Protein AF-0000000084429295 (afdb_homodimer)

pLDDT: mean 95.28, std 6.61, range [45.59, 98.94]

Radius of gyration: 27.19 Å; Cα contacts (8 Å, |Δi|>4): 1810; chains: 2; bounding box: 62×79×60 Å

Secondary structure (DSSP, 8-state):
-EE-TT--SEEEEEEE-GGG-EEEEEEEEPPPPPTT-EEEEEEEEE--HHHHHHHHHS--TT-B---EEEEEEEEE-HHHHHHTSS-TT-EEEEE--SS-TTSTT--SSBSEEEE-GGGEEEPPTT--GGGGGGG-HHHHHHHHHIIIIIS--SS-SSS--SS--EEEETTTTSHHHHHHHHHHHHTT-EEEEEE-GGGHHHHHHTT-SEEEETTSTTHHHHHHHHTTT---EEEESS--HHHHHHHHHHS-TT-EEEEESS---GGG---TTEEEEE--GGGGGSS-B--STTS-B---HHHHHHHHHHHHHHHHHHHTT-SPPPPEEE--SHHHHHHHHHHHHHTT---S-EEEEE-S--/-EE-TT--SEEEEEEE-GGG-EEEEEEEEPPPP-TT-EEEEEEEEE--HHHHHHHHHS--TT-B---EEEEEEEEE-HHHHHH-SS-TT-EEEEE--SS-TTSTT--SSBSEEEE-GGGEEEPPTT--GGGGGGG-HHHHHHHHHIIIIIS--SS-SSS--SS--EEEETTTTSHHHHHHHHHHHHTT-EEEEEE-GGGHHHHHHTT-SEEEETTSTTHHHHHHHHTTT---EEEESS--HHHHHHHHHHS-TT-EEEEESS---GGG---TTEEEEE--GGGGGSS-B--STTS-B---HHHHHHHHHHHHHHHHHHHTT-SPPPPEEE--SHHHHHHHHHHHHHTT---S-EEEEE-S--

Foldseek 3Di:
DPAPPDDDQWWWFWWADPQLDTDIDTGHGDDDDDQQKWKWFFFKAFDDLCQRVVCNVPPDGQAGGGWKTKGFTRGHHNNNVVVPLDDGGFIKIATWDTPAPVDRDAHHGIRMHMDGSLLMAGQAPPDDRLCSCLLPNQLVLQCLCQCCVFQNPAAFLQGAHPDAAEAEEEALFASSNLQNQLGSVSNPYAYEYEHDPVCVVVSVVSPHPHYFHLPDPCRLVVLCVVRVQAHAHYEAAPQELSSVLSRQSNHHPQEHEYEYQDDHDVVSVPDPSYHYDHTGSNQQLQCWGDDDPPRTGHGGNVSNVVSSVSVVVVNVCVNVCSRPGWAEDEFEDRSVSNVVVNVCVVVVVDTRYIYMYGNDDD/DPADPDDDQWWWFWWADPQLDTDIDTGHGDDDADQQKWKWFFFKAFDDLCQRVVCNVPPDGQAGGGWKTKGFTGGHHNNNVVVPLDDGGFIKIATWDTPAPVDRDAHHGIRMHMDGSLLMAGDAPPDDRLCSCLLPNQLVLQCLCQCCVFQNPAAFLQGAHPDAAEAEEEALFASSNLQNQLGSVSNPYAYEYEHDPVCVVVSVVSPHPHYFHLVDPCRLVVLCVVRVQAHAHYEAAPQELSSVLSRQSNHHPQEHEYEYQDDHDVVSVPDPSYHYDHTGSNQQLQCWGDDDPPRTGHGGNVSNVVSSVSVVVVNVCVNVCSRPGWAEDEFEDRSVSNVVVNVCVVVVVDTRYIYMYGNDDD

InterPro domains:
  IPR011032 GroES-like superfamily [SSF50129] (8-177)
  IPR013149 Alcohol dehydrogenase-like, C-terminal [PF00107] (176-257)
  IPR013154 Alcohol dehydrogenase-like, N-terminal [PF08240] (34-125)
  IPR020843 Enoylreductase domain [SM00829] (20-356)
  IPR036291 NAD(P)-binding domain superfamily [SSF51735] (141-325)
  IPR047122 Trans-enoyl reductase-like [PTHR45348] (8-358)
  IPR047122 Trans-enoyl reductase-like [cd08249] (14-357)

Organism: Penicillium patulum (NCBI:txid5078)

Sequence (724 aa):
MASHDNLPSTQTGIIQHDGGVLQITAGLPIPKLGPHQMLVKTAAVALNPCDFKMPLRFPTPGLWDGCDFSGTVVAMGSDAAAQGRFRLGDQAFGAVQGSNMSEPTSGAYCEYIRTEPDFAFHVPKGMDLVNAPSISGTAIATLGVALFWSLQLPGTLLTPASKAEDVLVYGGGSTIGLLAIQMVKLCGHRVITTCSPHNRDLVISYGADLVFDYNSPTCAEDIRAATKNTLRYVLDPFAEAKTLRMCYAAIGRTGGRYCALEQYQESLCSRKTIKHELVMGGAISGKGVELPEPYGIPPRPEIGVWARSWYLELQGLIDSGKLKPCPIQTIPGKFDGILEGLDMLRNGKVSGKKLVVPMITKMASHDNLPSTQTGIIQHDGGVLQITAGLPIPKLGPHQMLVKTAAVALNPCDFKMPLRFPTPGLWDGCDFSGTVVAMGSDAAAQGRFRLGDQAFGAVQGSNMSEPTSGAYCEYIRTEPDFAFHVPKGMDLVNAPSISGTAIATLGVALFWSLQLPGTLLTPASKAEDVLVYGGGSTIGLLAIQMVKLCGHRVITTCSPHNRDLVISYGADLVFDYNSPTCAEDIRAATKNTLRYVLDPFAEAKTLRMCYAAIGRTGGRYCALEQYQESLCSRKTIKHELVMGGAISGKGVELPEPYGIPPRPEIGVWARSWYLELQGLIDSGKLKPCPIQTIPGKFDGILEGLDMLRNGKVSGKKLVVPMITK

Nearest PDB structures (foldseek):
  3b70-assembly1_A  TM=9.369E-01  e=9.881E-39  Aspergillus terreus
  3gqv-assembly1_A  TM=9.354E-01  e=9.881E-39  Aspergillus terreus
  3b6z-assembly1_A  TM=9.428E-01  e=2.282E-37  Aspergillus terreus
  2vn8-assembly2_B  TM=7.037E-01  e=4.167E-22  Homo sapiens
  5a4d-assembly5_E  TM=7.371E-01  e=2.784E-17  Arabidops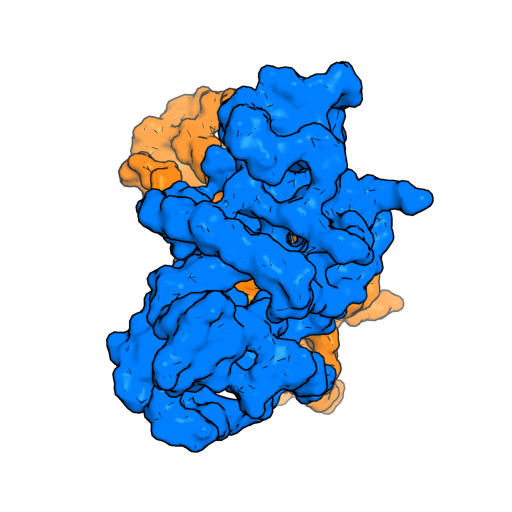is thaliana

Structure (mmCIF, N/CA/C/O backbone):
data_AF-0000000084429295-model_v1
#
loop_
_entity.id
_entity.type
_entity.pdbx_description
1 polymer 'Polyketide synthase, enoylreductase'
#
loop_
_atom_site.group_PDB
_atom_site.id
_atom_site.type_symbol
_atom_site.label_atom_id
_atom_site.label_alt_id
_atom_site.label_comp_id
_atom_site.label_asym_id
_atom_site.label_entity_id
_atom_site.label_seq_id
_atom_site.pdbx_PDB_ins_code
_atom_site.Cartn_x
_atom_site.Cartn_y
_atom_site.Cartn_z
_atom_site.occupancy
_atom_site.B_iso_or_equiv
_atom_site.auth_seq_id
_atom_site.auth_comp_id
_atom_site.auth_asym_id
_atom_site.auth_atom_id
_atom_site.pdbx_PDB_model_num
ATOM 1 N N . MET A 1 1 ? 29.328 -22.422 -18.312 1 45.59 1 MET A N 1
ATOM 2 C CA . MET A 1 1 ? 28.094 -21.719 -18.609 1 45.59 1 MET A CA 1
ATOM 3 C C . MET A 1 1 ? 27.797 -21.719 -20.109 1 45.59 1 MET A C 1
ATOM 5 O O . MET A 1 1 ? 28.594 -21.219 -20.906 1 45.59 1 MET A O 1
ATOM 9 N N . ALA A 1 2 ? 27.094 -22.766 -20.578 1 49.09 2 ALA A N 1
ATOM 10 C CA . ALA A 1 2 ? 26.844 -22.766 -22.016 1 49.09 2 ALA A CA 1
ATOM 11 C C . ALA A 1 2 ? 26.016 -21.547 -22.438 1 49.09 2 ALA A C 1
ATOM 13 O O . ALA A 1 2 ? 24.859 -21.422 -22.047 1 49.09 2 ALA A O 1
ATOM 14 N N . SER A 1 3 ? 26.609 -20.234 -22.391 1 57.44 3 SER A N 1
ATOM 15 C CA . SER A 1 3 ? 26.016 -18.969 -22.828 1 57.44 3 SER A CA 1
ATOM 16 C C . SER A 1 3 ? 25.891 -18.906 -24.344 1 57.44 3 SER A C 1
ATOM 18 O O . SER A 1 3 ? 26.703 -19.5 -25.062 1 57.44 3 SER A O 1
ATOM 20 N N . HIS A 1 4 ? 24.703 -18.703 -24.859 1 57.72 4 HIS A N 1
ATOM 21 C CA . HIS A 1 4 ? 24.781 -18.25 -26.25 1 57.72 4 HIS A CA 1
ATOM 22 C C . HIS A 1 4 ? 25.594 -16.969 -26.375 1 57.72 4 HIS A C 1
ATOM 24 O O . HIS A 1 4 ? 25.484 -16.078 -25.531 1 57.72 4 HIS A O 1
ATOM 30 N N . ASP A 1 5 ? 26.797 -17.016 -27.047 1 57.97 5 ASP A N 1
ATOM 31 C CA . ASP A 1 5 ? 27.891 -16.125 -27.391 1 57.97 5 ASP A CA 1
ATOM 32 C C . ASP A 1 5 ? 27.406 -14.68 -27.516 1 57.97 5 ASP A C 1
ATOM 34 O O . ASP A 1 5 ? 28.188 -13.742 -27.359 1 57.97 5 ASP A O 1
ATOM 38 N N . ASN A 1 6 ? 26.016 -14.359 -27.531 1 79.69 6 ASN A N 1
ATOM 39 C CA . ASN A 1 6 ? 25.688 -13.016 -27.984 1 79.69 6 ASN A CA 1
ATOM 40 C C . ASN A 1 6 ? 24.781 -12.305 -26.984 1 79.69 6 ASN A C 1
ATOM 42 O O . ASN A 1 6 ? 23.859 -11.57 -27.375 1 79.69 6 ASN A O 1
ATOM 46 N N . LEU A 1 7 ? 25.172 -12.469 -25.609 1 89 7 LEU A N 1
ATOM 47 C CA . LEU A 1 7 ? 24.359 -11.727 -24.641 1 89 7 LEU A CA 1
ATOM 48 C C . LEU A 1 7 ? 24.859 -10.289 -24.516 1 89 7 LEU A C 1
ATOM 50 O O . LEU A 1 7 ? 26.078 -10.039 -24.547 1 89 7 LEU A O 1
ATOM 54 N N . PRO A 1 8 ? 23.938 -9.383 -24.469 1 93.31 8 PRO A N 1
ATOM 55 C CA . PRO A 1 8 ? 24.375 -8.008 -24.203 1 93.31 8 PRO A CA 1
ATOM 56 C C . PRO A 1 8 ? 25 -7.836 -22.828 1 93.31 8 PRO A C 1
ATOM 58 O O . PRO A 1 8 ? 24.875 -8.719 -21.969 1 93.31 8 PRO A O 1
ATOM 61 N N . SER A 1 9 ? 25.719 -6.762 -22.656 1 92.94 9 SER A N 1
ATOM 62 C CA . SER A 1 9 ? 26.391 -6.496 -21.391 1 92.94 9 SER A CA 1
ATOM 63 C C . SER A 1 9 ? 25.406 -5.957 -20.344 1 92.94 9 SER A C 1
ATOM 65 O O . SER A 1 9 ? 25.625 -6.117 -19.141 1 92.94 9 SER A O 1
ATOM 67 N N . THR A 1 10 ? 24.359 -5.227 -20.812 1 97.12 10 THR A N 1
ATOM 68 C CA . THR A 1 10 ? 23.375 -4.641 -19.922 1 97.12 10 THR A CA 1
ATOM 69 C C . THR A 1 10 ? 21.953 -4.875 -20.469 1 97.12 10 THR A C 1
ATOM 71 O O . THR A 1 10 ? 21.781 -5.383 -21.578 1 97.12 10 THR A O 1
ATOM 74 N N . GLN A 1 11 ? 21.016 -4.555 -19.641 1 97.81 11 GLN A N 1
ATOM 75 C CA . GLN A 1 11 ? 19.609 -4.672 -20.031 1 97.81 11 GLN A CA 1
ATOM 76 C C . GLN A 1 11 ? 18.781 -3.559 -19.406 1 97.81 11 GLN A C 1
ATOM 78 O O . GLN A 1 11 ? 19.266 -2.799 -18.562 1 97.81 11 GLN A O 1
ATOM 83 N N . THR A 1 12 ? 17.531 -3.486 -19.922 1 98.38 12 THR A N 1
ATOM 84 C CA . THR A 1 12 ? 16.516 -2.615 -19.344 1 98.38 12 THR A CA 1
ATOM 85 C C . THR A 1 12 ? 15.555 -3.414 -18.469 1 98.38 12 THR A C 1
ATOM 87 O O . THR A 1 12 ? 15.234 -4.562 -18.781 1 98.38 12 THR A O 1
ATOM 90 N N . GLY A 1 13 ? 15.18 -2.857 -17.344 1 98.62 13 GLY A N 1
ATOM 91 C CA . GLY A 1 13 ? 14.172 -3.453 -16.469 1 98.62 13 GLY A CA 1
ATOM 92 C C . GLY A 1 13 ? 13.43 -2.43 -15.633 1 98.62 13 GLY A C 1
ATOM 93 O O . GLY A 1 13 ? 13.641 -1.226 -15.781 1 98.62 13 GLY A O 1
ATOM 94 N N . ILE A 1 14 ? 12.445 -2.928 -14.875 1 98.75 14 ILE A N 1
ATOM 95 C CA . ILE A 1 14 ? 11.734 -2.088 -13.914 1 98.75 14 ILE A CA 1
ATOM 96 C C . ILE A 1 14 ? 12.211 -2.412 -12.5 1 98.75 14 ILE A C 1
ATOM 98 O O . ILE A 1 14 ? 12.133 -3.561 -12.062 1 98.75 14 ILE A O 1
ATOM 102 N N . ILE A 1 15 ? 12.664 -1.426 -11.789 1 98.19 15 ILE A N 1
ATOM 103 C CA . ILE A 1 15 ? 13.156 -1.624 -10.43 1 98.19 15 ILE A CA 1
ATOM 104 C C . ILE A 1 15 ? 12.531 -0.588 -9.5 1 98.19 15 ILE A C 1
ATOM 106 O O . ILE A 1 15 ? 11.938 0.391 -9.953 1 98.19 15 ILE A O 1
ATOM 110 N N . GLN A 1 16 ? 12.68 -0.825 -8.188 1 96.44 16 GLN A N 1
ATOM 111 C CA . GLN A 1 16 ? 12.188 0.095 -7.164 1 96.44 16 GLN A CA 1
ATOM 112 C C . GLN A 1 16 ? 13.133 1.277 -6.984 1 96.44 16 GLN A C 1
ATOM 114 O O . GLN A 1 16 ? 14.352 1.097 -6.902 1 96.44 16 GLN A O 1
ATOM 119 N N . HIS A 1 17 ? 12.547 2.42 -6.941 1 92.56 17 HIS A N 1
ATOM 120 C CA . HIS A 1 17 ? 13.242 3.631 -6.523 1 92.56 17 HIS A CA 1
ATOM 121 C C . HIS A 1 17 ? 12.68 4.168 -5.211 1 92.56 17 HIS A C 1
ATOM 123 O O . HIS A 1 17 ? 11.922 3.475 -4.527 1 92.56 17 HIS A O 1
ATOM 129 N N . ASP A 1 18 ? 13.148 5.297 -4.828 1 84.19 18 ASP A N 1
ATOM 130 C CA . ASP A 1 18 ? 12.75 5.852 -3.535 1 84.19 18 ASP A CA 1
ATOM 131 C C . ASP A 1 18 ? 11.227 5.852 -3.385 1 84.19 18 ASP A C 1
ATOM 133 O O . ASP A 1 18 ? 10.508 6.168 -4.332 1 84.19 18 ASP A O 1
ATOM 137 N N . GLY A 1 19 ? 10.773 5.414 -2.195 1 84.56 19 GLY A N 1
ATOM 138 C CA . GLY A 1 19 ? 9.352 5.398 -1.904 1 84.56 19 GLY A CA 1
ATOM 139 C C . GLY A 1 19 ? 8.633 4.195 -2.484 1 84.56 19 GLY A C 1
ATOM 140 O O . GLY A 1 19 ? 7.41 4.098 -2.402 1 84.56 19 GLY A O 1
ATOM 141 N N . GLY A 1 20 ? 9.422 3.324 -3.115 1 91.69 20 GLY A N 1
ATOM 142 C CA . GLY A 1 20 ? 8.805 2.148 -3.707 1 91.69 20 GLY A CA 1
ATOM 143 C C . GLY A 1 20 ? 8.289 2.391 -5.113 1 91.69 20 GLY A C 1
ATOM 144 O O . GLY A 1 20 ? 7.531 1.578 -5.648 1 91.69 20 GLY A O 1
ATOM 145 N N . VAL A 1 21 ? 8.727 3.496 -5.691 1 92.25 21 VAL A N 1
ATOM 146 C CA . VAL A 1 21 ? 8.266 3.857 -7.023 1 92.25 21 VAL A CA 1
ATOM 147 C C . VAL A 1 21 ? 8.938 2.971 -8.062 1 92.25 21 VAL A C 1
ATOM 149 O O . VAL A 1 21 ? 10.164 2.811 -8.055 1 92.25 21 VAL A O 1
ATOM 152 N N . LEU A 1 22 ? 8.133 2.438 -8.922 1 97 22 LEU A N 1
ATOM 153 C CA . LEU A 1 22 ? 8.648 1.605 -10 1 97 22 LEU A CA 1
ATOM 154 C C . LEU A 1 22 ? 8.984 2.451 -11.227 1 97 22 LEU A C 1
ATOM 156 O O . LEU A 1 22 ? 8.172 3.262 -11.672 1 97 22 LEU A O 1
ATOM 160 N N . GLN A 1 23 ? 10.195 2.254 -11.719 1 97.06 23 GLN A N 1
ATOM 161 C CA . GLN A 1 23 ? 10.633 3.021 -12.875 1 97.06 23 GLN A CA 1
ATOM 162 C C . GLN A 1 23 ? 11.375 2.139 -13.875 1 97.06 23 GLN A C 1
ATOM 164 O O . GLN A 1 23 ? 12.078 1.205 -13.477 1 97.06 23 GLN A O 1
ATOM 169 N N . ILE A 1 24 ? 11.148 2.457 -15.125 1 98.19 24 ILE A N 1
ATOM 170 C CA . ILE A 1 24 ? 11.969 1.854 -16.172 1 98.19 24 ILE A CA 1
ATOM 171 C C . ILE A 1 24 ? 13.422 2.318 -16.016 1 98.19 24 ILE A C 1
ATOM 173 O O . ILE A 1 24 ? 13.688 3.52 -15.961 1 98.19 24 ILE A O 1
ATOM 177 N N . THR A 1 25 ? 14.305 1.387 -15.906 1 98.19 25 THR A N 1
ATOM 178 C CA . THR A 1 25 ? 15.719 1.684 -15.68 1 98.19 25 THR A CA 1
ATOM 179 C C . THR A 1 25 ? 16.594 0.968 -16.703 1 98.19 25 THR A C 1
ATOM 181 O O . THR A 1 25 ? 16.5 -0.249 -16.875 1 98.19 25 THR A O 1
ATOM 184 N N . ALA A 1 26 ? 17.453 1.674 -17.406 1 97.69 26 ALA A N 1
ATOM 185 C CA . ALA A 1 26 ? 18.375 1.114 -18.391 1 97.69 26 ALA A CA 1
ATOM 186 C C . ALA A 1 26 ? 19.734 0.849 -17.781 1 97.69 26 ALA A C 1
ATOM 188 O O . ALA A 1 26 ? 20 1.251 -16.641 1 97.69 26 ALA A O 1
ATOM 189 N N . GLY A 1 27 ? 20.484 0.085 -18.469 1 97.75 27 GLY A N 1
ATOM 190 C CA . GLY A 1 27 ? 21.875 -0.118 -18.078 1 97.75 27 GLY A CA 1
ATOM 191 C C . GLY A 1 27 ? 22.031 -1.087 -16.922 1 97.75 27 GLY A C 1
ATOM 192 O O . GLY A 1 27 ? 23.047 -1.068 -16.219 1 97.75 27 GLY A O 1
ATOM 193 N N . LEU A 1 28 ? 21.078 -1.924 -16.656 1 97.81 28 LEU A N 1
ATOM 194 C CA . LEU A 1 28 ? 21.156 -2.918 -15.594 1 97.81 28 LEU A CA 1
ATOM 195 C C . LEU A 1 28 ? 22.016 -4.102 -16.016 1 97.81 28 LEU A C 1
ATOM 197 O O . LEU A 1 28 ? 22.047 -4.469 -17.203 1 97.81 28 LEU A O 1
ATOM 201 N N . PRO A 1 29 ? 22.656 -4.719 -15.109 1 96.38 29 PRO A N 1
ATOM 202 C CA . PRO A 1 29 ? 23.484 -5.871 -15.469 1 96.38 29 PRO A CA 1
ATOM 203 C C . PRO A 1 29 ? 22.656 -7.098 -15.844 1 96.38 29 PRO A C 1
ATOM 205 O O . PRO A 1 29 ? 21.547 -7.27 -15.352 1 96.38 29 PRO A O 1
ATOM 208 N N . ILE A 1 30 ? 23.234 -7.895 -16.719 1 95.75 30 ILE A N 1
ATOM 209 C CA . ILE A 1 30 ? 22.703 -9.242 -16.891 1 95.75 30 ILE A CA 1
ATOM 210 C C . ILE A 1 30 ? 23.094 -10.102 -15.68 1 95.75 30 ILE A C 1
ATOM 212 O O . ILE A 1 30 ? 24.266 -10.172 -15.312 1 95.75 30 ILE A O 1
ATOM 216 N N . PRO A 1 31 ? 22.141 -10.711 -15.047 1 92.12 31 PRO A N 1
ATOM 217 C CA . PRO A 1 31 ? 22.484 -11.469 -13.844 1 92.12 31 PRO A CA 1
ATOM 218 C C . PRO A 1 31 ? 23.469 -12.609 -14.133 1 92.12 31 PRO A C 1
ATOM 220 O O . PRO A 1 31 ? 23.359 -13.273 -15.164 1 92.12 31 PRO A O 1
ATOM 223 N N . LYS A 1 32 ? 24.375 -12.75 -13.219 1 90.38 32 LYS A N 1
ATOM 224 C CA . LYS A 1 32 ? 25.266 -13.914 -13.281 1 90.38 32 LYS A CA 1
ATOM 225 C C . LYS A 1 32 ? 24.516 -15.188 -12.883 1 90.38 32 LYS A C 1
ATOM 227 O O . LYS A 1 32 ? 23.719 -15.188 -11.945 1 90.38 32 LYS A O 1
ATOM 232 N N . LEU A 1 33 ? 24.859 -16.234 -13.594 1 94.5 33 LEU A N 1
ATOM 233 C CA . LEU A 1 33 ? 24.141 -17.484 -13.352 1 94.5 33 LEU A CA 1
ATOM 234 C C . LEU A 1 33 ? 24.906 -18.375 -12.375 1 94.5 33 LEU A C 1
ATOM 236 O O . LEU A 1 33 ? 26.109 -18.562 -12.531 1 94.5 33 LEU A O 1
ATOM 240 N N . GLY A 1 34 ? 24.219 -18.844 -11.367 1 95.06 34 GLY A N 1
ATOM 241 C CA . GLY A 1 34 ? 24.719 -19.953 -10.594 1 95.06 34 GLY A CA 1
ATOM 242 C C . GLY A 1 34 ? 24.578 -21.297 -11.312 1 95.06 34 GLY A C 1
ATOM 243 O O . GLY A 1 34 ? 23.953 -21.375 -12.367 1 95.06 34 GLY A O 1
ATOM 244 N N . PRO A 1 35 ? 25.125 -22.375 -10.734 1 96.19 35 PRO A N 1
ATOM 245 C CA . PRO A 1 35 ? 25.141 -23.672 -11.414 1 96.19 35 PRO A CA 1
ATOM 246 C C . PRO A 1 35 ? 23.734 -24.234 -11.633 1 96.19 35 PRO A C 1
ATOM 248 O O . PRO A 1 35 ? 23.5 -24.984 -12.586 1 96.19 35 PRO A O 1
ATOM 251 N N . HIS A 1 36 ? 22.828 -23.828 -10.773 1 96 36 HIS A N 1
ATOM 252 C CA . HIS A 1 36 ? 21.5 -24.438 -10.836 1 96 36 HIS A CA 1
ATOM 253 C C . HIS A 1 36 ? 20.5 -23.5 -11.5 1 96 36 HIS A C 1
ATOM 255 O O . HIS A 1 36 ? 19.281 -23.703 -11.398 1 96 36 HIS A O 1
ATOM 261 N N . GLN A 1 37 ? 20.984 -22.469 -12.211 1 97.62 37 GLN A N 1
ATOM 262 C CA . GLN A 1 37 ? 20.109 -21.422 -12.734 1 97.62 37 GLN A CA 1
ATOM 263 C C . GLN A 1 37 ? 20.141 -21.406 -14.258 1 97.62 37 GLN A C 1
ATOM 265 O O . GLN A 1 37 ? 21 -22.047 -14.883 1 97.62 37 GLN A O 1
ATOM 270 N N . MET A 1 38 ? 19.219 -20.766 -14.875 1 97.81 38 MET A N 1
ATOM 271 C CA . MET A 1 38 ? 19.172 -20.516 -16.312 1 97.81 38 MET A CA 1
ATOM 272 C C . MET A 1 38 ? 18.734 -19.078 -16.609 1 97.81 38 MET A C 1
ATOM 274 O O . MET A 1 38 ? 18.188 -18.406 -15.727 1 97.81 38 MET A O 1
ATOM 278 N N . LEU A 1 39 ? 19.016 -18.641 -17.766 1 98.19 39 LEU A N 1
ATOM 279 C CA . LEU A 1 39 ? 18.656 -17.312 -18.234 1 98.19 39 LEU A CA 1
ATOM 280 C C . LEU A 1 39 ? 17.594 -17.391 -19.328 1 98.19 39 LEU A C 1
ATOM 282 O O . LEU A 1 39 ? 17.734 -18.172 -20.281 1 98.19 39 LEU A O 1
ATOM 286 N N . VAL A 1 40 ? 16.578 -16.656 -19.188 1 98.5 40 VAL A N 1
ATOM 287 C CA . VAL A 1 40 ? 15.477 -16.656 -20.141 1 98.5 40 VAL A CA 1
ATOM 288 C C . VAL A 1 40 ? 15.352 -15.281 -20.781 1 98.5 40 VAL A C 1
ATOM 290 O O . VAL A 1 40 ? 15.289 -14.266 -20.094 1 98.5 40 VAL A O 1
ATOM 293 N N . LYS A 1 41 ? 15.383 -15.234 -22.078 1 98.31 41 LYS A N 1
ATOM 294 C CA . LYS A 1 41 ? 15.047 -14 -22.781 1 98.31 41 LYS A CA 1
ATOM 295 C C . LYS A 1 41 ? 13.539 -13.773 -22.797 1 98.31 41 LYS A C 1
ATOM 297 O O . LYS A 1 41 ? 12.797 -14.562 -23.375 1 98.31 41 LYS A O 1
ATOM 302 N N . THR A 1 42 ? 13.117 -12.703 -22.281 1 98.75 42 THR A N 1
ATOM 303 C CA . THR A 1 42 ? 11.711 -12.469 -21.969 1 98.75 42 THR A CA 1
ATOM 304 C C . THR A 1 42 ? 10.898 -12.266 -23.25 1 98.75 42 THR A C 1
ATOM 306 O O . THR A 1 42 ? 11.289 -11.484 -24.109 1 98.75 42 THR A O 1
ATOM 309 N N . ALA A 1 43 ? 9.781 -12.953 -23.359 1 98.88 43 ALA A N 1
ATOM 310 C CA . ALA A 1 43 ? 8.844 -12.773 -24.469 1 98.88 43 ALA A CA 1
ATOM 311 C C . ALA A 1 43 ? 7.594 -12.023 -24 1 98.88 43 ALA A C 1
ATOM 313 O O . ALA A 1 43 ? 7.023 -11.227 -24.75 1 98.88 43 ALA A O 1
ATOM 314 N N . ALA A 1 44 ? 7.152 -12.312 -22.812 1 98.88 44 ALA A N 1
ATOM 315 C CA . ALA A 1 44 ? 6 -11.648 -22.203 1 98.88 44 ALA A CA 1
ATOM 316 C C . ALA A 1 44 ? 6.035 -11.758 -20.688 1 98.88 44 ALA A C 1
ATOM 318 O O . ALA A 1 44 ? 6.73 -12.617 -20.125 1 98.88 44 ALA A O 1
ATOM 319 N N . VAL A 1 45 ? 5.371 -10.859 -20.047 1 98.88 45 VAL A N 1
ATOM 320 C CA . VAL A 1 45 ? 5.172 -10.906 -18.609 1 98.88 45 VAL A CA 1
ATOM 321 C C . VAL A 1 45 ? 3.686 -10.773 -18.281 1 98.88 45 VAL A C 1
ATOM 323 O O . VAL A 1 45 ? 2.893 -10.367 -19.141 1 98.88 45 VAL A O 1
ATOM 326 N N . ALA A 1 46 ? 3.27 -11.211 -17.141 1 98.88 46 ALA A N 1
ATOM 327 C CA . ALA A 1 46 ? 1.926 -10.969 -16.625 1 98.88 46 ALA A CA 1
ATOM 328 C C . ALA A 1 46 ? 1.974 -10.188 -15.312 1 98.88 46 ALA A C 1
ATOM 330 O O . ALA A 1 46 ? 2.984 -10.211 -14.609 1 98.88 46 ALA A O 1
ATOM 331 N N . LEU A 1 47 ? 0.954 -9.508 -15.086 1 98.62 47 LEU A N 1
ATOM 332 C CA . LEU A 1 47 ? 0.931 -8.562 -13.969 1 98.62 47 LEU A CA 1
ATOM 333 C C . LEU A 1 47 ? 0.116 -9.125 -12.812 1 98.62 47 LEU A C 1
ATOM 335 O O . LEU A 1 47 ? -0.908 -9.781 -13.023 1 98.62 47 LEU A O 1
ATOM 339 N N . ASN A 1 48 ? 0.585 -8.898 -11.602 1 97.56 48 ASN A N 1
ATOM 340 C CA . ASN A 1 48 ? -0.054 -9.359 -10.375 1 97.56 48 ASN A CA 1
ATOM 341 C C . ASN A 1 48 ? -0.199 -8.227 -9.359 1 97.56 48 ASN A C 1
ATOM 343 O O . ASN A 1 48 ? 0.594 -7.285 -9.359 1 97.56 48 ASN A O 1
ATOM 347 N N . PRO A 1 49 ? -1.171 -8.352 -8.445 1 94.94 49 PRO A N 1
ATOM 348 C CA . PRO A 1 49 ? -1.313 -7.352 -7.383 1 94.94 49 PRO A CA 1
ATOM 349 C C . PRO A 1 49 ? -0.051 -7.207 -6.535 1 94.94 49 PRO A C 1
ATOM 351 O O . PRO A 1 49 ? 0.315 -6.094 -6.156 1 94.94 49 PRO A O 1
ATOM 354 N N . CYS A 1 50 ? 0.629 -8.273 -6.254 1 95.44 50 CYS A N 1
ATOM 355 C CA . CYS A 1 50 ? 1.821 -8.203 -5.418 1 95.44 50 CYS A CA 1
ATOM 356 C C . CYS A 1 50 ? 2.891 -7.328 -6.066 1 95.44 50 CYS A C 1
ATOM 358 O O . CYS A 1 50 ? 3.744 -6.77 -5.375 1 95.44 50 CYS A O 1
ATOM 360 N N . ASP A 1 51 ? 2.852 -7.191 -7.391 1 97.19 51 ASP A N 1
ATOM 361 C CA . ASP A 1 51 ? 3.873 -6.434 -8.109 1 97.19 51 ASP A CA 1
ATOM 362 C C . ASP A 1 51 ? 3.824 -4.957 -7.734 1 97.19 51 ASP A C 1
ATOM 364 O O . ASP A 1 51 ? 4.84 -4.262 -7.789 1 97.19 51 ASP A O 1
ATOM 368 N N . PHE A 1 52 ? 2.611 -4.441 -7.355 1 94.25 52 PHE A N 1
ATOM 369 C CA . PHE A 1 52 ? 2.568 -3.043 -6.938 1 94.25 52 PHE A CA 1
ATOM 370 C C . PHE A 1 52 ? 2.391 -2.936 -5.426 1 94.25 52 PHE A C 1
ATOM 372 O O . PHE A 1 52 ? 2.781 -1.936 -4.82 1 94.25 52 PHE A O 1
ATOM 379 N N . LYS 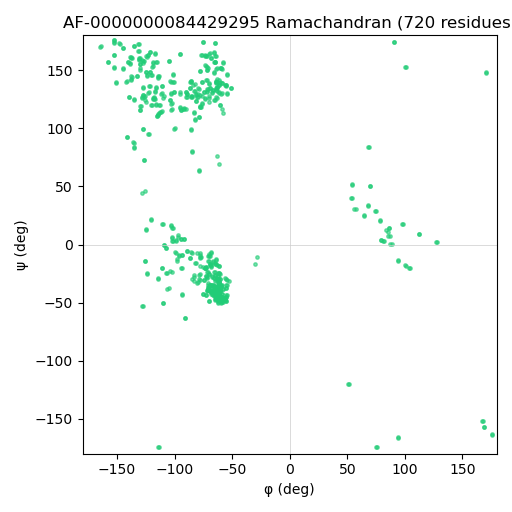A 1 53 ? 1.859 -3.879 -4.809 1 92.69 53 LYS A N 1
ATOM 380 C CA . LYS A 1 53 ? 1.587 -3.805 -3.375 1 92.69 53 LYS A CA 1
ATOM 381 C C . LYS A 1 53 ? 2.875 -3.918 -2.564 1 92.69 53 LYS A C 1
ATOM 383 O O . LYS A 1 53 ? 3.066 -3.191 -1.587 1 92.69 53 LYS A O 1
ATOM 388 N N . MET A 1 54 ? 3.766 -4.836 -2.924 1 93.12 54 MET A N 1
ATOM 389 C CA . MET A 1 54 ? 4.965 -5.094 -2.131 1 93.12 54 MET A CA 1
ATOM 390 C C . MET A 1 54 ? 5.875 -3.869 -2.107 1 93.12 54 MET A C 1
ATOM 392 O O . MET A 1 54 ? 6.297 -3.428 -1.038 1 93.12 54 MET A O 1
ATOM 396 N N . PRO A 1 55 ? 6.133 -3.236 -3.293 1 92.81 55 PRO A N 1
ATOM 397 C CA . PRO A 1 55 ? 6.941 -2.016 -3.244 1 92.81 55 PRO A CA 1
ATOM 398 C C . PRO A 1 55 ? 6.309 -0.92 -2.393 1 92.81 55 PRO A C 1
ATOM 400 O O . PRO A 1 55 ? 7.02 -0.144 -1.748 1 92.81 55 PRO A O 1
ATOM 403 N N . LEU A 1 56 ? 5.031 -0.89 -2.451 1 87.19 56 LEU A N 1
ATOM 404 C CA . LEU A 1 56 ? 4.336 0.139 -1.686 1 87.19 56 LEU A CA 1
ATOM 405 C C . LEU A 1 56 ? 4.402 -0.158 -0.191 1 87.19 56 LEU A C 1
ATOM 407 O O . LEU A 1 56 ? 4.59 0.752 0.619 1 87.19 56 LEU A O 1
ATOM 411 N N . ARG A 1 57 ? 4.266 -1.351 0.136 1 86.94 57 ARG A N 1
ATOM 412 C CA . ARG A 1 57 ? 4.266 -1.763 1.536 1 86.94 57 ARG A CA 1
ATOM 413 C C . ARG A 1 57 ? 5.676 -1.735 2.115 1 86.94 57 ARG A C 1
ATOM 415 O O . ARG A 1 57 ? 5.871 -1.365 3.275 1 86.94 57 ARG A O 1
ATOM 422 N N . PHE A 1 58 ? 6.59 -2.223 1.303 1 88.88 58 PHE A N 1
ATOM 423 C CA . PHE A 1 58 ? 7.98 -2.318 1.735 1 88.88 58 PHE A CA 1
ATOM 424 C C . PHE A 1 58 ? 8.906 -1.631 0.741 1 88.88 58 PHE A C 1
ATOM 426 O O . PHE A 1 58 ? 9.688 -2.291 0.055 1 88.88 58 PHE A O 1
ATOM 433 N N . PRO A 1 59 ? 8.883 -0.313 0.709 1 89.88 59 PRO A N 1
ATOM 434 C CA . PRO A 1 59 ? 9.758 0.38 -0.233 1 89.88 59 PRO A CA 1
ATOM 435 C C . PRO A 1 59 ? 11.234 0.084 0.015 1 89.88 59 PRO A C 1
ATOM 437 O O . PRO A 1 59 ? 11.75 0.34 1.108 1 89.88 59 PRO A O 1
ATOM 440 N N . THR A 1 60 ? 11.922 -0.49 -0.987 1 90.81 60 THR A N 1
ATOM 441 C CA . THR A 1 60 ? 13.328 -0.869 -0.948 1 90.81 60 THR A CA 1
ATOM 442 C C . THR A 1 60 ? 14.008 -0.583 -2.287 1 90.81 60 THR A C 1
ATOM 444 O O . THR A 1 60 ? 14.055 -1.451 -3.16 1 90.81 60 THR A O 1
ATOM 447 N N . PRO A 1 61 ? 14.594 0.606 -2.406 1 91.88 61 PRO A N 1
ATOM 448 C CA . PRO A 1 61 ? 15.211 0.992 -3.678 1 91.88 61 PRO A CA 1
ATOM 449 C C . PRO A 1 61 ? 16.25 -0.019 -4.16 1 91.88 61 PRO A C 1
ATOM 451 O O . PRO A 1 61 ? 17.016 -0.553 -3.355 1 91.88 61 PRO A O 1
ATOM 454 N N . GLY A 1 62 ? 16.188 -0.288 -5.449 1 94.88 62 GLY A N 1
ATOM 455 C CA . GLY A 1 62 ? 17.172 -1.161 -6.066 1 94.88 62 GLY A CA 1
ATOM 456 C C . GLY A 1 62 ? 16.641 -2.547 -6.367 1 94.88 62 GLY A C 1
ATOM 457 O O . GLY A 1 62 ? 17.219 -3.277 -7.176 1 94.88 62 GLY A O 1
ATOM 458 N N . LEU A 1 63 ? 15.57 -2.924 -5.703 1 96.94 63 LEU A N 1
ATOM 459 C CA . LEU A 1 63 ? 15.008 -4.246 -5.953 1 96.94 63 LEU A CA 1
ATOM 460 C C . LEU A 1 63 ? 14.336 -4.301 -7.324 1 96.94 63 LEU A C 1
ATOM 462 O O . LEU A 1 63 ? 13.656 -3.355 -7.727 1 96.94 63 LEU A O 1
ATOM 466 N N . TRP A 1 64 ? 14.617 -5.391 -8.094 1 98.44 64 TRP A N 1
ATOM 467 C CA . TRP A 1 64 ? 13.906 -5.625 -9.344 1 98.44 64 TRP A CA 1
ATOM 468 C C . TRP A 1 64 ? 12.477 -6.086 -9.086 1 98.44 64 TRP A C 1
ATOM 470 O O . TRP A 1 64 ? 12.164 -6.586 -8 1 98.44 64 TRP A O 1
ATOM 480 N N . ASP A 1 65 ? 11.539 -5.82 -10.078 1 98.5 65 ASP A N 1
ATOM 481 C CA . ASP A 1 65 ? 10.133 -6.09 -9.82 1 98.5 65 ASP A CA 1
ATOM 482 C C . ASP A 1 65 ? 9.555 -7.051 -10.859 1 98.5 65 ASP A C 1
ATOM 484 O O . ASP A 1 65 ? 10.211 -7.367 -11.852 1 98.5 65 ASP A O 1
ATOM 488 N N . GLY A 1 66 ? 8.375 -7.625 -10.484 1 98.69 66 GLY A N 1
ATOM 489 C CA . GLY A 1 66 ? 7.66 -8.523 -11.383 1 98.69 66 GLY A CA 1
ATOM 490 C C . GLY A 1 66 ? 7.875 -9.984 -11.055 1 98.69 66 GLY A C 1
ATOM 491 O O . GLY A 1 66 ? 8.953 -10.375 -10.609 1 98.69 66 GLY A O 1
ATOM 492 N N . CYS A 1 67 ? 6.793 -10.805 -11.445 1 98.75 67 CYS A N 1
ATOM 493 C CA . CYS A 1 67 ? 6.891 -12.211 -11.062 1 98.75 67 CYS A CA 1
ATOM 494 C C . CYS A 1 67 ? 6.688 -13.125 -12.266 1 98.75 67 CYS A C 1
ATOM 496 O O . CYS A 1 67 ? 7.582 -13.891 -12.625 1 98.75 67 CYS A O 1
ATOM 498 N N . ASP A 1 68 ? 5.676 -13.008 -13 1 98.88 68 ASP A N 1
ATOM 499 C CA . ASP A 1 68 ? 5.293 -13.945 -14.047 1 98.88 68 ASP A CA 1
ATOM 500 C C . ASP A 1 68 ? 5.996 -13.625 -15.359 1 98.88 68 ASP A C 1
ATOM 502 O O . ASP A 1 68 ? 6.105 -12.453 -15.742 1 98.88 68 ASP A O 1
ATOM 506 N N . PHE A 1 69 ? 6.426 -14.68 -16.047 1 98.88 69 PHE A N 1
ATOM 507 C CA . PHE A 1 69 ? 7.141 -14.438 -17.297 1 98.88 69 PHE A CA 1
ATOM 508 C C . PHE A 1 69 ? 6.973 -15.617 -18.25 1 98.88 69 PHE A C 1
ATOM 510 O O . PHE A 1 69 ? 6.543 -16.703 -17.844 1 98.88 69 PHE A O 1
ATOM 517 N N . SER A 1 70 ? 7.27 -15.391 -19.5 1 98.88 70 SER A N 1
ATOM 518 C CA . SER A 1 70 ? 7.594 -16.406 -20.5 1 98.88 70 SER A CA 1
ATOM 519 C C . SER A 1 70 ? 8.75 -15.945 -21.391 1 98.88 70 SER A C 1
ATOM 521 O O . SER A 1 70 ? 9.039 -14.75 -21.469 1 98.88 70 SER A O 1
ATOM 523 N N . GLY A 1 71 ? 9.414 -16.891 -21.953 1 98.75 71 GLY A N 1
ATOM 524 C CA . GLY A 1 71 ? 10.516 -16.562 -22.844 1 98.75 71 GLY A CA 1
ATOM 525 C C . GLY A 1 71 ? 11.273 -17.781 -23.344 1 98.75 71 GLY A C 1
ATOM 526 O O . GLY A 1 71 ? 10.742 -18.891 -23.328 1 98.75 71 GLY A O 1
ATOM 527 N N . THR A 1 72 ? 12.445 -17.484 -23.844 1 98.5 72 THR A N 1
ATOM 528 C CA . THR A 1 72 ? 13.297 -18.516 -24.422 1 98.5 72 THR A CA 1
ATOM 529 C C . THR A 1 72 ? 14.586 -18.656 -23.625 1 98.5 72 THR A C 1
ATOM 531 O O . THR A 1 72 ? 15.227 -17.656 -23.281 1 98.5 72 THR A O 1
ATOM 534 N N . VAL A 1 73 ? 14.984 -19.938 -23.328 1 98.38 73 VAL A N 1
ATOM 535 C CA . VAL A 1 73 ? 16.203 -20.188 -22.578 1 98.38 73 VAL A CA 1
ATOM 536 C C . VAL A 1 73 ? 17.422 -19.844 -23.453 1 98.38 73 VAL A C 1
ATOM 538 O O . VAL A 1 73 ? 17.562 -20.359 -24.562 1 98.38 73 VAL A O 1
ATOM 541 N N . VAL A 1 74 ? 18.328 -19 -22.906 1 97.75 74 VAL A N 1
ATOM 542 C CA . VAL A 1 74 ? 19.422 -18.531 -23.75 1 97.75 74 VAL A CA 1
ATOM 543 C C . VAL A 1 74 ? 20.766 -18.828 -23.062 1 97.75 74 VAL A C 1
ATOM 545 O O . VAL A 1 74 ? 21.812 -18.75 -23.688 1 97.75 74 VAL A O 1
ATOM 548 N N . ALA A 1 75 ? 20.781 -19.156 -21.797 1 97.19 75 ALA A N 1
ATOM 549 C CA . ALA A 1 75 ? 21.969 -19.578 -21.047 1 97.19 75 ALA A CA 1
ATOM 550 C C . ALA A 1 75 ? 21.594 -20.484 -19.891 1 97.19 75 ALA A C 1
ATOM 552 O O . ALA A 1 75 ? 20.484 -20.438 -19.375 1 97.19 75 ALA A O 1
ATOM 553 N N . MET A 1 76 ? 22.516 -21.359 -19.5 1 96.62 76 MET A N 1
ATOM 554 C CA . MET A 1 76 ? 22.281 -22.297 -18.422 1 96.62 76 MET A CA 1
ATOM 555 C C . MET A 1 76 ? 23.531 -22.484 -17.578 1 96.62 76 MET A C 1
ATOM 557 O O . MET A 1 76 ? 24.641 -22.516 -18.109 1 96.62 76 MET A O 1
ATOM 561 N N . GLY A 1 77 ? 23.297 -22.562 -16.266 1 96.56 77 GLY A N 1
ATOM 562 C CA . GLY A 1 77 ? 24.375 -23.016 -15.406 1 96.56 77 GLY A CA 1
ATOM 563 C C . GLY A 1 77 ? 24.766 -24.453 -15.648 1 96.56 77 GLY A C 1
ATOM 564 O O . GLY A 1 77 ? 24.016 -25.219 -16.266 1 96.56 77 GLY A O 1
ATOM 565 N N . SER A 1 78 ? 25.922 -24.844 -15.117 1 95.94 78 SER A N 1
ATOM 566 C CA . SER A 1 78 ? 26.5 -26.156 -15.414 1 95.94 78 SER A CA 1
ATOM 567 C C . SER A 1 78 ? 25.609 -27.281 -14.922 1 95.94 78 SER A C 1
ATOM 569 O O . SER A 1 78 ? 25.328 -28.234 -15.664 1 95.94 78 SER A O 1
ATOM 571 N N . ASP A 1 79 ? 25.156 -27.172 -13.711 1 96.75 79 ASP A N 1
ATOM 572 C CA . ASP A 1 79 ? 24.344 -28.234 -13.125 1 96.75 79 ASP A CA 1
ATOM 573 C C . ASP A 1 79 ? 22.969 -28.281 -13.766 1 96.75 79 ASP A C 1
ATOM 575 O O . ASP A 1 79 ? 22.391 -29.359 -13.945 1 96.75 79 ASP A O 1
ATOM 579 N N . ALA A 1 80 ? 22.438 -27.125 -14.094 1 96.56 80 ALA A N 1
ATOM 580 C CA . ALA A 1 80 ? 21.156 -27.047 -14.781 1 96.56 80 ALA A CA 1
ATOM 581 C C . ALA A 1 80 ? 21.234 -27.734 -16.156 1 96.56 80 ALA A C 1
ATOM 583 O O . ALA A 1 80 ? 20.312 -28.469 -16.531 1 96.56 80 ALA A O 1
ATOM 584 N N . ALA A 1 81 ? 22.297 -27.5 -16.859 1 95.75 81 ALA A N 1
ATOM 585 C CA . ALA A 1 81 ? 22.5 -28.125 -18.172 1 95.75 81 ALA A CA 1
ATOM 586 C C . ALA A 1 81 ? 22.625 -29.641 -18.047 1 95.75 81 ALA A C 1
ATOM 588 O O . ALA A 1 81 ? 22.062 -30.375 -18.859 1 95.75 81 ALA A O 1
ATOM 589 N N . ALA A 1 82 ? 23.297 -29.969 -17.047 1 96.19 82 ALA A N 1
ATOM 590 C CA . ALA A 1 82 ? 23.547 -31.391 -16.844 1 96.19 82 ALA A CA 1
ATOM 591 C C . ALA A 1 82 ? 22.25 -32.125 -16.484 1 96.19 82 ALA A C 1
ATOM 593 O O . ALA A 1 82 ? 22.062 -33.281 -16.875 1 96.19 82 ALA A O 1
ATOM 594 N N . GLN A 1 83 ? 21.438 -31.516 -15.695 1 94.12 83 GLN A N 1
ATOM 595 C CA . GLN A 1 83 ? 20.156 -32.094 -15.297 1 94.12 83 GLN A CA 1
ATOM 596 C C . GLN A 1 83 ? 19.266 -32.344 -16.516 1 94.12 83 GLN A C 1
ATOM 598 O O . GLN A 1 83 ? 18.484 -33.312 -16.531 1 94.12 83 GLN A O 1
ATOM 603 N N . GLY A 1 84 ? 19.266 -31.422 -17.484 1 94.88 84 GLY A N 1
ATOM 604 C CA . GLY A 1 84 ? 18.641 -31.672 -18.781 1 94.88 84 GLY A CA 1
ATOM 605 C C . GLY A 1 84 ? 17.156 -31.375 -18.797 1 94.88 84 GLY A C 1
ATOM 606 O O . GLY A 1 84 ? 16.453 -31.703 -19.75 1 94.88 84 GLY A O 1
ATOM 607 N N . ARG A 1 85 ? 16.656 -30.812 -17.75 1 95.88 85 ARG A N 1
ATOM 608 C CA . ARG A 1 85 ? 15.234 -30.453 -17.734 1 95.88 85 ARG A CA 1
ATOM 609 C C . ARG A 1 85 ? 14.906 -29.453 -18.828 1 95.88 85 ARG A C 1
ATOM 611 O O . ARG A 1 85 ? 13.82 -29.484 -19.422 1 95.88 85 ARG A O 1
ATOM 618 N N . PHE A 1 86 ? 15.812 -28.516 -19.047 1 97.94 86 PHE A N 1
ATOM 619 C CA . PHE A 1 86 ? 15.727 -27.547 -20.109 1 97.94 86 PHE A CA 1
ATOM 620 C C . PHE A 1 86 ? 17 -27.547 -20.953 1 97.94 86 PHE A C 1
ATOM 622 O O . PHE A 1 86 ? 18.062 -27.984 -20.484 1 97.94 86 PHE A O 1
ATOM 629 N N . ARG A 1 87 ? 16.844 -27.047 -22.203 1 97 87 ARG A N 1
ATOM 630 C CA . ARG A 1 87 ? 17.953 -26.828 -23.109 1 97 87 ARG A CA 1
ATOM 631 C C . ARG A 1 87 ? 17.891 -25.422 -23.719 1 97 87 ARG A C 1
ATOM 633 O O . ARG A 1 87 ? 16.844 -24.781 -23.688 1 97 87 ARG A O 1
ATOM 640 N N . LEU A 1 88 ? 19.047 -25 -24.219 1 96.81 88 LEU A N 1
ATOM 641 C CA . LEU A 1 88 ? 19.047 -23.734 -24.953 1 96.81 88 LEU A CA 1
ATOM 642 C C . LEU A 1 88 ? 18.016 -23.766 -26.078 1 96.81 88 LEU A C 1
ATOM 644 O O . LEU A 1 88 ? 17.891 -24.766 -26.781 1 96.81 88 LEU A O 1
ATOM 648 N N . GLY A 1 89 ? 17.172 -22.703 -26.125 1 97.38 89 GLY A N 1
ATOM 649 C CA . GLY A 1 89 ? 16.172 -22.609 -27.172 1 97.38 89 GLY A CA 1
ATOM 650 C C . GLY A 1 89 ? 14.789 -23.031 -26.719 1 97.38 89 GLY A C 1
ATOM 651 O O . GLY A 1 89 ? 13.797 -22.719 -27.375 1 97.38 89 GLY A O 1
ATOM 652 N N . ASP A 1 90 ? 14.727 -23.75 -25.609 1 98.06 90 ASP A N 1
ATOM 653 C CA . ASP A 1 90 ? 13.422 -24.156 -25.094 1 98.06 90 ASP A CA 1
ATOM 654 C C . ASP A 1 90 ? 12.586 -22.938 -24.703 1 98.06 90 ASP A C 1
ATOM 656 O O . ASP A 1 90 ? 13.125 -21.938 -24.203 1 98.06 90 ASP A O 1
ATOM 660 N N . GLN A 1 91 ? 11.289 -23.016 -24.969 1 98.69 91 GLN A N 1
ATOM 661 C CA . GLN A 1 91 ? 10.344 -22.016 -24.469 1 98.69 91 GLN A CA 1
ATOM 662 C C . GLN A 1 91 ? 9.883 -22.344 -23.047 1 98.69 91 GLN A C 1
ATOM 664 O O . GLN A 1 91 ? 9.477 -23.469 -22.766 1 98.69 91 GLN A O 1
ATOM 669 N N . ALA A 1 92 ? 10.008 -21.375 -22.172 1 98.81 92 ALA A N 1
ATOM 670 C CA . ALA A 1 92 ? 9.727 -21.562 -20.75 1 98.81 92 ALA A CA 1
ATOM 671 C C . ALA A 1 92 ? 8.797 -20.484 -20.219 1 98.81 92 ALA A C 1
ATOM 673 O O . ALA A 1 92 ? 8.742 -19.375 -20.766 1 98.81 92 ALA A O 1
ATOM 674 N N . PHE A 1 93 ? 8.023 -20.766 -19.25 1 98.81 93 PHE A N 1
ATOM 675 C CA . PHE A 1 93 ? 7.285 -19.781 -18.453 1 98.81 93 PHE A CA 1
ATOM 676 C C . PHE A 1 93 ? 7.328 -20.141 -16.969 1 98.81 93 PHE A C 1
ATOM 678 O O . PHE A 1 93 ? 7.672 -21.266 -16.609 1 98.81 93 PHE A O 1
ATOM 685 N N . GLY A 1 94 ? 7.059 -19.219 -16.094 1 98.56 94 GLY A N 1
ATOM 686 C CA . GLY A 1 94 ? 7.066 -19.406 -14.664 1 98.56 94 GLY A CA 1
ATOM 687 C C . GLY A 1 94 ? 6.973 -18.109 -13.883 1 98.56 94 GLY A C 1
ATOM 688 O O . GLY A 1 94 ? 6.332 -17.156 -14.328 1 98.56 94 GLY A O 1
ATOM 689 N N . ALA A 1 95 ? 7.465 -18.234 -12.641 1 98.62 95 ALA A N 1
ATOM 690 C CA . ALA A 1 95 ? 7.457 -17.047 -11.773 1 98.62 95 ALA A CA 1
ATOM 691 C C . ALA A 1 95 ? 8.766 -16.938 -10.992 1 98.62 95 ALA A C 1
ATOM 693 O O . ALA A 1 95 ? 9.383 -17.953 -10.648 1 98.62 95 ALA A O 1
ATOM 694 N N . VAL A 1 96 ? 9.18 -15.758 -10.859 1 97.94 96 VAL A N 1
ATOM 695 C CA . VAL A 1 96 ? 10.242 -15.414 -9.914 1 97.94 96 VAL A CA 1
ATOM 696 C C . VAL A 1 96 ? 9.703 -14.422 -8.883 1 97.94 96 VAL A C 1
ATOM 698 O O . VAL A 1 96 ? 8.664 -13.805 -9.086 1 97.94 96 VAL A O 1
ATOM 701 N N . GLN A 1 97 ? 10.344 -14.398 -7.766 1 96.56 97 GLN A N 1
ATOM 702 C CA . GLN A 1 97 ? 9.891 -13.461 -6.738 1 96.56 97 GLN A CA 1
ATOM 703 C C . GLN A 1 97 ? 10.453 -12.062 -6.98 1 96.56 97 GLN A C 1
ATOM 705 O O . GLN A 1 97 ? 11.648 -11.828 -6.824 1 96.56 97 GLN A O 1
ATOM 710 N N . GLY A 1 98 ? 9.586 -11.156 -7.41 1 96.81 98 GLY A N 1
ATOM 711 C CA . GLY A 1 98 ? 9.961 -9.75 -7.48 1 96.81 98 GLY A CA 1
ATOM 712 C C . GLY A 1 98 ? 9.969 -9.07 -6.125 1 96.81 98 GLY A C 1
ATOM 713 O O . GLY A 1 98 ? 9.453 -9.617 -5.145 1 96.81 98 GLY A O 1
ATOM 714 N N . SER A 1 99 ? 10.648 -7.879 -6.074 1 95.12 99 SER A N 1
ATOM 715 C CA . SER A 1 99 ? 10.703 -7.117 -4.832 1 95.12 99 SER A CA 1
ATOM 716 C C . SER A 1 99 ? 11.219 -7.98 -3.682 1 95.12 99 SER A C 1
ATOM 718 O O . SER A 1 99 ? 10.664 -7.945 -2.578 1 95.12 99 SER A O 1
ATOM 720 N N . ASN A 1 100 ? 12.219 -8.797 -4.016 1 93.56 100 ASN A N 1
ATOM 721 C CA . ASN A 1 100 ? 12.797 -9.773 -3.096 1 93.56 100 ASN A CA 1
ATOM 722 C C . ASN A 1 100 ? 14.023 -9.219 -2.387 1 93.56 100 ASN A C 1
ATOM 724 O O . ASN A 1 100 ? 15.086 -9.062 -3 1 93.56 100 ASN A O 1
ATOM 728 N N . MET A 1 101 ? 13.961 -9.062 -1.092 1 89.31 101 MET A N 1
ATOM 729 C CA . MET A 1 101 ? 15.055 -8.453 -0.337 1 89.31 101 MET A CA 1
ATOM 730 C C . MET A 1 101 ? 16.25 -9.391 -0.255 1 89.31 101 MET A C 1
ATOM 732 O O . MET A 1 101 ? 17.391 -8.945 -0.184 1 89.31 101 MET A O 1
ATOM 736 N N . SER A 1 102 ? 16.031 -10.664 -0.292 1 91.44 102 SER A N 1
ATOM 737 C CA . SER A 1 102 ? 17.109 -11.656 -0.202 1 91.44 102 SER A CA 1
ATOM 738 C C . SER A 1 102 ? 17.844 -11.805 -1.532 1 91.44 102 SER A C 1
ATOM 740 O O . SER A 1 102 ? 19 -12.234 -1.566 1 91.44 102 SER A O 1
ATOM 742 N N . GLU A 1 103 ? 17.172 -11.492 -2.604 1 93.88 103 GLU A N 1
ATOM 743 C CA . GLU A 1 103 ? 17.719 -11.539 -3.953 1 93.88 103 GLU A CA 1
ATOM 744 C C . GLU A 1 103 ? 17.344 -10.305 -4.754 1 93.88 103 GLU A C 1
ATOM 746 O O . GLU A 1 103 ? 16.453 -10.359 -5.605 1 93.88 103 GLU A O 1
ATOM 751 N N . PRO A 1 104 ? 18.047 -9.25 -4.609 1 94.56 104 PRO A N 1
ATOM 752 C CA . PRO A 1 104 ? 17.641 -7.934 -5.102 1 94.56 104 PRO A CA 1
ATOM 753 C C . PRO A 1 104 ? 17.453 -7.902 -6.617 1 94.56 104 PRO A C 1
ATOM 755 O O . PRO A 1 104 ? 16.703 -7.066 -7.137 1 94.56 104 PRO A O 1
ATOM 758 N N . THR A 1 105 ? 18.156 -8.844 -7.395 1 96.5 105 THR A N 1
ATOM 759 C CA . THR A 1 105 ? 18.094 -8.797 -8.852 1 96.5 105 THR A CA 1
ATOM 760 C C . THR A 1 105 ? 17.047 -9.773 -9.383 1 96.5 105 THR A C 1
ATOM 762 O O . THR A 1 105 ? 16.969 -10.023 -10.586 1 96.5 105 THR A O 1
ATOM 765 N N . SER A 1 106 ? 16.297 -10.336 -8.438 1 96.81 106 SER A N 1
ATOM 766 C CA . SER A 1 106 ? 15.18 -11.164 -8.875 1 96.81 106 SER A CA 1
ATOM 767 C C . SER A 1 106 ? 14 -10.312 -9.32 1 96.81 106 SER A C 1
ATOM 769 O O . SER A 1 106 ? 13.594 -9.383 -8.617 1 96.81 106 SER A O 1
ATOM 771 N N . GLY A 1 107 ? 13.477 -10.594 -10.531 1 98.31 107 GLY A N 1
ATOM 772 C CA . GLY A 1 107 ? 12.328 -9.891 -11.094 1 98.31 107 GLY A CA 1
ATOM 773 C C . GLY A 1 107 ? 12.086 -10.234 -12.547 1 98.31 107 GLY A C 1
ATOM 774 O O . GLY A 1 107 ? 13.023 -10.406 -13.32 1 98.31 107 GLY A O 1
ATOM 775 N N . ALA A 1 108 ? 10.844 -10.203 -12.883 1 98.81 108 ALA A N 1
ATOM 776 C CA . ALA A 1 108 ? 10.484 -10.648 -14.227 1 98.81 108 ALA A CA 1
ATOM 777 C C . ALA A 1 108 ? 10.414 -9.477 -15.195 1 98.81 108 ALA A C 1
ATOM 779 O O . ALA A 1 108 ? 10.422 -9.664 -16.422 1 98.81 108 ALA A O 1
ATOM 780 N N . TYR A 1 109 ? 10.258 -8.266 -14.703 1 98.88 109 TYR A N 1
ATOM 781 C CA . TYR A 1 109 ? 10.109 -7.109 -15.57 1 98.88 109 TYR A CA 1
ATOM 782 C C . TYR A 1 109 ? 11.461 -6.652 -16.109 1 98.88 109 TYR A C 1
ATOM 784 O O . TYR A 1 109 ? 11.906 -5.543 -15.812 1 98.88 109 TYR A O 1
ATOM 792 N N . CYS A 1 110 ? 12.07 -7.473 -16.859 1 98.75 110 CYS A N 1
ATOM 793 C CA . CYS A 1 110 ? 13.359 -7.227 -17.5 1 98.75 110 CYS A CA 1
ATOM 794 C C . CYS A 1 110 ? 13.492 -8.039 -18.781 1 98.75 110 CYS A C 1
ATOM 796 O O . CYS A 1 110 ? 12.617 -8.844 -19.109 1 98.75 110 CYS A O 1
ATOM 798 N N . GLU A 1 111 ? 14.531 -7.828 -19.516 1 98.44 111 GLU A N 1
ATOM 799 C CA . GLU A 1 111 ? 14.703 -8.461 -20.812 1 98.44 111 GLU A CA 1
ATOM 800 C C . GLU A 1 111 ? 15.273 -9.867 -20.672 1 98.44 111 GLU A C 1
ATOM 802 O O . GLU A 1 111 ? 15.062 -10.719 -21.547 1 98.44 111 GLU A O 1
ATOM 807 N N . TYR A 1 112 ? 16.078 -10.094 -19.656 1 98.31 112 TYR A N 1
ATOM 808 C CA . TYR A 1 112 ? 16.688 -11.383 -19.359 1 98.31 112 TYR A CA 1
ATOM 809 C C . TYR A 1 112 ? 16.469 -11.781 -17.906 1 98.31 112 TYR A C 1
ATOM 811 O O . TYR A 1 112 ? 16.969 -11.125 -16.984 1 98.31 112 TYR A O 1
ATOM 819 N N . ILE A 1 113 ? 15.812 -12.883 -17.734 1 98.44 113 ILE A N 1
ATOM 820 C CA . ILE A 1 113 ? 15.367 -13.281 -16.391 1 98.44 113 ILE A CA 1
ATOM 821 C C . ILE A 1 113 ? 16.188 -14.484 -15.922 1 98.44 113 ILE A C 1
ATOM 823 O O . ILE A 1 113 ? 16.297 -15.477 -16.641 1 98.44 113 ILE A O 1
ATOM 827 N N . ARG A 1 114 ? 16.734 -14.352 -14.781 1 98.06 114 ARG A N 1
ATOM 828 C CA . ARG A 1 114 ? 17.359 -15.5 -14.125 1 98.06 114 ARG A CA 1
ATOM 829 C C . ARG A 1 114 ? 16.344 -16.297 -13.336 1 98.06 114 ARG A C 1
ATOM 831 O O . ARG A 1 114 ? 15.562 -15.734 -12.562 1 98.06 114 ARG A O 1
ATOM 838 N N . THR A 1 115 ? 16.266 -17.562 -13.57 1 97.94 115 THR A N 1
ATOM 839 C CA . THR A 1 115 ? 15.352 -18.438 -12.836 1 97.94 115 THR A CA 1
ATOM 840 C C . THR A 1 115 ? 15.93 -19.828 -12.68 1 97.94 115 THR A C 1
ATOM 842 O O . THR A 1 115 ? 17.031 -20.109 -13.148 1 97.94 115 THR A O 1
ATOM 845 N N . GLU A 1 116 ? 15.258 -20.672 -11.906 1 97.06 116 GLU A N 1
ATOM 846 C CA . GLU A 1 116 ? 15.633 -22.078 -11.719 1 97.06 116 GLU A CA 1
ATOM 847 C C . GLU A 1 116 ? 14.734 -23 -12.531 1 97.06 116 GLU A C 1
ATOM 849 O O . GLU A 1 116 ? 13.508 -22.906 -12.461 1 97.06 116 GLU A O 1
ATOM 854 N N . PRO A 1 117 ? 15.352 -23.906 -13.305 1 97.44 117 PRO A N 1
ATOM 855 C CA . PRO A 1 117 ? 14.539 -24.828 -14.109 1 97.44 117 PRO A CA 1
ATOM 856 C C . PRO A 1 117 ? 13.5 -25.578 -13.281 1 97.44 117 PRO A C 1
ATOM 858 O O . PRO A 1 117 ? 12.406 -25.859 -13.773 1 97.44 117 PRO A O 1
ATOM 861 N N . ASP A 1 118 ? 13.789 -25.859 -12.016 1 96 118 ASP A N 1
ATOM 862 C CA . ASP A 1 118 ? 12.914 -26.672 -11.18 1 96 118 ASP A CA 1
ATOM 863 C C . ASP A 1 118 ? 11.609 -25.938 -10.875 1 96 118 ASP A C 1
ATOM 865 O O . ASP A 1 118 ? 10.617 -26.562 -10.492 1 96 118 ASP A O 1
ATOM 869 N N . PHE A 1 119 ? 11.594 -24.672 -11.062 1 97 119 PHE A N 1
ATOM 870 C CA . PHE A 1 119 ? 10.406 -23.891 -10.734 1 97 119 PHE A CA 1
ATOM 871 C C . PHE A 1 119 ? 9.867 -23.172 -11.969 1 97 119 PHE A C 1
ATOM 873 O O . PHE A 1 119 ? 9.188 -22.156 -11.859 1 97 119 PHE A O 1
ATOM 880 N N . ALA A 1 120 ? 10.227 -23.688 -13.086 1 98.31 120 ALA A N 1
ATOM 881 C CA . ALA A 1 120 ? 9.711 -23.219 -14.367 1 98.31 120 ALA A CA 1
ATOM 882 C C . ALA A 1 120 ? 9.023 -24.344 -15.141 1 98.31 120 ALA A C 1
ATOM 884 O O . ALA A 1 120 ? 9.133 -25.516 -14.766 1 98.31 120 ALA A O 1
ATOM 885 N N . PHE A 1 121 ? 8.297 -23.969 -16.125 1 98.75 121 PHE A N 1
ATOM 886 C CA . PHE A 1 121 ? 7.562 -24.922 -16.969 1 98.75 121 PHE A CA 1
ATOM 887 C C . PHE A 1 121 ? 7.934 -24.734 -18.438 1 98.75 121 PHE A C 1
ATOM 889 O O . PHE A 1 121 ? 8.219 -23.625 -18.875 1 98.75 121 PHE A O 1
ATOM 896 N N . HIS A 1 122 ? 7.883 -25.844 -19.141 1 98.56 122 HIS A N 1
ATOM 897 C CA . HIS A 1 122 ? 7.852 -25.734 -20.594 1 98.56 122 HIS A CA 1
ATOM 898 C C . HIS A 1 122 ? 6.52 -25.172 -21.062 1 98.56 122 HIS A C 1
ATOM 900 O O . HIS A 1 122 ? 5.461 -25.516 -20.531 1 98.56 122 HIS A O 1
ATOM 906 N N . VAL A 1 123 ? 6.574 -24.312 -22.016 1 98.38 123 VAL A N 1
ATOM 907 C CA . VAL A 1 123 ? 5.344 -23.875 -22.672 1 98.38 123 VAL A CA 1
ATOM 908 C C . VAL A 1 123 ? 4.688 -25.047 -23.375 1 98.38 123 VAL A C 1
ATOM 910 O O . VAL A 1 123 ? 5.344 -25.766 -24.141 1 98.38 123 VAL A O 1
ATOM 913 N N . PRO A 1 124 ? 3.428 -25.297 -23.094 1 96.75 124 PRO A N 1
ATOM 914 C CA . PRO A 1 124 ? 2.775 -26.438 -23.734 1 96.75 124 PRO A CA 1
ATOM 915 C C . PRO A 1 124 ? 2.762 -26.328 -25.25 1 96.75 124 PRO A C 1
ATOM 917 O O . PRO A 1 124 ? 2.684 -25.219 -25.797 1 96.75 124 PRO A O 1
ATOM 920 N N . LYS A 1 125 ? 2.75 -27.516 -25.859 1 94.69 125 LYS A N 1
ATOM 921 C CA . LYS A 1 125 ? 2.713 -27.547 -27.328 1 94.69 125 LYS A CA 1
ATOM 922 C C . LYS A 1 125 ? 1.469 -26.828 -27.859 1 94.69 125 LYS A C 1
ATOM 924 O O . LYS A 1 125 ? 0.365 -27.047 -27.344 1 94.69 125 LYS A O 1
ATOM 929 N N . GLY A 1 126 ? 1.686 -25.969 -28.766 1 94.31 126 GLY A N 1
ATOM 930 C CA . GLY A 1 126 ? 0.566 -25.312 -29.422 1 94.31 126 GLY A CA 1
ATOM 931 C C . GLY A 1 126 ? 0.212 -23.984 -28.781 1 94.31 126 GLY A C 1
ATOM 932 O O . GLY A 1 126 ? -0.529 -23.188 -29.359 1 94.31 126 GLY A O 1
ATOM 933 N N . MET A 1 127 ? 0.734 -23.734 -27.609 1 96.5 127 MET A N 1
ATOM 934 C CA . MET A 1 127 ? 0.447 -22.453 -26.953 1 96.5 127 MET A CA 1
ATOM 935 C C . MET A 1 127 ? 1.427 -21.375 -27.406 1 96.5 127 MET A C 1
ATOM 937 O O . MET A 1 127 ? 2.627 -21.641 -27.531 1 96.5 127 MET A O 1
ATOM 941 N N . ASP A 1 128 ? 0.779 -20.203 -27.703 1 97.25 128 ASP A N 1
ATOM 942 C CA . ASP A 1 128 ? 1.623 -19.062 -28.031 1 97.25 128 ASP A CA 1
ATOM 943 C C . ASP A 1 128 ? 2.488 -18.656 -26.844 1 97.25 128 ASP A C 1
ATOM 945 O O . ASP A 1 128 ? 1.984 -18.5 -25.734 1 97.25 128 ASP A O 1
ATOM 949 N N . LEU A 1 129 ? 3.748 -18.453 -27.109 1 98.25 129 LEU A N 1
ATOM 950 C CA . LEU A 1 129 ? 4.73 -18.109 -26.094 1 98.25 129 LEU A CA 1
ATOM 951 C C . LEU A 1 129 ? 4.289 -16.859 -25.328 1 98.25 129 LEU A C 1
ATOM 953 O O . LEU A 1 129 ? 4.441 -16.797 -24.109 1 98.25 129 LEU A O 1
ATOM 957 N N . VAL A 1 130 ? 3.686 -15.891 -25.984 1 98.31 130 VAL A N 1
ATOM 958 C CA . VAL A 1 130 ? 3.316 -14.609 -25.391 1 98.31 130 VAL A CA 1
ATOM 959 C C . VAL A 1 130 ? 2.127 -14.797 -24.438 1 98.31 130 VAL A C 1
ATOM 961 O O . VAL A 1 130 ? 1.927 -14.008 -23.516 1 98.31 130 VAL A O 1
ATOM 964 N N . ASN A 1 131 ? 1.375 -15.891 -24.578 1 98 131 ASN A N 1
ATOM 965 C CA . ASN A 1 131 ? 0.18 -16.125 -23.766 1 98 131 ASN A CA 1
ATOM 966 C C . ASN A 1 131 ? 0.477 -17 -22.562 1 98 131 ASN A C 1
ATOM 968 O O . ASN A 1 131 ? -0.342 -17.109 -21.641 1 98 131 ASN A O 1
ATOM 972 N N . ALA A 1 132 ? 1.645 -17.594 -22.484 1 98.38 132 ALA A N 1
ATOM 973 C CA . ALA A 1 132 ? 1.971 -18.609 -21.5 1 98.38 132 ALA A CA 1
ATOM 974 C C . ALA A 1 132 ? 1.869 -18.047 -20.078 1 98.38 132 ALA A C 1
ATOM 976 O O . ALA A 1 132 ? 1.423 -18.734 -19.156 1 98.38 132 ALA A O 1
ATOM 977 N N . PRO A 1 133 ? 2.191 -16.766 -19.859 1 98.44 133 PRO A N 1
ATOM 978 C CA . PRO A 1 133 ? 2.096 -16.234 -18.5 1 98.44 133 PRO A CA 1
ATOM 979 C C . PRO A 1 133 ? 0.666 -16.234 -17.969 1 98.44 133 PRO A C 1
ATOM 981 O O . PRO A 1 133 ? 0.452 -16.062 -16.766 1 98.44 133 PRO A O 1
ATOM 984 N N . SER A 1 134 ? -0.334 -16.438 -18.797 1 98 134 SER A N 1
ATOM 985 C CA . SER A 1 134 ? -1.728 -16.484 -18.359 1 98 134 SER A CA 1
ATOM 986 C C . SER A 1 134 ? -2.008 -17.719 -17.516 1 98 134 SER A C 1
ATOM 988 O O . SER A 1 134 ? -3.031 -17.797 -16.828 1 98 134 SER A O 1
ATOM 990 N N . ILE A 1 135 ? -1.141 -18.734 -17.562 1 96.88 135 ILE A N 1
ATOM 991 C CA . ILE A 1 135 ? -1.257 -19.906 -16.703 1 96.88 135 ILE A CA 1
ATOM 992 C C . ILE A 1 135 ? -0.857 -19.531 -15.273 1 96.88 135 ILE A C 1
ATOM 994 O O . ILE A 1 135 ? -1.258 -20.203 -14.312 1 96.88 135 ILE A O 1
ATOM 998 N N . SER A 1 136 ? -0.097 -18.422 -15.109 1 95.25 136 SER A N 1
ATOM 999 C CA . SER A 1 136 ? 0.241 -17.719 -13.875 1 95.25 136 SER A CA 1
ATOM 1000 C C . SER A 1 136 ? 1.156 -18.562 -12.992 1 95.25 136 SER A C 1
ATOM 1002 O O . SER A 1 136 ? 0.707 -19.172 -12.016 1 95.25 136 SER A O 1
ATOM 1004 N N . GLY A 1 137 ? 2.426 -18.531 -13.234 1 97.75 137 GLY A N 1
ATOM 1005 C CA . GLY A 1 137 ? 3.402 -19.156 -12.367 1 97.75 137 GLY A CA 1
ATOM 1006 C C . GLY A 1 137 ? 3.299 -18.703 -10.922 1 97.75 137 GLY A C 1
ATOM 1007 O O . GLY A 1 137 ? 3.459 -19.5 -10 1 97.75 137 GLY A O 1
ATOM 1008 N N . THR A 1 138 ? 2.961 -17.453 -10.75 1 98.12 138 THR A N 1
ATOM 1009 C CA . THR A 1 138 ? 2.824 -16.875 -9.414 1 98.12 138 THR A CA 1
ATOM 1010 C C . THR A 1 138 ? 1.666 -17.531 -8.664 1 98.12 138 THR A C 1
ATOM 1012 O O . THR A 1 138 ? 1.81 -17.906 -7.5 1 98.12 138 THR A O 1
ATOM 1015 N N . ALA A 1 139 ? 0.53 -17.656 -9.312 1 98.25 139 ALA A N 1
ATOM 1016 C CA . ALA A 1 139 ? -0.626 -18.281 -8.672 1 98.25 139 ALA A CA 1
ATOM 1017 C C . ALA A 1 139 ? -0.342 -19.75 -8.344 1 98.25 139 ALA A C 1
ATOM 1019 O O . ALA A 1 139 ? -0.752 -20.234 -7.293 1 98.25 139 ALA A O 1
ATOM 1020 N N . ILE A 1 140 ? 0.359 -20.406 -9.258 1 98.5 140 ILE A N 1
ATOM 1021 C CA . ILE A 1 140 ? 0.71 -21.812 -9.031 1 98.5 140 ILE A CA 1
ATOM 1022 C C . ILE A 1 140 ? 1.551 -21.938 -7.766 1 98.5 140 ILE A C 1
ATOM 1024 O O . ILE A 1 140 ? 1.239 -22.734 -6.887 1 98.5 140 ILE A O 1
ATOM 1028 N N . ALA A 1 141 ? 2.58 -21.109 -7.676 1 98.5 141 ALA A N 1
ATOM 1029 C CA . ALA A 1 141 ? 3.443 -21.156 -6.496 1 98.5 141 ALA A CA 1
ATOM 1030 C C . ALA A 1 141 ? 2.65 -20.859 -5.227 1 98.5 141 ALA A C 1
ATOM 1032 O O . ALA A 1 141 ? 2.773 -21.578 -4.23 1 98.5 141 ALA A O 1
ATOM 1033 N N . THR A 1 142 ? 1.825 -19.844 -5.27 1 98.56 142 T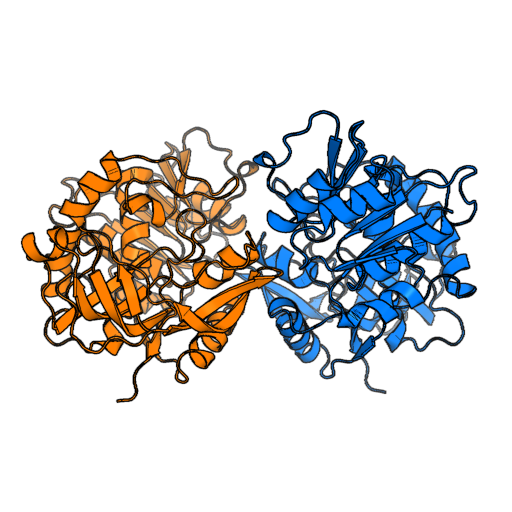HR A N 1
ATOM 1034 C CA . THR A 1 142 ? 1.037 -19.422 -4.117 1 98.56 142 THR A CA 1
ATOM 1035 C C . THR A 1 142 ? 0.059 -20.516 -3.701 1 98.56 142 THR A C 1
ATOM 1037 O O . THR A 1 142 ? -0.031 -20.859 -2.52 1 98.56 142 THR A O 1
ATOM 1040 N N . LEU A 1 143 ? -0.604 -21.141 -4.645 1 98.81 143 LEU A N 1
ATOM 1041 C CA . LEU A 1 143 ? -1.629 -22.141 -4.352 1 98.81 143 LEU A CA 1
ATOM 1042 C C . LEU A 1 143 ? -0.999 -23.453 -3.885 1 98.81 143 LEU A C 1
ATOM 1044 O O . LEU A 1 143 ? -1.593 -24.172 -3.088 1 98.81 143 LEU A O 1
ATOM 1048 N N . GLY A 1 144 ? 0.217 -23.75 -4.383 1 98.69 144 GLY A N 1
ATOM 1049 C CA . GLY A 1 144 ? 0.917 -24.906 -3.828 1 98.69 144 GLY A CA 1
ATOM 1050 C C . GLY A 1 144 ? 1.093 -24.828 -2.324 1 98.69 144 GLY A C 1
ATOM 1051 O O . GLY A 1 144 ? 0.737 -25.75 -1.603 1 98.69 144 GLY A O 1
ATOM 1052 N N . VAL A 1 145 ? 1.555 -23.688 -1.856 1 98.62 145 VAL A N 1
ATOM 1053 C CA . VAL A 1 145 ? 1.771 -23.5 -0.425 1 98.62 145 VAL A CA 1
ATOM 1054 C C . VAL A 1 145 ? 0.427 -23.406 0.293 1 98.62 145 VAL A C 1
ATOM 1056 O O . VAL A 1 145 ? 0.235 -24.016 1.347 1 98.62 145 VAL A O 1
ATOM 1059 N N . ALA A 1 146 ? -0.532 -22.75 -0.293 1 98.75 146 ALA A N 1
ATOM 1060 C CA . ALA A 1 146 ? -1.813 -22.469 0.349 1 98.75 146 ALA A CA 1
ATOM 1061 C C . ALA A 1 146 ? -2.639 -23.75 0.505 1 98.75 146 ALA A C 1
ATOM 1063 O O . ALA A 1 146 ? -3.111 -24.062 1.602 1 98.75 146 ALA A O 1
ATOM 1064 N N . LEU A 1 147 ? -2.768 -24.531 -0.55 1 98.81 147 LEU A N 1
ATOM 1065 C CA . LEU A 1 147 ? -3.682 -25.672 -0.557 1 98.81 147 LEU A CA 1
ATOM 1066 C C . LEU A 1 147 ? -3.061 -26.875 0.151 1 98.81 147 LEU A C 1
ATOM 1068 O O . LEU A 1 147 ? -3.75 -27.609 0.869 1 98.81 147 LEU A O 1
ATOM 1072 N N . PHE A 1 148 ? -1.734 -27.016 0.056 1 98.69 148 PHE A N 1
ATOM 1073 C CA . PHE A 1 148 ? -1.176 -28.297 0.458 1 98.69 148 PHE A CA 1
ATOM 1074 C C . PHE A 1 148 ? -0.359 -28.156 1.736 1 98.69 148 PHE A C 1
ATOM 1076 O O . PHE A 1 148 ? -0.142 -29.141 2.451 1 98.69 148 PHE A O 1
ATOM 1083 N N . TRP A 1 149 ? 0.083 -26.984 2.096 1 98.44 149 TRP A N 1
ATOM 1084 C CA . TRP A 1 149 ? 0.912 -26.844 3.289 1 98.44 149 TRP A CA 1
ATOM 1085 C C . TRP A 1 149 ? 0.196 -26.031 4.359 1 98.44 149 TRP A C 1
ATOM 1087 O O . TRP A 1 149 ? 0.405 -26.25 5.555 1 98.44 149 TRP A O 1
ATOM 1097 N N . SER A 1 150 ? -0.663 -25.109 3.938 1 98.44 150 SER A N 1
ATOM 1098 C CA . SER A 1 150 ? -1.454 -24.344 4.898 1 98.44 150 SER A CA 1
ATOM 1099 C C . SER A 1 150 ? -2.793 -25.031 5.172 1 98.44 150 SER A C 1
ATOM 1101 O O . SER A 1 150 ? -2.992 -25.609 6.238 1 98.44 150 SER A O 1
ATOM 1103 N N . LEU A 1 151 ? -3.619 -25.141 4.125 1 98.75 151 LEU A N 1
ATOM 1104 C CA . LEU A 1 151 ? -4.93 -25.766 4.293 1 98.75 151 LEU A CA 1
ATOM 1105 C C . LEU A 1 151 ? -4.801 -27.266 4.469 1 98.75 151 LEU A C 1
ATOM 1107 O O . LEU A 1 151 ? -5.672 -27.906 5.062 1 98.75 151 LEU A O 1
ATOM 1111 N N . GLN A 1 152 ? -3.719 -27.859 3.908 1 98.38 152 GLN A N 1
ATOM 1112 C CA . GLN A 1 152 ? -3.465 -29.297 3.963 1 98.38 152 GLN A CA 1
ATOM 1113 C C . GLN A 1 152 ? -4.66 -30.078 3.441 1 98.38 152 GLN A C 1
ATOM 1115 O O . GLN A 1 152 ? -5.148 -30.984 4.113 1 98.38 152 GLN A O 1
ATOM 1120 N N . LEU A 1 153 ? -5.094 -29.734 2.301 1 98.25 153 LEU A N 1
ATOM 1121 C CA . LEU A 1 153 ? -6.23 -30.375 1.655 1 98.25 153 LEU A CA 1
ATOM 1122 C C . LEU A 1 153 ? -5.926 -31.844 1.367 1 98.25 153 LEU A C 1
ATOM 1124 O O . LEU A 1 153 ? -4.84 -32.188 0.879 1 98.25 153 LEU A O 1
ATOM 1128 N N . PRO A 1 154 ? -6.922 -32.719 1.67 1 97.94 154 PRO A N 1
ATOM 1129 C CA . PRO A 1 154 ? -6.723 -34.125 1.297 1 97.94 154 PRO A CA 1
ATOM 1130 C C . PRO A 1 154 ? -6.664 -34.344 -0.215 1 97.94 154 PRO A C 1
ATOM 1132 O O . PRO A 1 154 ? -7.309 -33.594 -0.967 1 97.94 154 PRO A O 1
ATOM 1135 N N . GLY A 1 155 ? -5.867 -35.344 -0.625 1 97.62 155 GLY A N 1
ATOM 1136 C CA . GLY A 1 155 ? -5.727 -35.625 -2.043 1 97.62 155 GLY A CA 1
ATOM 1137 C C . GLY A 1 155 ? -4.594 -34.875 -2.699 1 97.62 155 GLY A C 1
ATOM 1138 O O . GLY A 1 155 ? -3.865 -34.125 -2.029 1 97.62 155 GLY A O 1
ATOM 1139 N N . THR A 1 156 ? -4.348 -35.156 -3.91 1 97.31 156 THR A N 1
ATOM 1140 C CA . THR A 1 156 ? -3.377 -34.469 -4.75 1 97.31 156 THR A CA 1
ATOM 1141 C C . THR A 1 156 ? -3.992 -34.094 -6.094 1 97.31 156 THR A C 1
ATOM 1143 O O . THR A 1 156 ? -5.133 -34.469 -6.383 1 97.31 156 THR A O 1
ATOM 1146 N N . LEU A 1 157 ? -3.316 -33.375 -6.871 1 97.31 157 LEU A N 1
ATOM 1147 C CA . LEU A 1 157 ? -3.836 -32.969 -8.172 1 97.31 157 LEU A CA 1
ATOM 1148 C C . LEU A 1 157 ? -4.02 -34.188 -9.086 1 97.31 157 LEU A C 1
ATOM 1150 O O . LEU A 1 157 ? -4.852 -34.156 -10 1 97.31 157 LEU A O 1
ATOM 1154 N N . LEU A 1 158 ? -3.289 -35.25 -8.828 1 96.31 158 LEU A N 1
ATOM 1155 C CA . LEU A 1 158 ? -3.328 -36.438 -9.68 1 96.31 158 LEU A CA 1
ATOM 1156 C C . LEU A 1 158 ? -4.168 -37.531 -9.047 1 96.31 158 LEU A C 1
ATOM 1158 O O . LEU A 1 158 ? -4.617 -38.469 -9.742 1 96.31 158 LEU A O 1
ATOM 1162 N N . THR A 1 159 ? -4.293 -37.469 -7.723 1 96.94 159 THR A N 1
ATOM 1163 C CA . THR A 1 159 ? -5.055 -38.5 -6.996 1 96.94 159 THR A CA 1
ATOM 1164 C C . THR A 1 159 ? -6.113 -37.844 -6.109 1 96.94 159 THR A C 1
ATOM 1166 O O . THR A 1 159 ? -5.828 -37.469 -4.969 1 96.94 159 THR A O 1
ATOM 1169 N N . PRO A 1 160 ? -7.344 -37.812 -6.586 1 97.25 160 PRO A N 1
ATOM 1170 C CA . PRO A 1 160 ? -8.414 -37.219 -5.805 1 97.25 160 PRO A CA 1
ATOM 1171 C C . PRO A 1 160 ? -8.625 -37.875 -4.453 1 97.25 160 PRO A C 1
ATOM 1173 O O . PRO A 1 160 ? -8.359 -39.094 -4.309 1 97.25 160 PRO A O 1
ATOM 1176 N N . ALA A 1 161 ? -9.078 -37.125 -3.559 1 97.81 161 ALA A N 1
ATOM 1177 C CA . ALA A 1 161 ? -9.398 -37.656 -2.236 1 97.81 161 ALA A CA 1
ATOM 1178 C C . ALA A 1 161 ? -10.523 -38.688 -2.316 1 97.81 161 ALA A C 1
ATOM 1180 O O . ALA A 1 161 ? -11.383 -38.594 -3.191 1 97.81 161 ALA A O 1
ATOM 1181 N N . SER A 1 162 ? -10.453 -39.594 -1.348 1 97.19 162 SER A N 1
ATOM 1182 C CA . SER A 1 162 ? -11.5 -40.625 -1.289 1 97.19 162 SER A CA 1
ATOM 1183 C C . SER A 1 162 ? -12.828 -40.031 -0.847 1 97.19 162 SER A C 1
ATOM 1185 O O . SER A 1 162 ? -13.891 -40.469 -1.283 1 97.19 162 SER A O 1
ATOM 1187 N N . LYS A 1 163 ? -12.742 -39.094 -0.012 1 97.19 163 LYS A N 1
ATOM 1188 C CA . LYS A 1 163 ? -13.922 -38.375 0.458 1 97.19 163 LYS A CA 1
ATOM 1189 C C . LYS A 1 163 ? -13.844 -36.875 0.092 1 97.19 163 LYS A C 1
ATOM 1191 O O . LYS A 1 163 ? -12.875 -36.219 0.426 1 97.19 163 LYS A O 1
ATOM 1196 N N . ALA A 1 164 ? -14.859 -36.469 -0.537 1 97.62 164 ALA A N 1
ATOM 1197 C CA . ALA A 1 164 ? -14.906 -35.062 -0.939 1 97.62 164 ALA A CA 1
ATOM 1198 C C . ALA A 1 164 ? -15.227 -34.156 0.251 1 97.62 164 ALA A C 1
ATOM 1200 O O . ALA A 1 164 ? -16.047 -34.5 1.1 1 97.62 164 ALA A O 1
ATOM 1201 N N . GLU A 1 165 ? -14.555 -33.031 0.285 1 97.94 165 GLU A N 1
ATOM 1202 C CA . GLU A 1 165 ? -14.836 -31.969 1.25 1 97.94 165 GLU A CA 1
ATOM 1203 C C . GLU A 1 165 ? -15.32 -30.703 0.553 1 97.94 165 GLU A C 1
ATOM 1205 O O . GLU A 1 165 ? -15.094 -30.531 -0.644 1 97.94 165 GLU A O 1
ATOM 1210 N N . ASP A 1 166 ? -16.031 -29.891 1.314 1 98.31 166 ASP A N 1
ATOM 1211 C CA . ASP A 1 166 ? -16.359 -28.562 0.83 1 98.31 166 ASP A CA 1
ATOM 1212 C C . ASP A 1 166 ? -15.195 -27.594 1.036 1 98.31 166 ASP A C 1
ATOM 1214 O O . ASP A 1 166 ? -14.617 -27.547 2.125 1 98.31 166 ASP A O 1
ATOM 1218 N N . VAL A 1 167 ? -14.828 -26.922 0.013 1 98.88 167 VAL A N 1
ATOM 1219 C CA . VAL A 1 167 ? -13.766 -25.922 0.077 1 98.88 167 VAL A CA 1
ATOM 1220 C C . VAL A 1 167 ? -14.281 -24.578 -0.448 1 98.88 167 VAL A C 1
ATOM 1222 O O . VAL A 1 167 ? -14.781 -24.5 -1.572 1 98.88 167 VAL A O 1
ATOM 1225 N N . LEU A 1 168 ? -14.203 -23.531 0.365 1 98.94 168 LEU A N 1
ATOM 1226 C CA . LEU A 1 168 ? -14.586 -22.188 -0.073 1 98.94 168 LEU A CA 1
ATOM 1227 C C . LEU A 1 168 ? -13.398 -21.438 -0.66 1 98.94 168 LEU A C 1
ATOM 1229 O O . LEU A 1 168 ? -12.383 -21.266 0.014 1 98.94 168 LEU A O 1
ATOM 1233 N N . VAL A 1 169 ? -13.492 -21.125 -1.876 1 98.88 169 VAL A N 1
ATOM 1234 C CA . VAL A 1 169 ? -12.586 -20.188 -2.535 1 98.88 169 VAL A CA 1
ATOM 1235 C C . VAL A 1 169 ? -13.258 -18.828 -2.648 1 98.88 169 VAL A C 1
ATOM 1237 O O . VAL A 1 169 ? -14.07 -18.594 -3.551 1 98.88 169 VAL A O 1
ATOM 1240 N N . TYR A 1 170 ? -12.906 -17.922 -1.736 1 98.5 170 TYR A N 1
ATOM 1241 C CA . TYR A 1 170 ? -13.5 -16.594 -1.802 1 98.5 170 TYR A CA 1
ATOM 1242 C C . TYR A 1 170 ? -13 -15.82 -3.018 1 98.5 170 TYR A C 1
ATOM 1244 O O . TYR A 1 170 ? -11.797 -15.797 -3.291 1 98.5 170 TYR A O 1
ATOM 1252 N N . GLY A 1 171 ? -13.961 -15.195 -3.697 1 96.88 171 GLY A N 1
ATOM 1253 C CA . GLY A 1 171 ? -13.562 -14.391 -4.84 1 96.88 171 GLY A CA 1
ATOM 1254 C C . GLY A 1 171 ? -13.07 -15.227 -6.012 1 96.88 171 GLY A C 1
ATOM 1255 O O . GLY A 1 171 ? -12 -14.961 -6.566 1 96.88 171 GLY A O 1
ATOM 1256 N N . GLY A 1 172 ? -13.812 -16.188 -6.398 1 97.94 172 GLY A N 1
ATOM 1257 C CA . GLY A 1 172 ? -13.398 -17.125 -7.422 1 97.94 172 GLY A CA 1
ATOM 1258 C C . GLY A 1 172 ? -13.18 -16.484 -8.773 1 97.94 172 GLY A C 1
ATOM 1259 O O . GLY A 1 172 ? -12.523 -17.062 -9.648 1 97.94 172 GLY A O 1
ATOM 1260 N N . GLY A 1 173 ? -13.703 -15.289 -8.984 1 96.56 173 GLY A N 1
ATOM 1261 C CA . GLY A 1 173 ? -13.594 -14.602 -10.266 1 96.56 173 GLY A CA 1
ATOM 1262 C C . GLY A 1 173 ? -12.242 -13.961 -10.477 1 96.56 173 GLY A C 1
ATOM 1263 O O . GLY A 1 173 ? -11.938 -13.484 -11.578 1 96.56 173 GLY A O 1
ATOM 1264 N N . SER A 1 174 ? -11.414 -13.898 -9.438 1 96.06 174 SER A N 1
ATOM 1265 C CA . SER A 1 174 ? -10.039 -13.438 -9.602 1 96.06 174 SER A CA 1
ATOM 1266 C C . SER A 1 174 ? -9.195 -14.484 -10.32 1 96.06 174 SER A C 1
ATOM 1268 O O . SER A 1 174 ? -9.578 -15.648 -10.414 1 96.06 174 SER A O 1
ATOM 1270 N N . THR A 1 175 ? -8.039 -14.078 -10.867 1 96.62 175 THR A N 1
ATOM 1271 C CA . THR A 1 175 ? -7.211 -15.023 -11.602 1 96.62 175 THR A CA 1
ATOM 1272 C C . THR A 1 175 ? -6.684 -16.125 -10.68 1 96.62 175 THR A C 1
ATOM 1274 O O . THR A 1 175 ? -6.637 -17.297 -11.055 1 96.62 175 THR A O 1
ATOM 1277 N N . ILE A 1 176 ? -6.324 -15.797 -9.484 1 97.62 176 ILE A N 1
ATOM 1278 C CA . ILE A 1 176 ? -5.887 -16.812 -8.539 1 97.62 176 ILE A CA 1
ATOM 1279 C C . ILE A 1 176 ? -7.074 -17.688 -8.125 1 97.62 176 ILE A C 1
ATOM 1281 O O . ILE A 1 176 ? -6.926 -18.891 -7.902 1 97.62 176 ILE A O 1
ATOM 1285 N N . GLY A 1 177 ? -8.25 -17.094 -8.031 1 98.25 177 GLY A N 1
ATOM 1286 C CA . GLY A 1 177 ? -9.453 -17.844 -7.73 1 98.25 177 GLY A CA 1
ATOM 1287 C C . GLY A 1 177 ? -9.797 -18.875 -8.789 1 98.25 177 GLY A C 1
ATOM 1288 O O . GLY A 1 177 ? -10.148 -20.016 -8.461 1 98.25 177 GLY A O 1
ATOM 1289 N N . LEU A 1 178 ? -9.664 -18.484 -10.031 1 98.38 178 LEU A N 1
ATOM 1290 C CA . LEU A 1 178 ? -9.953 -19.391 -11.133 1 98.38 178 LEU A CA 1
ATOM 1291 C C . LEU A 1 178 ? -9.031 -20.609 -11.094 1 98.38 178 LEU A C 1
ATOM 1293 O O . LEU A 1 178 ? -9.484 -21.734 -11.289 1 98.38 178 LEU A O 1
ATOM 1297 N N . LEU A 1 179 ? -7.793 -20.344 -10.836 1 98.38 179 LEU A N 1
ATOM 1298 C CA . LEU A 1 179 ? -6.855 -21.453 -10.75 1 98.38 179 LEU A CA 1
ATOM 1299 C C . LEU A 1 179 ? -7.137 -22.312 -9.516 1 98.38 179 LEU A C 1
ATOM 1301 O O . LEU A 1 179 ? -7.066 -23.547 -9.57 1 98.38 179 LEU A O 1
ATOM 1305 N N . ALA A 1 180 ? -7.445 -21.688 -8.414 1 98.81 180 ALA A N 1
ATOM 1306 C CA . ALA A 1 180 ? -7.762 -22.422 -7.191 1 98.81 180 ALA A CA 1
ATOM 1307 C C . ALA A 1 180 ? -8.953 -23.344 -7.398 1 98.81 180 ALA A C 1
ATOM 1309 O O . ALA A 1 180 ? -8.945 -24.484 -6.945 1 98.81 180 ALA A O 1
ATOM 1310 N N . ILE A 1 181 ? -9.969 -22.859 -8.078 1 98.81 181 ILE A N 1
ATOM 1311 C CA . ILE A 1 181 ? -11.164 -23.656 -8.359 1 98.81 181 ILE A CA 1
ATOM 1312 C C . ILE A 1 181 ? -10.766 -24.922 -9.094 1 98.81 181 ILE A C 1
ATOM 1314 O O . ILE A 1 181 ? -11.164 -26.031 -8.703 1 98.81 181 ILE A O 1
ATOM 1318 N N . GLN A 1 182 ? -9.945 -24.797 -10.078 1 98.69 182 GLN A N 1
ATOM 1319 C CA . GLN A 1 182 ? -9.516 -25.953 -10.859 1 98.69 182 GLN A CA 1
ATOM 1320 C C . GLN A 1 182 ? -8.734 -26.953 -10 1 98.69 182 GLN A C 1
ATOM 1322 O O . GLN A 1 182 ? -8.961 -28.156 -10.062 1 98.69 182 GLN A O 1
ATOM 1327 N N . MET A 1 183 ? -7.812 -26.438 -9.195 1 98.69 183 MET A N 1
ATOM 1328 C CA . MET A 1 183 ? -6.949 -27.312 -8.406 1 98.69 183 MET A CA 1
ATOM 1329 C C . MET A 1 183 ? -7.75 -28.031 -7.332 1 98.69 183 MET A C 1
ATOM 1331 O O . MET A 1 183 ? -7.535 -29.219 -7.094 1 98.69 183 MET A O 1
ATOM 1335 N N . VAL A 1 184 ? -8.641 -27.312 -6.68 1 98.88 184 VAL A N 1
ATOM 1336 C CA . VAL A 1 184 ? -9.484 -27.922 -5.664 1 98.88 184 VAL A CA 1
ATOM 1337 C C . VAL A 1 184 ? -10.328 -29.031 -6.297 1 98.88 184 VAL A C 1
ATOM 1339 O O . VAL A 1 184 ? -10.484 -30.109 -5.723 1 98.88 184 VAL A O 1
ATOM 1342 N N . LYS A 1 185 ? -10.836 -28.812 -7.516 1 98.44 185 LYS A N 1
ATOM 1343 C CA . LYS A 1 185 ? -11.594 -29.812 -8.25 1 98.44 185 LYS A CA 1
ATOM 1344 C C . LYS A 1 185 ? -10.742 -31.047 -8.555 1 98.44 185 LYS A C 1
ATOM 1346 O O . LYS A 1 185 ? -11.188 -32.188 -8.398 1 98.44 185 LYS A O 1
ATOM 1351 N N . LEU A 1 186 ? -9.562 -30.844 -9.008 1 97.94 186 LEU A N 1
ATOM 1352 C CA . LEU A 1 186 ? -8.656 -31.938 -9.336 1 97.94 186 LEU A CA 1
ATOM 1353 C C . LEU A 1 186 ? -8.359 -32.781 -8.109 1 97.94 186 LEU A C 1
ATOM 1355 O O . LEU A 1 186 ? -8.141 -34 -8.227 1 97.94 186 LEU A O 1
ATOM 1359 N N . CYS A 1 187 ? -8.391 -32.156 -6.918 1 98.31 187 CYS A N 1
ATOM 1360 C CA . CYS A 1 187 ? -8.148 -32.875 -5.672 1 98.31 187 CYS A CA 1
ATOM 1361 C C . CYS A 1 187 ? -9.367 -33.688 -5.258 1 98.31 187 CYS A C 1
ATOM 1363 O O . CYS A 1 187 ? -9.32 -34.438 -4.285 1 98.31 187 CYS A O 1
ATOM 1365 N N . GLY A 1 188 ? -10.523 -33.469 -5.941 1 98.31 188 GLY A N 1
ATOM 1366 C CA . GLY A 1 188 ? -11.711 -34.281 -5.707 1 98.31 188 GLY A CA 1
ATOM 1367 C C . GLY A 1 188 ? -12.703 -33.625 -4.77 1 98.31 188 GLY A C 1
ATOM 1368 O O . GLY A 1 188 ? -13.57 -34.281 -4.203 1 98.31 188 GLY A O 1
ATOM 1369 N N . HIS A 1 189 ? -12.562 -32.375 -4.594 1 98.75 189 HIS A N 1
ATOM 1370 C CA . HIS A 1 189 ? -13.398 -31.688 -3.605 1 98.75 189 HIS A CA 1
ATOM 1371 C C . HIS A 1 189 ? -14.492 -30.859 -4.277 1 98.75 189 HIS A C 1
ATOM 1373 O O . HIS A 1 189 ? -14.461 -30.656 -5.492 1 98.75 189 HIS A O 1
ATOM 1379 N N . ARG A 1 190 ? -15.547 -30.578 -3.529 1 98.56 190 ARG A N 1
ATOM 1380 C CA . ARG A 1 190 ? -16.594 -29.672 -3.967 1 98.56 190 ARG A CA 1
ATOM 1381 C C . ARG A 1 190 ? -16.203 -28.219 -3.746 1 98.56 190 ARG A C 1
ATOM 1383 O O . ARG A 1 190 ? -15.867 -27.828 -2.627 1 98.56 190 ARG A O 1
ATOM 1390 N N . VAL A 1 191 ? -16.219 -27.422 -4.832 1 98.81 191 VAL A N 1
ATOM 1391 C CA . VAL A 1 191 ? -15.75 -26.031 -4.762 1 98.81 191 VAL A CA 1
ATOM 1392 C C . VAL A 1 191 ? -16.938 -25.109 -4.539 1 98.81 191 VAL A C 1
ATOM 1394 O O . VAL A 1 191 ? -17.844 -25.031 -5.371 1 98.81 191 VAL A O 1
ATOM 1397 N N . ILE A 1 192 ? -16.938 -24.438 -3.488 1 98.88 192 ILE A N 1
ATOM 1398 C CA . ILE A 1 192 ? -17.828 -23.312 -3.193 1 98.88 192 ILE A CA 1
ATOM 1399 C C . ILE A 1 192 ? -17.078 -22 -3.42 1 98.88 192 ILE A C 1
ATOM 1401 O O . ILE A 1 192 ? -15.93 -21.844 -2.986 1 98.88 192 ILE A O 1
ATOM 1405 N N . THR A 1 193 ? -17.688 -21.047 -4.172 1 98.88 193 THR A N 1
ATOM 1406 C CA . THR A 1 193 ? -16.984 -19.797 -4.414 1 98.88 193 THR A CA 1
ATOM 1407 C C . THR A 1 193 ? -17.953 -18.625 -4.34 1 98.88 193 THR A C 1
ATOM 1409 O O . THR A 1 193 ? -19.172 -18.812 -4.27 1 98.88 193 THR A O 1
ATOM 1412 N N . THR A 1 194 ? -17.391 -17.469 -4.078 1 98.5 194 THR A N 1
ATOM 1413 C CA . THR A 1 194 ? -18.141 -16.203 -4.137 1 98.5 194 THR A CA 1
ATOM 1414 C C . THR A 1 194 ? -17.609 -15.32 -5.266 1 98.5 194 THR A C 1
ATOM 1416 O O . THR A 1 194 ? -16.422 -15.375 -5.598 1 98.5 194 THR A O 1
ATOM 1419 N N . CYS A 1 195 ? -18.484 -14.633 -5.895 1 96.75 195 CYS A N 1
ATOM 1420 C CA . CYS A 1 195 ? -18.094 -13.641 -6.895 1 96.75 195 CYS A CA 1
ATOM 1421 C C . CYS A 1 195 ? -19.25 -12.695 -7.199 1 96.75 195 CYS A C 1
ATOM 1423 O O . CYS A 1 195 ? -20.359 -12.875 -6.688 1 96.75 195 CYS A O 1
ATOM 1425 N N . SER A 1 196 ? -18.953 -11.695 -7.906 1 92.94 196 SER A N 1
ATOM 1426 C CA . SER A 1 196 ? -20.031 -10.867 -8.445 1 92.94 196 SER A CA 1
ATOM 1427 C C . SER A 1 196 ? -20.875 -11.641 -9.445 1 92.94 196 SER A C 1
ATOM 1429 O O . SER A 1 196 ? -20.391 -12.578 -10.086 1 92.94 196 SER A O 1
ATOM 1431 N N . PRO A 1 197 ? -22.062 -11.219 -9.633 1 94 197 PRO A N 1
ATOM 1432 C CA . PRO A 1 197 ? -22.969 -11.938 -10.539 1 94 197 PRO A CA 1
ATOM 1433 C C . PRO A 1 197 ? -22.422 -12.031 -11.969 1 94 197 PRO A C 1
ATOM 1435 O O . PRO A 1 197 ? -22.609 -13.047 -12.641 1 94 197 PRO A O 1
ATOM 1438 N N . HIS A 1 198 ? -21.75 -11.078 -12.453 1 94.12 198 HIS A N 1
ATOM 1439 C CA . HIS A 1 198 ? -21.297 -11.055 -13.836 1 94.12 198 HIS A CA 1
ATOM 1440 C C . HIS A 1 198 ? -20.188 -12.086 -14.062 1 94.12 198 HIS A C 1
ATOM 1442 O O . HIS A 1 198 ? -19.875 -12.422 -15.203 1 94.12 198 HIS A O 1
ATOM 1448 N N . ASN A 1 199 ? -19.609 -12.617 -12.977 1 96.44 199 ASN A N 1
ATOM 1449 C CA . ASN A 1 199 ? -18.547 -13.617 -13.102 1 96.44 199 ASN A CA 1
ATOM 1450 C C . ASN A 1 199 ? -19.062 -15.023 -12.852 1 96.44 199 ASN A C 1
ATOM 1452 O O . ASN A 1 199 ? -18.297 -15.992 -12.867 1 96.44 199 ASN A O 1
ATOM 1456 N N . ARG A 1 200 ? -20.344 -15.195 -12.625 1 97.56 200 ARG A N 1
ATOM 1457 C CA . ARG A 1 200 ? -20.922 -16.469 -12.242 1 97.56 200 ARG A CA 1
ATOM 1458 C C . ARG A 1 200 ? -20.625 -17.547 -13.289 1 97.56 200 ARG A C 1
ATOM 1460 O O . ARG A 1 200 ? -20.141 -18.625 -12.961 1 97.56 200 ARG A O 1
ATOM 1467 N N . ASP A 1 201 ? -20.875 -17.25 -14.57 1 98.06 201 ASP A N 1
ATOM 1468 C CA . ASP A 1 201 ? -20.672 -18.219 -15.633 1 98.06 201 ASP A CA 1
ATOM 1469 C C . ASP A 1 201 ? -19.203 -18.578 -15.773 1 98.06 201 ASP A C 1
ATOM 1471 O O . ASP A 1 201 ? -18.844 -19.734 -16.047 1 98.06 201 ASP A O 1
ATOM 1475 N N . LEU A 1 202 ? -18.406 -17.578 -15.578 1 97.75 202 LEU A N 1
ATOM 1476 C CA . LEU A 1 202 ? -16.969 -17.781 -15.695 1 97.75 202 LEU A CA 1
ATOM 1477 C C . LEU A 1 202 ? -16.484 -18.781 -14.648 1 97.75 202 LEU A C 1
ATOM 1479 O O . LEU A 1 202 ? -15.82 -19.766 -14.984 1 97.75 202 LEU A O 1
ATOM 1483 N N . VAL A 1 203 ? -16.828 -18.594 -13.406 1 98.5 203 VAL A N 1
ATOM 1484 C CA . VAL A 1 203 ? -16.312 -19.453 -12.344 1 98.5 203 VAL A CA 1
ATOM 1485 C C . VAL A 1 203 ? -16.875 -20.859 -12.484 1 98.5 203 VAL A C 1
ATOM 1487 O O . VAL A 1 203 ? -16.203 -21.844 -12.188 1 98.5 203 VAL A O 1
ATOM 1490 N N . ILE A 1 204 ? -18.109 -21.016 -12.922 1 98.69 204 ILE A N 1
ATOM 1491 C CA . ILE A 1 204 ? -18.703 -22.312 -13.164 1 98.69 204 ILE A CA 1
ATOM 1492 C C . ILE A 1 204 ? -17.938 -23.031 -14.273 1 98.69 204 ILE A C 1
ATOM 1494 O O . ILE A 1 204 ? -17.625 -24.219 -14.156 1 98.69 204 ILE A O 1
ATOM 1498 N N . SER A 1 205 ? -17.594 -22.266 -15.305 1 98.25 205 SER A N 1
ATOM 1499 C CA . SER A 1 205 ? -16.875 -22.859 -16.422 1 98.25 205 SER A CA 1
ATOM 1500 C C . SER A 1 205 ? -15.492 -23.344 -16 1 98.25 205 SER A C 1
ATOM 1502 O O . SER A 1 205 ? -14.891 -24.188 -16.688 1 98.25 205 SER A O 1
ATOM 1504 N N . TYR A 1 206 ? -15.039 -22.906 -14.898 1 98 206 TYR A N 1
ATOM 1505 C CA . TYR A 1 206 ? -13.742 -23.328 -14.406 1 98 206 TYR A CA 1
ATOM 1506 C C . TYR A 1 206 ? -13.883 -24.422 -13.359 1 98 206 TYR A C 1
ATOM 1508 O O . TYR A 1 206 ? -12.891 -24.953 -12.859 1 98 206 TYR A O 1
ATOM 1516 N N . GLY A 1 207 ? -15.086 -24.75 -12.93 1 98.31 207 GLY A N 1
ATOM 1517 C CA . GLY A 1 207 ? -15.273 -25.953 -12.141 1 98.31 207 GLY A CA 1
ATOM 1518 C C . GLY A 1 207 ? -16.016 -25.703 -10.836 1 98.31 207 GLY A C 1
ATOM 1519 O O . GLY A 1 207 ? -16.234 -26.625 -10.055 1 98.31 207 GLY A O 1
ATOM 1520 N N . ALA A 1 208 ? -16.438 -24.469 -10.578 1 98.75 208 ALA A N 1
ATOM 1521 C CA . ALA A 1 208 ? -17.156 -24.172 -9.336 1 98.75 208 ALA A CA 1
ATOM 1522 C C . ALA A 1 208 ? -18.453 -24.969 -9.258 1 98.75 208 ALA A C 1
ATOM 1524 O O . ALA A 1 208 ? -19.172 -25.109 -10.25 1 98.75 208 ALA A O 1
ATOM 1525 N N . ASP A 1 209 ? -18.734 -25.516 -8.102 1 98.81 209 ASP A N 1
ATOM 1526 C CA . ASP A 1 209 ? -19.938 -26.312 -7.898 1 98.81 209 ASP A CA 1
ATOM 1527 C C . ASP A 1 209 ? -21.078 -25.438 -7.355 1 98.81 209 ASP A C 1
ATOM 1529 O O . ASP A 1 209 ? -22.234 -25.609 -7.746 1 98.81 209 ASP A O 1
ATOM 1533 N N . LEU A 1 210 ? -20.766 -24.578 -6.41 1 98.75 210 LEU A N 1
ATOM 1534 C CA . LEU A 1 210 ? -21.719 -23.625 -5.848 1 98.75 210 LEU A CA 1
ATOM 1535 C C . LEU A 1 210 ? -21.156 -22.203 -5.898 1 98.75 210 LEU A C 1
ATOM 1537 O O . LEU A 1 210 ? -19.984 -21.984 -5.613 1 98.75 210 LEU A O 1
ATOM 1541 N N . VAL A 1 211 ? -22.016 -21.297 -6.332 1 98.81 211 VAL A N 1
ATOM 1542 C CA . VAL A 1 211 ? -21.578 -19.906 -6.492 1 98.81 211 VAL A CA 1
ATOM 1543 C C . VAL A 1 211 ? -22.516 -18.984 -5.715 1 98.81 211 VAL A C 1
ATOM 1545 O O . VAL A 1 211 ? -23.75 -19.078 -5.848 1 98.81 211 VAL A O 1
ATOM 1548 N N . PHE A 1 212 ? -21.953 -18.156 -4.898 1 98.75 212 PHE A N 1
ATOM 1549 C CA . PHE A 1 212 ? -22.719 -17.203 -4.105 1 98.75 212 PHE A CA 1
ATOM 1550 C C . PHE A 1 212 ? -22.266 -15.773 -4.41 1 98.75 212 PHE A C 1
ATOM 1552 O O . PHE A 1 212 ? -21.109 -15.539 -4.758 1 98.75 212 PHE A O 1
ATOM 1559 N N . ASP A 1 213 ? -23.188 -14.867 -4.309 1 97.5 213 ASP A N 1
ATOM 1560 C CA . ASP A 1 213 ? -22.906 -13.445 -4.457 1 97.5 213 ASP A CA 1
ATOM 1561 C C . ASP A 1 213 ? -22.391 -12.852 -3.146 1 97.5 213 ASP A C 1
ATOM 1563 O O . ASP A 1 213 ? -23.141 -12.727 -2.178 1 97.5 213 ASP A O 1
ATOM 1567 N N . TYR A 1 214 ? -21.125 -12.43 -3.131 1 93.81 214 TYR A N 1
ATOM 1568 C CA . TYR A 1 214 ? -20.547 -11.938 -1.886 1 93.81 214 TYR A CA 1
ATOM 1569 C C . TYR A 1 214 ? 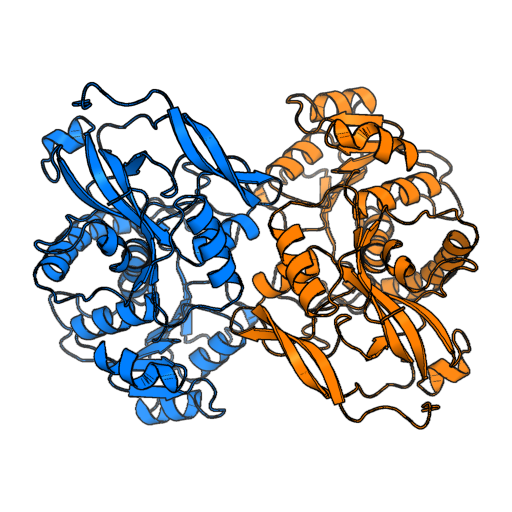-21.172 -10.602 -1.485 1 93.81 214 TYR A C 1
ATOM 1571 O O . TYR A 1 214 ? -20.969 -10.133 -0.363 1 93.81 214 TYR A O 1
ATOM 1579 N N . ASN A 1 215 ? -21.953 -10 -2.35 1 90.31 215 ASN A N 1
ATOM 1580 C CA . ASN A 1 215 ? -22.641 -8.758 -2.008 1 90.31 215 ASN A CA 1
ATOM 1581 C C . ASN A 1 215 ? -23.906 -9.031 -1.216 1 90.31 215 ASN A C 1
ATOM 1583 O O . ASN A 1 215 ? -24.484 -8.109 -0.63 1 90.31 215 ASN A O 1
ATOM 1587 N N . SER A 1 216 ? -24.359 -10.234 -1.24 1 94.94 216 SER A N 1
ATOM 1588 C CA . SER A 1 216 ? -25.547 -10.594 -0.473 1 94.94 216 SER A CA 1
ATOM 1589 C C . SER A 1 216 ? -25.297 -10.5 1.026 1 94.94 216 SER A C 1
ATOM 1591 O O . SER A 1 216 ? -24.297 -11.031 1.524 1 94.94 216 SER A O 1
ATOM 1593 N N . PRO A 1 217 ? -26.219 -9.859 1.773 1 92.69 217 PRO A N 1
ATOM 1594 C CA . PRO A 1 217 ? -26.031 -9.758 3.223 1 92.69 217 PRO A CA 1
ATOM 1595 C C . PRO A 1 217 ? -26.125 -11.109 3.926 1 92.69 217 PRO A C 1
ATOM 1597 O O . PRO A 1 217 ? -25.703 -11.242 5.074 1 92.69 217 PRO A O 1
ATOM 1600 N N . THR A 1 218 ? -26.641 -12.078 3.242 1 97.06 218 THR A N 1
ATOM 1601 C CA . THR A 1 218 ? -26.812 -13.383 3.863 1 97.06 218 THR A CA 1
ATOM 1602 C C . THR A 1 218 ? -25.844 -14.398 3.25 1 97.06 218 THR A C 1
ATOM 1604 O O . THR A 1 218 ? -26.047 -15.609 3.363 1 97.06 218 THR A O 1
ATOM 1607 N N . CYS A 1 219 ? -24.844 -13.938 2.594 1 97.88 219 CYS A N 1
ATOM 1608 C CA . CYS A 1 219 ? -23.938 -14.805 1.847 1 97.88 219 CYS A CA 1
ATOM 1609 C C . CYS A 1 219 ? -23.344 -15.891 2.746 1 97.88 219 CYS A C 1
ATOM 1611 O O . CYS A 1 219 ? -23.359 -17.062 2.395 1 97.88 219 CYS A O 1
ATOM 1613 N N . ALA A 1 220 ? -22.828 -15.523 3.912 1 98.31 220 ALA A N 1
ATOM 1614 C CA . ALA A 1 220 ? -22.219 -16.484 4.832 1 98.31 220 ALA A CA 1
ATOM 1615 C C . ALA A 1 220 ? -23.234 -17.516 5.305 1 98.31 220 ALA A C 1
ATOM 1617 O O . ALA A 1 220 ? -22.953 -18.703 5.34 1 98.31 220 ALA A O 1
ATOM 1618 N N . GLU A 1 221 ? -24.391 -17.062 5.66 1 98 221 GLU A N 1
ATOM 1619 C CA . GLU A 1 221 ? -25.453 -17.938 6.117 1 98 221 GLU A CA 1
ATOM 1620 C C . GLU A 1 221 ? -25.875 -18.922 5.02 1 98 221 GLU A C 1
ATOM 1622 O O . GLU A 1 221 ? -26.141 -20.094 5.297 1 98 221 GLU A O 1
ATOM 1627 N N . ASP A 1 222 ? -25.953 -18.406 3.832 1 98.62 222 ASP A N 1
ATOM 1628 C CA . ASP A 1 222 ? -26.328 -19.25 2.697 1 98.62 222 ASP A CA 1
ATOM 1629 C C . ASP A 1 222 ? -25.281 -20.344 2.463 1 98.62 222 ASP A C 1
ATOM 1631 O O . ASP A 1 222 ? -25.641 -21.484 2.15 1 98.62 222 ASP A O 1
ATOM 1635 N N . ILE A 1 223 ? -24.031 -20 2.609 1 98.81 223 ILE A N 1
ATOM 1636 C CA . ILE A 1 223 ? -22.953 -20.969 2.447 1 98.81 223 ILE A CA 1
ATOM 1637 C C . ILE A 1 223 ? -23.031 -22.016 3.559 1 98.81 223 ILE A C 1
ATOM 1639 O O . ILE A 1 223 ? -22.891 -23.219 3.305 1 98.81 223 ILE A O 1
ATOM 1643 N N . ARG A 1 224 ? -23.25 -21.625 4.734 1 98.31 224 ARG A N 1
ATOM 1644 C CA . ARG A 1 224 ? -23.391 -22.547 5.848 1 98.31 224 ARG A CA 1
ATOM 1645 C C . ARG A 1 224 ? -24.516 -23.547 5.594 1 98.31 224 ARG A C 1
ATOM 1647 O O . ARG A 1 224 ? -24.375 -24.734 5.863 1 98.31 224 ARG A O 1
ATOM 1654 N N . ALA A 1 225 ? -25.609 -23 5.145 1 98.31 225 ALA A N 1
ATOM 1655 C CA . ALA A 1 225 ? -26.766 -23.859 4.848 1 98.31 225 ALA A CA 1
ATOM 1656 C C . ALA A 1 225 ? -26.422 -24.859 3.756 1 98.31 225 ALA A C 1
ATOM 1658 O O . ALA A 1 225 ? -26.719 -26.047 3.881 1 98.31 225 ALA A O 1
ATOM 1659 N N . ALA A 1 226 ? -25.766 -24.406 2.76 1 98.44 226 ALA A N 1
ATOM 1660 C CA . ALA A 1 226 ? -25.438 -25.25 1.613 1 98.44 226 ALA A CA 1
ATOM 1661 C C . ALA A 1 226 ? -24.438 -26.344 2.002 1 98.44 226 ALA A C 1
ATOM 1663 O O . ALA A 1 226 ? -24.406 -27.406 1.385 1 98.44 226 ALA A O 1
ATOM 1664 N N . THR A 1 227 ? -23.609 -26.062 3.035 1 98.38 227 THR A N 1
ATOM 1665 C CA . THR A 1 227 ? -22.578 -27.016 3.461 1 98.38 227 THR A CA 1
ATOM 1666 C C . THR A 1 227 ? -23.016 -27.75 4.723 1 98.38 227 THR A C 1
ATOM 1668 O O . THR A 1 227 ? -22.219 -28.453 5.344 1 98.38 227 THR A O 1
ATOM 1671 N N . LYS A 1 228 ? -24.266 -27.469 5.102 1 98 228 LYS A N 1
ATOM 1672 C CA . LYS A 1 228 ? -24.828 -28.094 6.293 1 98 228 LYS A CA 1
ATOM 1673 C C . LYS A 1 228 ? -23.984 -27.812 7.527 1 98 228 LYS A C 1
ATOM 1675 O O . LYS A 1 228 ? -23.734 -28.688 8.344 1 98 228 LYS A O 1
ATOM 1680 N N . ASN A 1 229 ? -23.359 -26.625 7.469 1 97.88 229 ASN A N 1
ATOM 1681 C CA . ASN A 1 229 ? -22.594 -26.125 8.602 1 97.88 229 ASN A CA 1
ATOM 1682 C C . ASN A 1 229 ? -21.344 -26.953 8.867 1 97.88 229 ASN A C 1
ATOM 1684 O O . ASN A 1 229 ? -20.953 -27.141 10.016 1 97.88 229 ASN A O 1
ATOM 1688 N N . THR A 1 230 ? -20.781 -27.453 7.789 1 97.56 230 THR A N 1
ATOM 1689 C CA . THR A 1 230 ? -19.625 -28.328 7.984 1 97.56 230 THR A CA 1
ATOM 1690 C C . THR A 1 230 ? -18.422 -27.828 7.18 1 97.56 230 THR A C 1
ATOM 1692 O O . THR A 1 230 ? -17.438 -28.531 7.035 1 97.56 230 THR A O 1
ATOM 1695 N N . LEU A 1 231 ? -18.516 -26.594 6.676 1 98.62 231 LEU A N 1
ATOM 1696 C CA . LEU A 1 231 ? -17.391 -26.062 5.918 1 98.62 231 LEU A CA 1
ATOM 1697 C C . LEU A 1 231 ? -16.141 -25.984 6.785 1 98.62 231 LEU A C 1
ATOM 1699 O O . LEU A 1 231 ? -16.156 -25.391 7.871 1 98.62 231 LEU A O 1
ATOM 1703 N N . ARG A 1 232 ? -14.992 -26.531 6.191 1 97.69 232 ARG A N 1
ATOM 1704 C CA . ARG A 1 232 ? -13.797 -26.609 7.031 1 97.69 232 ARG A CA 1
ATOM 1705 C C . ARG A 1 232 ? -12.625 -25.891 6.375 1 97.69 232 ARG A C 1
ATOM 1707 O O . ARG A 1 232 ? -11.664 -25.516 7.047 1 97.69 232 ARG A O 1
ATOM 1714 N N . TYR A 1 233 ? -12.602 -25.75 5.09 1 98.88 233 TYR A N 1
ATOM 1715 C CA . TYR A 1 233 ? -11.453 -25.219 4.367 1 98.88 233 TYR A CA 1
ATOM 1716 C C . TYR A 1 233 ? -11.836 -23.938 3.625 1 98.88 233 TYR A C 1
ATOM 1718 O O . TYR A 1 233 ? -12.781 -23.938 2.836 1 98.88 233 TYR A O 1
ATOM 1726 N N . VAL A 1 234 ? -11.078 -22.828 3.875 1 98.94 234 VAL A N 1
ATOM 1727 C CA . VAL A 1 234 ? -11.375 -21.547 3.238 1 98.94 234 VAL A CA 1
ATOM 1728 C C . VAL A 1 234 ? -10.086 -20.906 2.732 1 98.94 234 VAL A C 1
ATOM 1730 O O . VAL A 1 234 ? -9.117 -20.781 3.482 1 98.94 234 VAL A O 1
ATOM 1733 N N . LEU A 1 235 ? -10.055 -20.609 1.484 1 98.94 235 LEU A N 1
ATOM 1734 C CA . LEU A 1 235 ? -9.023 -19.781 0.866 1 98.94 235 LEU A CA 1
ATOM 1735 C C . LEU A 1 235 ? -9.523 -18.375 0.612 1 98.94 235 LEU A C 1
ATOM 1737 O O . LEU A 1 235 ? -10.523 -18.172 -0.086 1 98.94 235 LEU A O 1
ATOM 1741 N N . ASP A 1 236 ? -8.859 -17.391 1.181 1 98.5 236 ASP A N 1
ATOM 1742 C CA . ASP A 1 236 ? -9.227 -15.977 1.035 1 98.5 236 ASP A CA 1
ATOM 1743 C C . ASP A 1 236 ? -8.062 -15.164 0.469 1 98.5 236 ASP A C 1
ATOM 1745 O O . ASP A 1 236 ? -7.246 -14.633 1.224 1 98.5 236 ASP A O 1
ATOM 1749 N N . PRO A 1 237 ? -8.047 -14.969 -0.866 1 96.62 237 PRO A N 1
ATOM 1750 C CA . PRO A 1 237 ? -6.945 -14.234 -1.492 1 96.62 237 PRO A CA 1
ATOM 1751 C C . PRO A 1 237 ? -6.938 -12.75 -1.122 1 96.62 237 PRO A C 1
ATOM 1753 O O . PRO A 1 237 ? -5.957 -12.047 -1.384 1 96.62 237 PRO A O 1
ATOM 1756 N N . PHE A 1 238 ? -7.871 -12.188 -0.448 1 92.94 238 PHE A N 1
ATOM 1757 C CA . PHE A 1 238 ? -8.016 -10.75 -0.223 1 92.94 238 PHE A CA 1
ATOM 1758 C C . PHE A 1 238 ? -7.742 -10.398 1.234 1 92.94 238 PHE A C 1
ATOM 1760 O O . PHE A 1 238 ? -7.016 -9.445 1.521 1 92.94 238 PHE A O 1
ATOM 1767 N N . ALA A 1 239 ? -8.359 -11.086 2.133 1 93.31 239 ALA A N 1
ATOM 1768 C CA . ALA A 1 239 ? -8.125 -11.031 3.574 1 93.31 239 ALA A CA 1
ATOM 1769 C C . ALA A 1 239 ? -8.477 -9.656 4.137 1 93.31 239 ALA A C 1
ATOM 1771 O O . ALA A 1 239 ? -7.898 -9.219 5.137 1 93.31 239 ALA A O 1
ATOM 1772 N N . GLU A 1 240 ? -9.328 -8.93 3.5 1 89.81 240 GLU A N 1
ATOM 1773 C CA . GLU A 1 240 ? -9.859 -7.691 4.062 1 89.81 240 GLU A CA 1
ATOM 1774 C C . GLU A 1 240 ? -10.781 -7.977 5.246 1 89.81 240 GLU A C 1
ATOM 1776 O O . GLU A 1 240 ? -11.234 -9.109 5.434 1 89.81 240 GLU A O 1
ATOM 1781 N N . ALA A 1 241 ? -11.086 -6.977 6.043 1 87.19 241 ALA A N 1
ATOM 1782 C CA . ALA A 1 241 ? -11.945 -7.176 7.207 1 87.19 241 ALA A CA 1
ATOM 1783 C C . ALA A 1 241 ? -13.281 -7.793 6.805 1 87.19 241 ALA A C 1
ATOM 1785 O O . ALA A 1 241 ? -13.742 -8.75 7.434 1 87.19 241 ALA A O 1
ATOM 1786 N N . LYS A 1 242 ? -13.836 -7.25 5.758 1 88.69 242 LYS A N 1
ATOM 1787 C CA . LYS A 1 242 ? -15.133 -7.738 5.293 1 88.69 242 LYS A CA 1
ATOM 1788 C C . LYS A 1 242 ? -15.047 -9.188 4.84 1 88.69 242 LYS A C 1
ATOM 1790 O O . LYS A 1 242 ? -15.906 -10.008 5.172 1 88.69 242 LYS A O 1
ATOM 1795 N N . THR A 1 243 ? -14.023 -9.492 4.062 1 94.94 243 THR A N 1
ATOM 1796 C CA . THR A 1 243 ? -13.906 -10.844 3.545 1 94.94 243 THR A CA 1
ATOM 1797 C C . THR A 1 243 ? -13.562 -11.828 4.664 1 94.94 243 THR A C 1
ATOM 1799 O O . THR A 1 243 ? -14.078 -12.945 4.699 1 94.94 243 THR A O 1
ATOM 1802 N N . LEU A 1 244 ? -12.727 -11.406 5.551 1 95.25 244 LEU A N 1
ATOM 1803 C CA . LEU A 1 244 ? -12.375 -12.219 6.711 1 95.25 244 LEU A CA 1
ATOM 1804 C C . LEU A 1 244 ? -13.617 -12.555 7.531 1 95.25 244 LEU A C 1
ATOM 1806 O O . LEU A 1 244 ? -13.852 -13.719 7.863 1 95.25 244 LEU A O 1
ATOM 1810 N N . ARG A 1 245 ? -14.438 -11.562 7.812 1 94.06 245 ARG A N 1
ATOM 1811 C CA . ARG A 1 245 ? -15.648 -11.766 8.602 1 94.06 245 ARG A CA 1
ATOM 1812 C C . ARG A 1 245 ? -16.594 -12.734 7.902 1 94.06 245 ARG A C 1
ATOM 1814 O O . ARG A 1 245 ? -17.156 -13.625 8.539 1 94.06 245 ARG A O 1
ATOM 1821 N N . MET A 1 246 ? -16.734 -12.508 6.688 1 96.25 246 MET A N 1
ATOM 1822 C CA . MET A 1 246 ? -17.625 -13.367 5.91 1 96.25 246 MET A CA 1
ATOM 1823 C C . MET A 1 246 ? -17.141 -14.812 5.918 1 96.25 246 MET A C 1
ATOM 1825 O O . MET A 1 246 ? -17.906 -15.742 6.137 1 96.25 246 MET A O 1
ATOM 1829 N N . CYS A 1 247 ? -15.828 -15.039 5.66 1 98.19 247 CYS A N 1
ATOM 1830 C CA . CYS A 1 247 ? -15.242 -16.375 5.625 1 98.19 247 CYS A CA 1
ATOM 1831 C C . CYS A 1 247 ? -15.367 -17.062 6.98 1 98.19 247 CYS A C 1
ATOM 1833 O O . CYS A 1 247 ? -15.75 -18.234 7.051 1 98.19 247 CYS A O 1
ATOM 1835 N N . TYR A 1 248 ? -15.102 -16.344 8.031 1 97.75 248 TYR A N 1
ATOM 1836 C CA . TYR A 1 248 ? -15.203 -16.906 9.383 1 97.75 248 TYR A CA 1
ATOM 1837 C C . TYR A 1 248 ? -16.641 -17.297 9.703 1 97.75 248 TYR A C 1
ATOM 1839 O O . TYR A 1 248 ? -16.891 -18.328 10.32 1 97.75 248 TYR A O 1
ATOM 1847 N N . ALA A 1 249 ? -17.562 -16.453 9.234 1 97.44 249 ALA A N 1
ATOM 1848 C CA . ALA A 1 249 ? -18.969 -16.719 9.484 1 97.44 249 ALA A CA 1
ATOM 1849 C C . ALA A 1 249 ? -19.453 -17.922 8.68 1 97.44 249 ALA A C 1
ATOM 1851 O O . ALA A 1 249 ? -20.375 -18.625 9.102 1 97.44 249 ALA A O 1
ATOM 1852 N N . ALA A 1 250 ? -18.828 -18.203 7.613 1 98.5 250 ALA A N 1
ATOM 1853 C CA . ALA A 1 250 ? -19.234 -19.297 6.73 1 98.5 250 ALA A CA 1
ATOM 1854 C C . ALA A 1 250 ? -18.688 -20.625 7.234 1 98.5 250 ALA A C 1
ATOM 1856 O O . ALA A 1 250 ? -19.25 -21.688 6.938 1 98.5 250 ALA A O 1
ATOM 1857 N N . ILE A 1 251 ? -17.562 -20.609 7.945 1 98.62 251 ILE A N 1
ATOM 1858 C CA . ILE A 1 251 ? -16.953 -21.844 8.453 1 98.62 251 ILE A CA 1
ATOM 1859 C C . ILE A 1 251 ? -17.891 -22.516 9.453 1 98.62 251 ILE A C 1
ATOM 1861 O O . ILE A 1 251 ? -18.516 -21.828 10.266 1 98.62 251 ILE A O 1
ATOM 1865 N N . GLY A 1 252 ? -17.984 -23.797 9.422 1 97.88 252 GLY A N 1
ATOM 1866 C CA . GLY A 1 252 ? -18.906 -24.578 10.242 1 97.88 252 GLY A CA 1
ATOM 1867 C C . GLY A 1 252 ? -18.594 -24.484 11.727 1 97.88 252 GLY A C 1
ATOM 1868 O O . GLY A 1 252 ? -17.547 -23.984 12.117 1 97.88 252 GLY A O 1
ATOM 1869 N N . ARG A 1 253 ? -19.484 -25.062 12.461 1 95.12 253 ARG A N 1
ATOM 1870 C CA . ARG A 1 253 ? -19.484 -24.953 13.922 1 95.12 253 ARG A CA 1
ATOM 1871 C C . ARG A 1 253 ? -18.234 -25.609 14.516 1 95.12 253 ARG A C 1
ATOM 1873 O O . ARG A 1 253 ? -17.703 -25.125 15.523 1 95.12 253 ARG A O 1
ATOM 1880 N N . THR A 1 254 ? -17.734 -26.625 13.883 1 96.56 254 THR A N 1
ATOM 1881 C CA . THR A 1 254 ? -16.641 -27.391 14.453 1 96.56 254 THR A CA 1
ATOM 1882 C C . THR A 1 254 ? -15.297 -26.734 14.117 1 96.56 254 THR A C 1
ATOM 1884 O O . THR A 1 254 ? -14.25 -27.172 14.594 1 96.56 254 THR A O 1
ATOM 1887 N N . GLY A 1 255 ? -15.289 -25.734 13.289 1 97.88 255 GLY A N 1
ATOM 1888 C CA . GLY A 1 255 ? -14.062 -25.031 12.93 1 97.88 255 GLY A CA 1
ATOM 1889 C C . GLY A 1 255 ? -13.422 -25.562 11.664 1 97.88 255 GLY A C 1
ATOM 1890 O O . GLY A 1 255 ? -14.07 -26.234 10.867 1 97.88 255 GLY A O 1
ATOM 1891 N N . GLY A 1 256 ? -12.164 -25.125 11.477 1 98.19 256 GLY A N 1
ATOM 1892 C CA . GLY A 1 256 ? -11.461 -25.5 10.258 1 98.19 256 GLY A CA 1
ATOM 1893 C C . GLY A 1 256 ? -10.188 -24.703 10.039 1 98.19 256 GLY A C 1
ATOM 1894 O O . GLY A 1 256 ? -9.477 -24.375 10.992 1 98.19 256 GLY A O 1
ATOM 1895 N N . ARG A 1 257 ? -9.852 -24.562 8.789 1 98.69 257 ARG A N 1
ATOM 1896 C CA . ARG A 1 257 ? -8.633 -23.859 8.398 1 98.69 257 ARG A CA 1
ATOM 1897 C C . ARG A 1 257 ? -8.945 -22.703 7.465 1 98.69 257 ARG A C 1
ATOM 1899 O O . ARG A 1 257 ? -9.719 -22.844 6.52 1 98.69 257 ARG A O 1
ATOM 1906 N N . TYR A 1 258 ? -8.422 -21.578 7.766 1 98.69 258 TYR A N 1
ATOM 1907 C CA . TYR A 1 258 ? -8.508 -20.344 6.98 1 98.69 258 TYR A CA 1
ATOM 1908 C C . TYR A 1 258 ? -7.125 -19.922 6.496 1 98.69 258 TYR A C 1
ATOM 1910 O O . TYR A 1 258 ? -6.219 -19.688 7.301 1 98.69 258 TYR A O 1
ATOM 1918 N N . CYS A 1 259 ? -7.012 -19.844 5.18 1 98.75 259 CYS A N 1
ATOM 1919 C CA . CYS A 1 259 ? -5.75 -19.406 4.586 1 98.75 259 CYS A CA 1
ATOM 1920 C C . CYS A 1 259 ? -5.914 -18.078 3.881 1 98.75 259 CYS A C 1
ATOM 1922 O O . CYS A 1 259 ? -6.715 -17.953 2.953 1 98.75 259 CYS A O 1
ATOM 1924 N N . ALA A 1 260 ? -5.172 -17.125 4.324 1 97.69 260 ALA A N 1
ATOM 1925 C CA . ALA A 1 260 ? -5.164 -15.797 3.717 1 97.69 260 ALA A CA 1
ATOM 1926 C C . ALA A 1 260 ? -3.941 -15.609 2.822 1 97.69 260 ALA A C 1
ATOM 1928 O O . ALA A 1 260 ? -2.857 -16.109 3.129 1 97.69 260 ALA A O 1
ATOM 1929 N N . LEU A 1 261 ? -4.133 -14.828 1.723 1 96.56 261 LEU A N 1
ATOM 1930 C CA . LEU A 1 261 ? -3.004 -14.547 0.844 1 96.56 261 LEU A CA 1
ATOM 1931 C C . LEU A 1 261 ? -2.566 -13.094 0.97 1 96.56 261 LEU A C 1
ATOM 1933 O O . LEU A 1 261 ? -1.698 -12.633 0.224 1 96.56 261 LEU A O 1
ATOM 1937 N N . GLU A 1 262 ? -3.189 -12.328 1.76 1 92.5 262 GLU A N 1
ATOM 1938 C CA . GLU A 1 262 ? -2.832 -10.977 2.176 1 92.5 262 GLU A CA 1
ATOM 1939 C C . GLU A 1 262 ? -2.91 -10.828 3.693 1 92.5 262 GLU A C 1
ATOM 1941 O O . GLU A 1 262 ? -3.582 -11.609 4.367 1 92.5 262 GLU A O 1
ATOM 1946 N N . GLN A 1 263 ? -2.217 -9.836 4.188 1 88.12 263 GLN A N 1
ATOM 1947 C CA . GLN A 1 263 ? -2.293 -9.562 5.621 1 88.12 263 GLN A CA 1
ATOM 1948 C C . GLN A 1 263 ? -3.736 -9.344 6.062 1 88.12 263 GLN A C 1
ATOM 1950 O O . GLN A 1 263 ? -4.508 -8.672 5.375 1 88.12 263 GLN A O 1
ATOM 1955 N N . TYR A 1 264 ? -4.074 -9.938 7.191 1 89.88 264 TYR A N 1
ATOM 1956 C CA . TYR A 1 264 ? -5.414 -9.812 7.75 1 89.88 264 TYR A CA 1
ATOM 1957 C C . TYR A 1 264 ? -5.359 -9.281 9.18 1 89.88 264 TYR A C 1
ATOM 1959 O O . TYR A 1 264 ? -4.305 -9.305 9.82 1 89.88 264 TYR A O 1
ATOM 1967 N N . GLN A 1 265 ? -6.496 -8.781 9.633 1 85.88 265 GLN A N 1
ATOM 1968 C CA . GLN A 1 265 ? -6.617 -8.273 11 1 85.88 265 GLN A CA 1
ATOM 1969 C C . GLN A 1 265 ? -6.785 -9.414 12 1 85.88 265 GLN A C 1
ATOM 1971 O O . GLN A 1 265 ? -7.875 -9.961 12.141 1 85.88 265 GLN A O 1
ATOM 1976 N N . GLU A 1 266 ? -5.762 -9.633 12.789 1 87 266 GLU A N 1
ATOM 1977 C CA . GLU A 1 266 ? -5.738 -10.758 13.719 1 87 266 GLU A CA 1
ATOM 1978 C C . GLU A 1 266 ? -6.855 -10.648 14.758 1 87 266 GLU A C 1
ATOM 1980 O O . GLU A 1 266 ? -7.398 -11.656 15.203 1 87 266 GLU A O 1
ATOM 1985 N N . SER A 1 267 ? -7.242 -9.484 15.086 1 84.94 267 SER A N 1
ATOM 1986 C CA . SER A 1 267 ? -8.242 -9.258 16.125 1 84.94 267 SER A CA 1
ATOM 1987 C C . SER A 1 267 ? -9.617 -9.758 15.688 1 84.94 267 SER A C 1
ATOM 1989 O O . SER A 1 267 ? -10.5 -9.969 16.516 1 84.94 267 SER A O 1
ATOM 1991 N N . LEU A 1 268 ? -9.781 -9.93 14.391 1 88.56 268 LEU A N 1
ATOM 1992 C CA . LEU A 1 268 ? -11.062 -10.398 13.875 1 88.56 268 LEU A CA 1
ATOM 1993 C C . LEU A 1 268 ? -11.125 -11.922 13.883 1 88.56 268 LEU A C 1
ATOM 1995 O O . LEU A 1 268 ? -12.195 -12.5 13.672 1 88.56 268 LEU A O 1
ATOM 1999 N N . CYS A 1 269 ? -9.977 -12.531 14.109 1 93.38 269 CYS A N 1
ATOM 2000 C CA . CYS A 1 269 ? -9.906 -13.984 14.188 1 93.38 269 CYS A CA 1
ATOM 2001 C C . CYS A 1 269 ? -10.242 -14.477 15.594 1 93.38 269 CYS A C 1
ATOM 2003 O O . CYS A 1 269 ? -9.383 -15.008 16.297 1 93.38 269 CYS A O 1
ATOM 2005 N N . SER A 1 270 ? -11.555 -14.547 15.898 1 90.44 270 SER A N 1
ATOM 2006 C CA . SER A 1 270 ? -12 -14.711 17.281 1 90.44 270 SER A CA 1
ATOM 2007 C C . SER A 1 270 ? -12.32 -16.172 17.594 1 90.44 270 SER A C 1
ATOM 2009 O O . SER A 1 270 ? -12.398 -16.562 18.766 1 90.44 270 SER A O 1
ATOM 2011 N N . ARG A 1 271 ? -12.438 -17.016 16.594 1 95.56 271 ARG A N 1
ATOM 2012 C CA . ARG A 1 271 ? -12.797 -18.422 16.812 1 95.56 271 ARG A CA 1
ATOM 2013 C C . ARG A 1 271 ? -11.555 -19.281 16.969 1 95.56 271 ARG A C 1
ATOM 2015 O O . ARG A 1 271 ? -10.828 -19.531 16.016 1 95.56 271 ARG A O 1
ATOM 2022 N N . LYS A 1 272 ? -11.398 -19.875 18.109 1 94.62 272 LYS A N 1
ATOM 2023 C CA . LYS A 1 272 ? -10.203 -20.641 18.438 1 94.62 272 LYS A CA 1
ATOM 2024 C C . LYS A 1 272 ? -10.148 -21.953 17.656 1 94.62 272 LYS A C 1
ATOM 2026 O O . LYS A 1 272 ? -9.086 -22.547 17.5 1 94.62 272 LYS A O 1
ATOM 2031 N N . THR A 1 273 ? -11.266 -22.422 17.234 1 97.5 273 THR A N 1
ATOM 2032 C CA . THR A 1 273 ? -11.352 -23.688 16.531 1 97.5 273 THR A CA 1
ATOM 2033 C C . THR A 1 273 ? -10.914 -23.547 15.078 1 97.5 273 THR A C 1
ATOM 2035 O O . THR A 1 273 ? -10.82 -24.531 14.344 1 97.5 273 THR A O 1
ATOM 2038 N N . ILE A 1 274 ? -10.688 -22.312 14.664 1 98.38 274 ILE A N 1
ATOM 2039 C CA . ILE A 1 274 ? -10.242 -22.062 13.297 1 98.38 274 ILE A CA 1
ATOM 2040 C C . ILE A 1 274 ? -8.742 -21.766 13.297 1 98.38 274 ILE A C 1
ATOM 2042 O O . ILE A 1 274 ? -8.281 -20.828 13.945 1 98.38 274 ILE A O 1
ATOM 2046 N N . LYS A 1 275 ? -7.977 -22.609 12.68 1 98.19 275 LYS A N 1
ATOM 2047 C CA . LYS A 1 275 ? -6.57 -22.297 12.43 1 98.19 275 LYS A CA 1
ATOM 2048 C C . LYS A 1 275 ? -6.422 -21.328 11.258 1 98.19 275 LYS A C 1
ATOM 2050 O O . LYS A 1 275 ? -6.91 -21.594 10.156 1 98.19 275 LYS A O 1
ATOM 2055 N N . HIS A 1 276 ? -5.891 -20.188 11.461 1 97.44 276 HIS A N 1
ATOM 2056 C CA . HIS A 1 276 ? -5.703 -19.203 10.398 1 97.44 276 HIS A CA 1
ATOM 2057 C C . HIS A 1 276 ? -4.223 -18.953 10.125 1 97.44 276 HIS A C 1
ATOM 2059 O O . HIS A 1 276 ? -3.4 -19.031 11.039 1 97.44 276 HIS A O 1
ATOM 2065 N N . GLU A 1 277 ? -3.863 -18.703 8.82 1 96.69 277 GLU A N 1
ATOM 2066 C CA . GLU A 1 277 ? -2.471 -18.531 8.414 1 96.69 277 GLU A CA 1
ATOM 2067 C C . GLU A 1 277 ? -2.359 -17.609 7.199 1 96.69 277 GLU A C 1
ATOM 2069 O O . GLU A 1 277 ? -3.188 -17.688 6.285 1 96.69 277 GLU A O 1
ATOM 2074 N N . LEU A 1 278 ? -1.392 -16.766 7.207 1 95.75 278 LEU A N 1
ATOM 2075 C CA . LEU A 1 278 ? -0.987 -15.992 6.035 1 95.75 278 LEU A CA 1
ATOM 2076 C C . LEU A 1 278 ? 0.071 -16.75 5.23 1 95.75 278 LEU A C 1
ATOM 2078 O O . LEU A 1 278 ? 1.068 -17.203 5.789 1 95.75 278 LEU A O 1
ATOM 2082 N N . VAL A 1 279 ? -0.148 -16.828 3.928 1 95.94 279 VAL A N 1
ATOM 2083 C CA . VAL A 1 279 ? 0.782 -17.562 3.068 1 95.94 279 VAL A CA 1
ATOM 2084 C C . VAL A 1 279 ? 1.357 -16.609 2.018 1 95.94 279 VAL A C 1
ATOM 2086 O O . VAL A 1 279 ? 0.67 -15.695 1.554 1 95.94 279 VAL A O 1
ATOM 2089 N N . M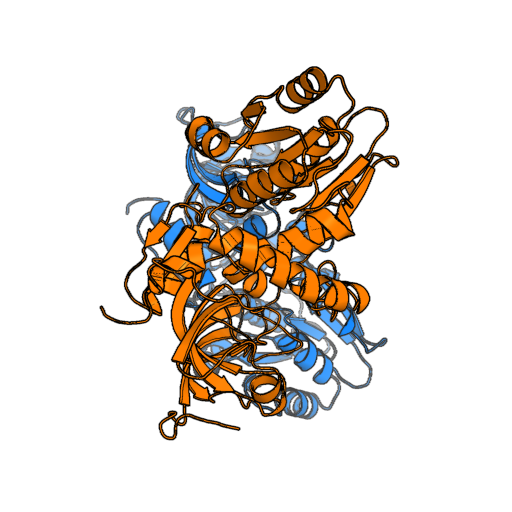ET A 1 280 ? 2.623 -16.859 1.676 1 95.81 280 MET A N 1
ATOM 2090 C CA . MET A 1 280 ? 3.303 -16.188 0.57 1 95.81 280 MET A CA 1
ATOM 2091 C C . MET A 1 280 ? 3.803 -17.203 -0.453 1 95.81 280 MET A C 1
ATOM 2093 O O . MET A 1 280 ? 4.414 -18.203 -0.089 1 95.81 280 MET A O 1
ATOM 2097 N N . GLY A 1 281 ? 3.59 -16.859 -1.726 1 96.5 281 GLY A N 1
ATOM 2098 C CA . GLY A 1 281 ? 3.973 -17.781 -2.785 1 96.5 281 GLY A CA 1
ATOM 2099 C C . GLY A 1 281 ? 5.465 -18.047 -2.826 1 96.5 281 GLY A C 1
ATOM 2100 O O . GLY A 1 281 ? 5.891 -19.141 -3.217 1 96.5 281 GLY A O 1
ATOM 2101 N N . GLY A 1 282 ? 6.242 -17.078 -2.41 1 95.81 282 GLY A N 1
ATOM 2102 C CA . GLY A 1 282 ? 7.688 -17.219 -2.43 1 95.81 282 GLY A CA 1
ATOM 2103 C C . GLY A 1 282 ? 8.188 -18.344 -1.552 1 95.81 282 GLY A C 1
ATOM 2104 O O . GLY A 1 282 ? 9.297 -18.844 -1.746 1 95.81 282 GLY A O 1
ATOM 2105 N N . ALA A 1 283 ? 7.395 -18.797 -0.639 1 97 283 ALA A N 1
ATOM 2106 C CA . ALA A 1 283 ? 7.777 -19.875 0.278 1 97 283 ALA A CA 1
ATOM 2107 C C . ALA A 1 283 ? 7.871 -21.219 -0.45 1 97 283 ALA A C 1
ATOM 2109 O O . ALA A 1 283 ? 8.406 -22.188 0.09 1 97 283 ALA A O 1
ATOM 2110 N N . ILE A 1 284 ? 7.426 -21.266 -1.649 1 98.12 284 ILE A N 1
ATOM 2111 C CA . ILE A 1 284 ? 7.391 -22.5 -2.434 1 98.12 284 ILE A CA 1
ATOM 2112 C C . ILE A 1 284 ? 8.812 -23.016 -2.637 1 98.12 284 ILE A C 1
ATOM 2114 O O . ILE A 1 284 ? 9.023 -24.219 -2.779 1 98.12 284 ILE A O 1
ATOM 2118 N N . SER A 1 285 ? 9.805 -22.156 -2.629 1 95.94 285 SER A N 1
ATOM 2119 C CA . SER A 1 285 ? 11.195 -22.531 -2.854 1 95.94 285 SER A CA 1
ATOM 2120 C C . SER A 1 285 ? 11.773 -23.281 -1.651 1 95.94 285 SER A C 1
ATOM 2122 O O . SER A 1 285 ? 12.828 -23.906 -1.749 1 95.94 285 SER A O 1
ATOM 2124 N N . GLY A 1 286 ? 11.133 -23.125 -0.532 1 97.12 286 GLY A N 1
ATOM 2125 C CA . GLY A 1 286 ? 11.641 -23.688 0.707 1 97.12 286 GLY A CA 1
ATOM 2126 C C . GLY A 1 286 ? 12.609 -22.781 1.431 1 97.12 286 GLY A C 1
ATOM 2127 O O . GLY A 1 286 ? 13.07 -23.094 2.531 1 97.12 286 GLY A O 1
ATOM 2128 N N . LYS A 1 287 ? 12.844 -21.625 0.858 1 94.62 287 LYS A N 1
ATOM 2129 C CA . LYS A 1 287 ? 13.836 -20.719 1.424 1 94.62 287 LYS A CA 1
ATOM 2130 C C . LYS A 1 287 ? 13.164 -19.641 2.271 1 94.62 287 LYS A C 1
ATOM 2132 O O . LYS A 1 287 ? 13.836 -18.75 2.816 1 94.62 287 LYS A O 1
ATOM 2137 N N . GLY A 1 288 ? 11.898 -19.734 2.398 1 93.75 288 GLY A N 1
ATOM 2138 C CA . GLY A 1 288 ? 11.164 -18.703 3.125 1 93.75 288 GLY A CA 1
ATOM 2139 C C . GLY A 1 288 ? 10.992 -17.422 2.332 1 93.75 288 GLY A C 1
ATOM 2140 O O . GLY A 1 288 ? 11.148 -17.422 1.11 1 93.75 288 GLY A O 1
ATOM 2141 N N . VAL A 1 289 ? 10.461 -16.406 2.916 1 92.44 289 VAL A N 1
ATOM 2142 C CA . VAL A 1 289 ? 10.305 -15.062 2.367 1 92.44 289 VAL A CA 1
ATOM 2143 C C . VAL A 1 289 ? 10.828 -14.031 3.365 1 92.44 289 VAL A C 1
ATOM 2145 O O . VAL A 1 289 ? 10.297 -13.906 4.473 1 92.44 289 VAL A O 1
ATOM 2148 N N . GLU A 1 290 ? 11.875 -13.359 2.938 1 88.25 290 GLU A N 1
ATOM 2149 C CA . GLU A 1 290 ? 12.461 -12.336 3.799 1 88.25 290 GLU A CA 1
ATOM 2150 C C . GLU A 1 290 ? 11.742 -11 3.625 1 88.25 290 GLU A C 1
ATOM 2152 O O . GLU A 1 290 ? 12.062 -10.234 2.711 1 88.25 290 GLU A O 1
ATOM 2157 N N . LEU A 1 291 ? 10.844 -10.68 4.477 1 84.62 291 LEU A N 1
ATOM 2158 C CA . LEU A 1 291 ? 10.102 -9.43 4.566 1 84.62 291 LEU A CA 1
ATOM 2159 C C . LEU A 1 291 ? 9.836 -9.055 6.023 1 84.62 291 LEU A C 1
ATOM 2161 O O . LEU A 1 291 ? 9.859 -9.914 6.902 1 84.62 291 LEU A O 1
ATOM 2165 N N . PRO A 1 292 ? 9.727 -7.785 6.289 1 78.12 292 PRO A N 1
ATOM 2166 C CA . PRO A 1 292 ? 9.344 -7.387 7.648 1 78.12 292 PRO A CA 1
ATOM 2167 C C . PRO A 1 292 ? 8.008 -7.988 8.078 1 78.12 292 PRO A C 1
ATOM 2169 O O . PRO A 1 292 ? 7.195 -8.375 7.23 1 78.12 292 PRO A O 1
ATOM 2172 N N . GLU A 1 293 ? 7.863 -8.07 9.414 1 75.44 293 GLU A N 1
ATOM 2173 C CA . GLU A 1 293 ? 6.59 -8.531 9.961 1 75.44 293 GLU A CA 1
ATOM 2174 C C . GLU A 1 293 ? 5.441 -7.637 9.508 1 75.44 293 GLU A C 1
ATOM 2176 O O . GLU A 1 293 ? 5.609 -6.422 9.375 1 75.44 293 GLU A O 1
ATOM 2181 N N . PRO A 1 294 ? 4.336 -8.336 9.188 1 73.38 294 PRO A N 1
ATOM 2182 C CA . PRO A 1 294 ? 3.912 -9.719 9.422 1 73.38 294 PRO A CA 1
ATOM 2183 C C . PRO A 1 294 ? 4.09 -10.602 8.188 1 73.38 294 PRO A C 1
ATOM 2185 O O . PRO A 1 294 ? 3.633 -11.75 8.172 1 73.38 294 PRO A O 1
ATOM 2188 N N . TYR A 1 295 ? 4.805 -10.188 7.203 1 79.69 295 TYR A N 1
ATOM 2189 C CA . TYR A 1 295 ? 4.855 -10.906 5.938 1 79.69 295 TYR A CA 1
ATOM 2190 C C . TYR A 1 295 ? 6.031 -11.875 5.906 1 79.69 295 TYR A C 1
ATOM 2192 O O . TYR A 1 295 ? 6.102 -12.75 5.039 1 79.69 295 TYR A O 1
ATOM 2200 N N . GLY A 1 296 ? 6.875 -11.82 6.82 1 86.12 296 GLY A N 1
ATOM 2201 C CA . GLY A 1 296 ? 8.031 -12.703 6.84 1 86.12 296 GLY A CA 1
ATOM 2202 C C . GLY A 1 296 ? 7.68 -14.156 7.078 1 86.12 296 GLY A C 1
ATOM 2203 O O . GLY A 1 296 ? 6.828 -14.461 7.914 1 86.12 296 GLY A O 1
ATOM 2204 N N . ILE A 1 297 ? 8.227 -15.062 6.223 1 92 297 ILE A N 1
ATOM 2205 C CA . ILE A 1 297 ? 8.039 -16.5 6.344 1 92 297 ILE A CA 1
ATOM 2206 C C . ILE A 1 297 ? 9.391 -17.188 6.516 1 92 297 ILE A C 1
ATOM 2208 O O . ILE A 1 297 ? 10.273 -17.062 5.668 1 92 297 ILE A O 1
ATOM 2212 N N . PRO A 1 298 ? 9.578 -17.875 7.613 1 93 298 PRO A N 1
ATOM 2213 C CA . PRO A 1 298 ? 10.852 -18.578 7.805 1 93 298 PRO A CA 1
ATOM 2214 C C . PRO A 1 298 ? 11.062 -19.703 6.785 1 93 298 PRO A C 1
ATOM 2216 O O . PRO A 1 298 ? 10.094 -20.25 6.254 1 93 298 PRO A O 1
ATOM 2219 N N . PRO A 1 299 ? 12.344 -20.078 6.555 1 95.62 299 PRO A N 1
ATOM 2220 C CA . PRO A 1 299 ? 12.633 -21.172 5.621 1 95.62 299 PRO A CA 1
ATOM 2221 C C . PRO A 1 299 ? 12.07 -22.516 6.086 1 95.62 299 PRO A C 1
ATOM 2223 O O . PRO A 1 299 ? 12.094 -22.812 7.281 1 95.62 299 PRO A O 1
ATOM 2226 N N . ARG A 1 300 ? 11.539 -23.297 5.211 1 96.69 300 ARG A N 1
ATOM 2227 C CA . ARG A 1 300 ? 11.102 -24.688 5.359 1 96.69 300 ARG A CA 1
ATOM 2228 C C . ARG A 1 300 ? 11.547 -25.531 4.172 1 96.69 300 ARG A C 1
ATOM 2230 O O . ARG A 1 300 ? 10.766 -25.75 3.238 1 96.69 300 ARG A O 1
ATOM 2237 N N . PRO A 1 301 ? 12.734 -26.062 4.254 1 97.12 301 PRO A N 1
ATOM 2238 C CA . PRO A 1 301 ? 13.312 -26.766 3.115 1 97.12 301 PRO A CA 1
ATOM 2239 C C . PRO A 1 301 ? 12.422 -27.906 2.605 1 97.12 301 PRO A C 1
ATOM 2241 O O . PRO A 1 301 ? 12.453 -28.234 1.416 1 97.12 301 PRO A O 1
ATOM 2244 N N . GLU A 1 302 ? 11.664 -28.469 3.48 1 97.81 302 GLU A N 1
ATOM 2245 C CA . GLU A 1 302 ? 10.789 -29.578 3.098 1 97.81 302 GLU A CA 1
ATOM 2246 C C . GLU A 1 302 ? 9.781 -29.125 2.035 1 97.81 302 GLU A C 1
ATOM 2248 O O . GLU A 1 302 ? 9.383 -29.938 1.188 1 97.81 302 GLU A O 1
ATOM 2253 N N . ILE A 1 303 ? 9.367 -27.922 2.07 1 98.06 303 ILE A N 1
ATOM 2254 C CA . ILE A 1 303 ? 8.453 -27.406 1.058 1 98.06 303 ILE A CA 1
ATOM 2255 C C . ILE A 1 303 ? 9.148 -27.391 -0.303 1 98.06 303 ILE A C 1
ATOM 2257 O O . ILE A 1 303 ? 8.555 -27.781 -1.311 1 98.06 303 ILE A O 1
ATOM 2261 N N . GLY A 1 304 ? 10.367 -26.984 -0.311 1 97.5 304 GLY A N 1
ATOM 2262 C CA . GLY A 1 304 ? 11.133 -26.938 -1.547 1 97.5 304 GLY A CA 1
ATOM 2263 C C . GLY A 1 304 ? 11.32 -28.312 -2.18 1 97.5 304 GLY A C 1
ATOM 2264 O O . GLY A 1 304 ? 11.195 -28.453 -3.396 1 97.5 304 GLY A O 1
ATOM 2265 N N . VAL A 1 305 ? 11.625 -29.219 -1.367 1 97.12 305 VAL A N 1
ATOM 2266 C CA . VAL A 1 305 ? 11.812 -30.594 -1.843 1 97.12 305 VAL A CA 1
ATOM 2267 C C . VAL A 1 305 ? 10.5 -31.109 -2.438 1 97.12 305 VAL A C 1
ATOM 2269 O O . VAL A 1 305 ? 10.484 -31.641 -3.549 1 97.12 305 VAL A O 1
ATOM 2272 N N . TRP A 1 306 ? 9.5 -30.922 -1.76 1 98 306 TRP A N 1
ATOM 2273 C CA . TRP A 1 306 ? 8.172 -31.328 -2.219 1 98 306 TRP A CA 1
ATOM 2274 C C . TRP A 1 306 ? 7.816 -30.625 -3.523 1 98 306 TRP A C 1
ATOM 2276 O O . TRP A 1 306 ? 7.316 -31.25 -4.461 1 98 306 TRP A O 1
ATOM 2286 N N . ALA A 1 307 ? 8.062 -29.375 -3.588 1 98.19 307 ALA A N 1
ATOM 2287 C CA . ALA A 1 307 ? 7.648 -28.531 -4.711 1 98.19 307 ALA A CA 1
ATOM 2288 C C . ALA A 1 307 ? 8.297 -29 -6.012 1 98.19 307 ALA A C 1
ATOM 2290 O O . ALA A 1 307 ? 7.688 -28.922 -7.078 1 98.19 307 ALA A O 1
ATOM 2291 N N . ARG A 1 308 ? 9.477 -29.484 -5.984 1 96 308 ARG A N 1
ATOM 2292 C CA . ARG A 1 308 ? 10.172 -29.922 -7.191 1 96 308 ARG A CA 1
ATOM 2293 C C . ARG A 1 308 ? 9.43 -31.078 -7.855 1 96 308 ARG A C 1
ATOM 2295 O O . ARG A 1 308 ? 9.266 -31.094 -9.078 1 96 308 ARG A O 1
ATOM 2302 N N . SER A 1 309 ? 8.984 -31.984 -7.023 1 96.44 309 SER A N 1
ATOM 2303 C CA . SER A 1 309 ? 8.18 -33.094 -7.555 1 96.44 309 SER A CA 1
ATOM 2304 C C . SER A 1 309 ? 6.805 -32.594 -8 1 96.44 309 SER A C 1
ATOM 2306 O O . SER A 1 309 ? 6.293 -33.031 -9.031 1 96.44 309 SER A O 1
ATOM 2308 N N . TRP A 1 310 ? 6.309 -31.719 -7.246 1 98.12 310 TRP A N 1
ATOM 2309 C CA . TRP A 1 310 ? 4.977 -31.188 -7.527 1 98.12 310 TRP A CA 1
ATOM 2310 C C . TRP A 1 310 ? 4.965 -30.406 -8.836 1 98.12 310 TRP A C 1
ATOM 2312 O O . TRP A 1 310 ? 4.012 -30.5 -9.617 1 98.12 310 TRP A O 1
ATOM 2322 N N . TYR A 1 311 ? 5.992 -29.688 -9.148 1 98.12 311 TYR A N 1
ATOM 2323 C CA . TYR A 1 311 ? 6.094 -28.922 -10.391 1 98.12 311 TYR A CA 1
ATOM 2324 C C . TYR A 1 311 ? 6.156 -29.859 -11.594 1 98.12 311 TYR A C 1
ATOM 2326 O O . TYR A 1 311 ? 5.617 -29.547 -12.656 1 98.12 311 TYR A O 1
ATOM 2334 N N . LEU A 1 312 ? 6.77 -30.938 -11.43 1 95.88 312 LEU A N 1
ATOM 2335 C CA . LEU A 1 312 ? 6.812 -31.922 -12.508 1 95.88 312 LEU A CA 1
ATOM 2336 C C . LEU A 1 312 ? 5.422 -32.469 -12.789 1 95.88 312 LEU A C 1
ATOM 2338 O O . LEU A 1 312 ? 5.039 -32.656 -13.953 1 95.88 312 LEU A O 1
ATOM 2342 N N . GLU A 1 313 ? 4.719 -32.75 -11.703 1 95.62 313 GLU A N 1
ATOM 2343 C CA . GLU A 1 313 ? 3.344 -33.219 -11.859 1 95.62 313 GLU A CA 1
ATOM 2344 C C . GLU A 1 313 ? 2.484 -32.156 -12.562 1 95.62 313 GLU A C 1
ATOM 2346 O O . GLU A 1 313 ? 1.685 -32.5 -13.438 1 95.62 313 GLU A O 1
ATOM 2351 N N . LEU A 1 314 ? 2.672 -30.984 -12.188 1 97.75 314 LEU A N 1
ATOM 2352 C CA . LEU A 1 314 ? 1.911 -29.875 -12.758 1 97.75 314 LEU A CA 1
ATOM 2353 C C . LEU A 1 314 ? 2.195 -29.734 -14.25 1 97.75 314 LEU A C 1
ATOM 2355 O O . LEU A 1 314 ? 1.302 -29.391 -15.023 1 97.75 314 LEU A O 1
ATOM 2359 N N . GLN A 1 315 ? 3.461 -29.953 -14.656 1 97.25 315 GLN A N 1
ATOM 2360 C CA . GLN A 1 315 ? 3.805 -29.891 -16.062 1 97.25 315 GLN A CA 1
ATOM 2361 C C . GLN A 1 315 ? 2.924 -30.844 -16.891 1 97.25 315 GLN A C 1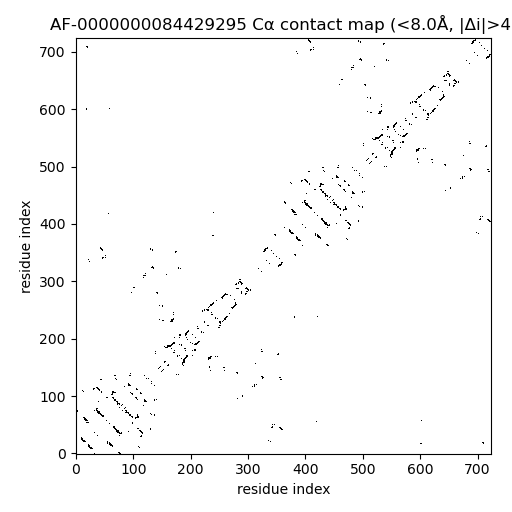
ATOM 2363 O O . GLN A 1 315 ? 2.443 -30.469 -17.953 1 97.25 315 GLN A O 1
ATOM 2368 N N . GLY A 1 316 ? 2.748 -32.031 -16.344 1 96.62 316 GLY A N 1
ATOM 2369 C CA . GLY A 1 316 ? 1.886 -32.969 -17.016 1 96.62 316 GLY A CA 1
ATOM 2370 C C . GLY A 1 316 ? 0.456 -32.5 -17.156 1 96.62 316 GLY A C 1
ATOM 2371 O O . GLY A 1 316 ? -0.155 -32.656 -18.219 1 96.62 316 GLY A O 1
ATOM 2372 N N . LEU A 1 317 ? -0.048 -31.938 -16.094 1 97.12 317 LEU A N 1
ATOM 2373 C CA . LEU A 1 317 ? -1.412 -31.422 -16.094 1 97.12 317 LEU A CA 1
ATOM 2374 C C . LEU A 1 317 ? -1.553 -30.266 -17.078 1 97.12 317 LEU A C 1
ATOM 2376 O O . LEU A 1 317 ? -2.559 -30.156 -17.781 1 97.12 317 LEU A O 1
ATOM 2380 N N . ILE A 1 318 ? -0.574 -29.406 -17.172 1 97.06 318 ILE A N 1
ATOM 2381 C CA . ILE A 1 318 ? -0.56 -28.266 -18.094 1 97.06 318 ILE A CA 1
ATOM 2382 C C . ILE A 1 318 ? -0.49 -28.781 -19.531 1 97.06 318 ILE A C 1
ATOM 2384 O O . ILE A 1 318 ? -1.253 -28.328 -20.391 1 97.06 318 ILE A O 1
ATOM 2388 N N . ASP A 1 319 ? 0.29 -29.781 -19.781 1 96.5 319 ASP A N 1
ATOM 2389 C CA . ASP A 1 319 ? 0.474 -30.344 -21.109 1 96.5 319 ASP A CA 1
ATOM 2390 C C . ASP A 1 319 ? -0.805 -31 -21.609 1 96.5 319 ASP A C 1
ATOM 2392 O O . ASP A 1 319 ? -1.109 -30.969 -22.812 1 96.5 319 ASP A O 1
ATOM 2396 N N . SER A 1 320 ? -1.535 -31.578 -20.703 1 95.44 320 SER A N 1
ATOM 2397 C CA . SER A 1 320 ? -2.729 -32.344 -21.078 1 95.44 320 SER A CA 1
ATOM 2398 C C . SER A 1 320 ? -3.959 -31.438 -21.109 1 95.44 320 SER A C 1
ATOM 2400 O O . SER A 1 320 ? -5.07 -31.906 -21.375 1 95.44 320 SER A O 1
ATOM 2402 N N . GLY A 1 321 ? -3.787 -30.203 -20.703 1 94.19 321 GLY A N 1
ATOM 2403 C CA . GLY A 1 321 ? -4.883 -29.25 -20.766 1 94.19 321 GLY A CA 1
ATOM 2404 C C . GLY A 1 321 ? -5.82 -29.344 -19.562 1 94.19 321 GLY A C 1
ATOM 2405 O O . GLY A 1 321 ? -6.91 -28.766 -19.578 1 94.19 321 GLY A O 1
ATOM 2406 N N . LYS A 1 322 ? -5.438 -30.016 -18.562 1 95.06 322 LYS A N 1
ATOM 2407 C CA . LYS A 1 322 ? -6.27 -30.188 -17.375 1 95.06 322 LYS A CA 1
ATOM 2408 C C . LYS A 1 322 ? -6.242 -28.938 -16.5 1 95.06 322 LYS A C 1
ATOM 2410 O O . LYS A 1 322 ? -7.098 -28.766 -15.641 1 95.06 322 LYS A O 1
ATOM 2415 N N . LEU A 1 323 ? -5.297 -28.125 -16.688 1 95.06 323 LEU A N 1
ATOM 2416 C CA . LEU A 1 323 ? -5.258 -26.781 -16.109 1 95.06 323 LEU A CA 1
ATOM 2417 C C . LEU A 1 323 ? -5.34 -25.719 -17.203 1 95.06 323 LEU A C 1
ATOM 2419 O O . LEU A 1 323 ? -4.41 -25.562 -18 1 95.06 323 LEU A O 1
ATOM 2423 N N . LYS A 1 324 ? -6.449 -25.062 -17.156 1 92.31 324 LYS A N 1
ATOM 2424 C CA . LYS A 1 324 ? -6.715 -24.047 -18.156 1 92.31 324 LYS A CA 1
ATOM 2425 C C . LYS A 1 324 ? -6.113 -22.703 -17.75 1 92.31 324 LYS A C 1
ATOM 2427 O O . LYS A 1 324 ? -6.16 -22.328 -16.578 1 92.31 324 LYS A O 1
ATOM 2432 N N . PRO A 1 325 ? -5.559 -22.016 -18.766 1 96.38 325 PRO A N 1
ATOM 2433 C CA . PRO A 1 325 ? -5.098 -20.656 -18.469 1 96.38 325 PRO A CA 1
ATOM 2434 C C . PRO A 1 325 ? -6.246 -19.688 -18.188 1 96.38 325 PRO A C 1
ATOM 2436 O O . PRO A 1 325 ? -7.395 -19.969 -18.547 1 96.38 325 PRO A O 1
ATOM 2439 N N . CYS A 1 326 ? -5.941 -18.594 -17.547 1 96.62 326 CYS A N 1
ATOM 2440 C CA . CYS A 1 326 ? -6.914 -17.531 -17.328 1 96.62 326 CYS A CA 1
ATOM 2441 C C . CYS A 1 326 ? -7.223 -16.797 -18.641 1 96.62 326 CYS A C 1
ATOM 2443 O O . CYS A 1 326 ? -6.398 -16.781 -19.547 1 96.62 326 CYS A O 1
ATOM 2445 N N . PRO A 1 327 ? -8.469 -16.25 -18.703 1 97.62 327 PRO A N 1
ATOM 2446 C CA . PRO A 1 327 ? -8.688 -15.297 -19.797 1 97.62 327 PRO A CA 1
ATOM 2447 C C . PRO A 1 327 ? -7.656 -14.164 -19.812 1 97.62 327 PRO A C 1
ATOM 2449 O O . PRO A 1 327 ? -7.203 -13.727 -18.75 1 97.62 327 PRO A O 1
ATOM 2452 N N . ILE A 1 328 ? -7.34 -13.727 -21.078 1 98.06 328 ILE A N 1
ATOM 2453 C CA . ILE A 1 328 ? -6.219 -12.797 -21.219 1 98.06 328 ILE A CA 1
ATOM 2454 C C . ILE A 1 328 ? -6.734 -11.422 -21.625 1 98.06 328 ILE A C 1
ATOM 2456 O O . ILE A 1 328 ? -7.641 -11.312 -22.453 1 98.06 328 ILE A O 1
ATOM 2460 N N . GLN A 1 329 ? -6.246 -10.398 -21.047 1 98.12 329 GLN A N 1
ATOM 2461 C CA . GLN A 1 329 ? -6.242 -9.047 -21.578 1 98.12 329 GLN A CA 1
ATOM 2462 C C . GLN A 1 329 ? -4.824 -8.578 -21.891 1 98.12 329 GLN A C 1
ATOM 2464 O O . GLN A 1 329 ? -4 -8.422 -21 1 98.12 329 GLN A O 1
ATOM 2469 N N . THR A 1 330 ? -4.539 -8.383 -23.156 1 98.25 330 THR A N 1
ATOM 2470 C CA . THR A 1 330 ? -3.207 -7.984 -23.594 1 98.25 330 THR A CA 1
ATOM 2471 C C . THR A 1 330 ? -3.021 -6.473 -23.453 1 98.25 330 THR A C 1
ATOM 2473 O O . THR A 1 330 ? -3.896 -5.699 -23.844 1 98.25 330 THR A O 1
ATOM 2476 N N . ILE A 1 331 ? -1.932 -6.047 -22.875 1 98.31 331 ILE A N 1
ATOM 2477 C CA . ILE A 1 331 ? -1.573 -4.637 -22.734 1 98.31 331 ILE A CA 1
ATOM 2478 C C . ILE A 1 331 ? -0.356 -4.332 -23.609 1 98.31 331 ILE A C 1
ATOM 2480 O O . ILE A 1 331 ? 0.747 -4.812 -23.344 1 98.31 331 ILE A O 1
ATOM 2484 N N . PRO A 1 332 ? -0.492 -3.514 -24.641 1 97.69 332 PRO A N 1
ATOM 2485 C CA . PRO A 1 332 ? 0.66 -3.164 -25.469 1 97.69 332 PRO A CA 1
ATOM 2486 C C . PRO A 1 332 ? 1.618 -2.195 -24.781 1 97.69 332 PRO A C 1
ATOM 2488 O O . PRO A 1 332 ? 1.312 -1.685 -23.703 1 97.69 332 PRO A O 1
ATOM 2491 N N . GLY A 1 333 ? 2.883 -2.09 -25.312 1 97.75 333 GLY A N 1
ATOM 2492 C CA . GLY A 1 333 ? 3.752 -0.999 -24.906 1 97.75 333 GLY A CA 1
ATOM 2493 C C . GLY A 1 333 ? 4.945 -1.463 -24.094 1 97.75 333 GLY A C 1
ATOM 2494 O O . GLY A 1 333 ? 5.68 -0.644 -23.531 1 97.75 333 GLY A O 1
ATOM 2495 N N . LYS A 1 334 ? 5.195 -2.711 -23.984 1 98.25 334 LYS A N 1
ATOM 2496 C CA . LYS A 1 334 ? 6.344 -3.285 -23.281 1 98.25 334 LYS A CA 1
ATOM 2497 C C . LYS A 1 334 ? 6.473 -2.717 -21.875 1 98.25 334 LYS A C 1
ATOM 2499 O O . LYS A 1 334 ? 5.52 -2.756 -21.094 1 98.25 334 LYS A O 1
ATOM 2504 N N . PHE A 1 335 ? 7.57 -2.066 -21.547 1 98.62 335 PHE A N 1
ATOM 2505 C CA . PHE A 1 335 ? 7.793 -1.595 -20.188 1 98.62 335 PHE A CA 1
ATOM 2506 C C . PHE A 1 335 ? 6.762 -0.536 -19.812 1 98.62 335 PHE A C 1
ATOM 2508 O O . PHE A 1 335 ? 6.27 -0.52 -18.672 1 98.62 335 PHE A O 1
ATOM 2515 N N . ASP A 1 336 ? 6.457 0.396 -20.734 1 97.88 336 ASP A N 1
ATOM 2516 C CA . ASP A 1 336 ? 5.406 1.374 -20.469 1 97.88 336 ASP A CA 1
ATOM 2517 C C . ASP A 1 336 ? 4.062 0.688 -20.234 1 97.88 336 ASP A C 1
ATOM 2519 O O . ASP A 1 336 ? 3.27 1.134 -19.391 1 97.88 336 ASP A O 1
ATOM 2523 N N . GLY A 1 337 ? 3.836 -0.341 -21 1 98.38 337 GLY A N 1
ATOM 2524 C CA . GLY A 1 337 ? 2.617 -1.116 -20.828 1 98.38 337 GLY A CA 1
ATOM 2525 C C . GLY A 1 337 ? 2.512 -1.769 -19.469 1 98.38 337 GLY A C 1
ATOM 2526 O O . GLY A 1 337 ? 1.419 -1.88 -18.906 1 98.38 337 GLY A O 1
ATOM 2527 N N . ILE A 1 338 ? 3.668 -2.232 -18.938 1 98.75 338 ILE A N 1
ATOM 2528 C CA . ILE A 1 338 ? 3.697 -2.828 -17.609 1 98.75 338 ILE A CA 1
ATOM 2529 C C . ILE A 1 338 ? 3.225 -1.808 -16.562 1 98.75 338 ILE A C 1
ATOM 2531 O O . ILE A 1 338 ? 2.35 -2.102 -15.75 1 98.75 338 ILE A O 1
ATOM 2535 N N . LEU A 1 339 ? 3.777 -0.603 -16.641 1 97.5 339 LEU A N 1
ATOM 2536 C CA . LEU A 1 339 ? 3.426 0.433 -15.68 1 97.5 339 LEU A CA 1
ATOM 2537 C C . LEU A 1 339 ? 1.956 0.819 -15.812 1 97.5 339 LEU A C 1
ATOM 2539 O O . LEU A 1 339 ? 1.265 0.988 -14.805 1 97.5 339 LEU A O 1
ATOM 2543 N N . GLU A 1 340 ? 1.462 0.92 -17.016 1 95.94 340 GLU A N 1
ATOM 2544 C CA . GLU A 1 340 ? 0.052 1.219 -17.25 1 95.94 340 GLU A CA 1
ATOM 2545 C C . GLU A 1 340 ? -0.846 0.115 -16.703 1 95.94 340 GLU A C 1
ATOM 2547 O O . GLU A 1 340 ? -1.878 0.395 -16.078 1 95.94 340 GLU A O 1
ATOM 2552 N N . GLY A 1 341 ? -0.481 -1.113 -16.969 1 97.75 341 GLY A N 1
ATOM 2553 C CA . GLY A 1 341 ? -1.259 -2.24 -16.484 1 97.75 341 GLY A CA 1
ATOM 2554 C C . GLY A 1 341 ? -1.297 -2.326 -14.961 1 97.75 341 GLY A C 1
ATOM 2555 O O . GLY A 1 341 ? -2.326 -2.678 -14.383 1 97.75 341 GLY A O 1
ATOM 2556 N N . LEU A 1 342 ? -0.195 -2.041 -14.328 1 96.88 342 LEU A N 1
ATOM 2557 C CA . LEU A 1 342 ? -0.166 -2.031 -12.875 1 96.88 342 LEU A CA 1
ATOM 2558 C C . LEU A 1 342 ? -1.1 -0.961 -12.32 1 96.88 342 LEU A C 1
ATOM 2560 O O . LEU A 1 342 ? -1.761 -1.175 -11.297 1 96.88 342 LEU A O 1
ATOM 2564 N N . ASP A 1 343 ? -1.162 0.169 -12.992 1 93.56 343 ASP A N 1
ATOM 2565 C CA . ASP A 1 343 ? -2.109 1.21 -12.609 1 93.56 343 ASP A CA 1
ATOM 2566 C C . ASP A 1 343 ? -3.549 0.719 -12.734 1 93.56 343 ASP A C 1
ATOM 2568 O O . ASP A 1 343 ? -4.395 1.026 -11.891 1 93.56 343 ASP A O 1
ATOM 2572 N N . MET A 1 344 ? -3.818 -0.022 -13.766 1 93.25 344 MET A N 1
ATOM 2573 C CA . MET A 1 344 ? -5.152 -0.582 -13.969 1 93.25 344 MET A CA 1
ATOM 2574 C C . MET A 1 344 ? -5.527 -1.515 -12.82 1 93.25 344 MET A C 1
ATOM 2576 O O . MET A 1 344 ? -6.648 -1.465 -12.312 1 93.25 344 MET A O 1
ATOM 2580 N N . LEU A 1 345 ? -4.582 -2.363 -12.43 1 94.31 345 LEU A N 1
ATOM 2581 C CA . LEU A 1 345 ? -4.828 -3.277 -11.32 1 94.31 345 LEU A CA 1
ATOM 2582 C C . LEU A 1 345 ? -5.094 -2.51 -10.031 1 94.31 345 LEU A C 1
ATOM 2584 O O . LEU A 1 345 ? -6.055 -2.803 -9.32 1 94.31 345 LEU A O 1
ATOM 2588 N N . ARG A 1 346 ? -4.289 -1.56 -9.805 1 90.25 346 ARG A N 1
ATOM 2589 C CA . ARG A 1 346 ? -4.371 -0.771 -8.578 1 90.25 346 ARG A CA 1
ATOM 2590 C C . ARG A 1 346 ? -5.715 -0.058 -8.477 1 90.25 346 ARG A C 1
ATOM 2592 O O . ARG A 1 346 ? -6.262 0.094 -7.387 1 90.25 346 ARG A O 1
ATOM 2599 N N . ASN A 1 347 ? -6.234 0.304 -9.594 1 88.25 347 ASN A N 1
ATOM 2600 C CA . ASN A 1 347 ? -7.469 1.084 -9.633 1 88.25 347 ASN A CA 1
ATOM 2601 C C . ASN A 1 347 ? -8.695 0.188 -9.789 1 88.25 347 ASN A C 1
ATOM 2603 O O . ASN A 1 347 ? -9.805 0.678 -10 1 88.25 347 ASN A O 1
ATOM 2607 N N . GLY A 1 348 ? -8.492 -1.156 -9.773 1 85.94 348 GLY A N 1
ATOM 2608 C CA . GLY A 1 348 ? -9.602 -2.098 -9.742 1 85.94 348 GLY A CA 1
ATOM 2609 C C . GLY A 1 348 ? -10.32 -2.215 -11.078 1 85.94 348 GLY A C 1
ATOM 2610 O O . GLY A 1 348 ? -11.508 -2.525 -11.125 1 85.94 348 GLY A O 1
ATOM 2611 N N . LYS A 1 349 ? -9.633 -2.004 -12.109 1 82.69 349 LYS A N 1
ATOM 2612 C CA . LYS A 1 349 ? -10.258 -1.955 -13.43 1 82.69 349 LYS A CA 1
ATOM 2613 C C . LYS A 1 349 ? -10.25 -3.33 -14.094 1 82.69 349 LYS A C 1
ATOM 2615 O O . LYS A 1 349 ? -10.68 -3.475 -15.242 1 82.69 349 LYS A O 1
ATOM 2620 N N . VAL A 1 350 ? -9.805 -4.383 -13.438 1 87.5 350 VAL A N 1
ATOM 2621 C CA . VAL A 1 350 ? -9.625 -5.68 -14.086 1 87.5 350 VAL A CA 1
ATOM 2622 C C . VAL A 1 350 ? -10.344 -6.762 -13.281 1 87.5 350 VAL A C 1
ATOM 2624 O O . VAL A 1 350 ? -10.242 -6.805 -12.055 1 87.5 350 VAL A O 1
ATOM 2627 N N . SER A 1 351 ? -11.148 -7.543 -13.938 1 86.94 351 SER A N 1
ATOM 2628 C CA . SER A 1 351 ? -11.852 -8.672 -13.336 1 86.94 351 SER A CA 1
ATOM 2629 C C . SER A 1 351 ? -11.867 -9.875 -14.266 1 86.94 351 SER A C 1
ATOM 2631 O O . SER A 1 351 ? -12.18 -9.75 -15.453 1 86.94 351 SER A O 1
ATOM 2633 N N . GLY A 1 352 ? -11.43 -10.953 -13.75 1 92.25 352 GLY A N 1
ATOM 2634 C CA . GLY A 1 352 ? -11.594 -12.211 -14.461 1 92.25 352 GLY A CA 1
ATOM 2635 C C . GLY A 1 352 ? -10.578 -12.406 -15.562 1 92.25 352 GLY A C 1
ATOM 2636 O O . GLY A 1 352 ? -10.672 -13.359 -16.344 1 92.25 352 GLY A O 1
ATOM 2637 N N . LYS A 1 353 ? -9.656 -11.461 -15.672 1 96.5 353 LYS A N 1
ATOM 2638 C CA . LYS A 1 353 ? -8.664 -11.555 -16.75 1 96.5 353 LYS A CA 1
ATOM 2639 C C . LYS A 1 353 ? -7.254 -11.32 -16.219 1 96.5 353 LYS A C 1
ATOM 2641 O O . LYS A 1 353 ? -7.055 -10.516 -15.305 1 96.5 353 LYS A O 1
ATOM 2646 N N . LYS A 1 354 ? -6.363 -12.023 -16.797 1 98.06 354 LYS A N 1
ATOM 2647 C CA . LYS A 1 354 ? -4.945 -11.797 -16.531 1 98.06 354 LYS A CA 1
ATOM 2648 C C . LYS A 1 354 ? -4.367 -10.766 -17.5 1 98.06 354 LYS A C 1
ATOM 2650 O O . LYS A 1 354 ? -4.539 -10.875 -18.719 1 98.06 354 LYS A O 1
ATOM 2655 N N . LEU A 1 355 ? -3.736 -9.734 -17 1 98.56 355 LEU A N 1
ATOM 2656 C CA . LEU A 1 355 ? -3.047 -8.766 -17.844 1 98.56 355 LEU A CA 1
ATOM 2657 C C . LEU A 1 355 ? -1.703 -9.305 -18.312 1 98.56 355 LEU A C 1
ATOM 2659 O O . LEU A 1 355 ? -0.836 -9.625 -17.5 1 98.56 355 LEU A O 1
ATOM 2663 N N . VAL A 1 356 ? -1.55 -9.438 -19.578 1 98.81 356 VAL A N 1
ATOM 2664 C CA . VAL A 1 356 ? -0.317 -9.938 -20.188 1 98.81 356 VAL A CA 1
ATOM 2665 C C . VAL A 1 356 ? 0.305 -8.852 -21.062 1 98.81 356 VAL A C 1
ATOM 2667 O O . VAL A 1 356 ? -0.389 -8.211 -21.859 1 98.81 356 VAL A O 1
ATOM 2670 N N . VAL A 1 357 ? 1.599 -8.609 -20.906 1 98.88 357 VAL A N 1
ATOM 2671 C CA . VAL A 1 357 ? 2.314 -7.59 -21.672 1 98.88 357 VAL A CA 1
ATOM 2672 C C . VAL A 1 357 ? 3.363 -8.25 -22.562 1 98.88 357 VAL A C 1
ATOM 2674 O O . VAL A 1 357 ? 4.387 -8.734 -22.078 1 98.88 357 VAL A O 1
ATOM 2677 N N . PRO A 1 358 ? 3.188 -8.258 -23.859 1 98.75 358 PRO A N 1
ATOM 2678 C CA . PRO A 1 358 ? 4.238 -8.734 -24.766 1 98.75 358 PRO A CA 1
ATOM 2679 C C . PRO A 1 358 ? 5.5 -7.875 -24.703 1 98.75 358 PRO A C 1
ATOM 2681 O O . PRO A 1 358 ? 5.414 -6.645 -24.703 1 98.75 358 PRO A O 1
ATOM 2684 N N . MET A 1 359 ? 6.637 -8.453 -24.641 1 98.5 359 MET A N 1
ATOM 2685 C CA . MET A 1 359 ? 7.922 -7.766 -24.547 1 98.5 359 MET A CA 1
ATOM 2686 C C . MET A 1 359 ? 8.688 -7.867 -25.859 1 98.5 359 MET A C 1
ATOM 2688 O O . MET A 1 359 ? 9.805 -7.355 -25.969 1 98.5 359 MET A O 1
ATOM 2692 N N . ILE A 1 360 ? 8.141 -8.555 -26.75 1 93.12 360 ILE A N 1
ATOM 2693 C CA . ILE A 1 360 ? 8.727 -8.688 -28.078 1 93.12 360 ILE A CA 1
ATOM 2694 C C . ILE A 1 360 ? 7.711 -8.242 -29.125 1 93.12 360 ILE A C 1
ATOM 2696 O O . ILE A 1 360 ? 6.508 -8.203 -28.859 1 93.12 360 ILE A O 1
ATOM 2700 N N . THR A 1 361 ? 8.227 -7.66 -30.172 1 79.56 361 THR A N 1
ATOM 2701 C CA . THR A 1 361 ? 7.367 -7.301 -31.297 1 79.56 361 THR A CA 1
ATOM 2702 C C . THR A 1 361 ? 7.094 -8.516 -32.188 1 79.56 361 THR A C 1
ATOM 2704 O O . THR A 1 361 ? 7.992 -9.312 -32.438 1 79.56 361 THR A O 1
ATOM 2707 N N . LYS A 1 362 ? 5.781 -8.812 -32.469 1 60.12 362 LYS A N 1
ATOM 2708 C CA . LYS A 1 362 ? 5.469 -9.859 -33.438 1 60.12 362 LYS A CA 1
ATOM 2709 C C . LYS A 1 362 ? 6.047 -9.531 -34.812 1 60.12 362 LYS A C 1
ATOM 2711 O O . LYS A 1 362 ? 6.031 -8.375 -35.219 1 60.12 362 LYS A O 1
ATOM 2716 N N . MET B 1 1 ? -29.453 23.547 14.562 1 47.31 1 MET B N 1
ATOM 2717 C CA . MET B 1 1 ? -28.438 23.578 13.523 1 47.31 1 MET B CA 1
ATOM 2718 C C . MET B 1 1 ? -28.625 24.797 12.617 1 47.31 1 MET B C 1
ATOM 2720 O O . MET B 1 1 ? -29.688 24.984 12.031 1 47.31 1 MET B O 1
ATOM 2724 N N . ALA B 1 2 ? -27.922 25.922 12.93 1 49.03 2 ALA B N 1
ATOM 2725 C CA . ALA B 1 2 ? -28.109 27.078 12.039 1 49.03 2 ALA B CA 1
ATOM 2726 C C . ALA B 1 2 ? -27.609 26.75 10.633 1 49.03 2 ALA B C 1
ATOM 2728 O O . ALA B 1 2 ? -26.422 26.453 10.438 1 49.03 2 ALA B O 1
ATOM 2729 N N . SER B 1 3 ? -28.375 25.906 9.727 1 58.31 3 SER B N 1
ATOM 2730 C CA . SER B 1 3 ? -28.062 25.562 8.344 1 58.31 3 SER B CA 1
ATOM 2731 C C . SER B 1 3 ? -28.438 26.688 7.387 1 58.31 3 SER B C 1
ATOM 2733 O O . SER B 1 3 ? -29.344 27.484 7.672 1 58.31 3 SER B O 1
ATOM 2735 N N . HIS B 1 4 ? -27.531 27.078 6.543 1 57.59 4 HIS B N 1
ATOM 2736 C CA . HIS B 1 4 ? -28.109 27.781 5.406 1 57.59 4 HIS B CA 1
ATOM 2737 C C . HIS B 1 4 ? -29.109 26.906 4.652 1 57.59 4 HIS B C 1
ATOM 2739 O O . HIS B 1 4 ? -28.875 25.703 4.488 1 57.59 4 HIS B O 1
ATOM 2745 N N . ASP B 1 5 ? -30.422 27.297 4.602 1 57.91 5 ASP B N 1
ATOM 2746 C CA . ASP B 1 5 ? -31.688 26.812 4.074 1 57.91 5 ASP B CA 1
ATOM 2747 C C . ASP B 1 5 ? -31.484 25.969 2.822 1 57.91 5 ASP B C 1
ATOM 2749 O O . ASP B 1 5 ? -32.281 25.078 2.529 1 57.91 5 ASP B O 1
ATOM 2753 N N . ASN B 1 6 ? -30.25 26 2.084 1 79.06 6 ASN B N 1
ATOM 2754 C CA . ASN B 1 6 ? -30.312 25.438 0.739 1 79.06 6 ASN B CA 1
ATOM 2755 C C . ASN B 1 6 ? -29.266 24.359 0.527 1 79.06 6 ASN B C 1
ATOM 2757 O O . ASN B 1 6 ? -28.625 24.297 -0.529 1 79.06 6 ASN B O 1
ATOM 2761 N N . LEU B 1 7 ? -29.172 23.391 1.597 1 88.75 7 LEU B N 1
ATOM 2762 C CA . LEU B 1 7 ? -28.234 22.297 1.365 1 88.75 7 LEU B CA 1
ATOM 2763 C C . LEU B 1 7 ? -28.875 21.203 0.521 1 88.75 7 LEU B C 1
ATOM 2765 O O . LEU B 1 7 ? -30.062 20.891 0.688 1 88.75 7 LEU B O 1
ATOM 2769 N N . PRO B 1 8 ? -28.109 20.703 -0.396 1 93.12 8 PRO B N 1
ATOM 2770 C CA . PRO B 1 8 ? -28.641 19.547 -1.138 1 93.12 8 PRO B CA 1
ATOM 2771 C C . PRO B 1 8 ? -28.844 18.328 -0.256 1 93.12 8 PRO B C 1
ATOM 2773 O O . PRO B 1 8 ? -28.344 18.281 0.871 1 93.12 8 PRO B O 1
ATOM 2776 N N . SER B 1 9 ? -29.625 17.406 -0.747 1 92.69 9 SER B N 1
ATOM 2777 C CA . SER B 1 9 ? -29.906 16.188 0.007 1 92.69 9 SER B CA 1
ATOM 2778 C C . SER B 1 9 ? -28.75 15.195 -0.086 1 92.69 9 SER B C 1
ATOM 2780 O O . SER B 1 9 ? -28.562 14.367 0.805 1 92.69 9 SER B O 1
ATOM 2782 N N . THR B 1 10 ? -28.016 15.234 -1.222 1 97.12 10 THR B N 1
ATOM 2783 C CA . THR B 1 10 ? -26.891 14.32 -1.438 1 97.12 10 THR B CA 1
ATOM 2784 C C . THR B 1 10 ? -25.688 15.07 -2.002 1 97.12 10 THR B C 1
ATOM 2786 O O . THR B 1 10 ? -25.781 16.25 -2.33 1 97.12 10 THR B O 1
ATOM 2789 N N . GLN B 1 11 ? -24.594 14.391 -2.047 1 97.75 11 GLN B N 1
ATOM 2790 C CA . GLN B 1 11 ? -23.375 14.953 -2.611 1 97.75 11 GLN B CA 1
ATOM 2791 C C . GLN B 1 11 ? -22.562 13.883 -3.332 1 97.75 11 GLN B C 1
ATOM 2793 O O . GLN B 1 11 ? -22.875 12.695 -3.266 1 97.75 11 GLN B O 1
ATOM 2798 N N . THR B 1 12 ? -21.547 14.398 -4.062 1 98.38 12 THR B N 1
ATOM 2799 C CA . THR B 1 12 ? -20.547 13.539 -4.68 1 98.38 12 THR B CA 1
ATOM 2800 C C . THR B 1 12 ? -19.266 13.531 -3.859 1 98.38 12 THR B C 1
ATOM 2802 O O . THR B 1 12 ? -18.875 14.555 -3.277 1 98.38 12 THR B O 1
ATOM 2805 N N . GLY B 1 13 ? -18.641 12.375 -3.723 1 98.62 13 GLY B N 1
ATOM 2806 C CA . GLY B 1 13 ? -17.359 12.25 -3.068 1 98.62 13 GLY B CA 1
ATOM 2807 C C . GLY B 1 13 ? -16.547 11.07 -3.568 1 98.62 13 GLY B C 1
ATOM 2808 O O . GLY B 1 13 ? -16.969 10.359 -4.484 1 98.62 13 GLY B O 1
ATOM 2809 N N . ILE B 1 14 ? -15.312 10.969 -3.053 1 98.75 14 ILE B N 1
ATOM 2810 C CA . ILE B 1 14 ? -14.484 9.805 -3.332 1 98.75 14 ILE B CA 1
ATOM 2811 C C . ILE B 1 14 ? -14.453 8.883 -2.113 1 98.75 14 ILE B C 1
ATOM 2813 O O . ILE B 1 14 ? -14.078 9.305 -1.017 1 98.75 14 ILE B O 1
ATOM 2817 N N . ILE B 1 15 ? -14.812 7.652 -2.293 1 98.25 15 ILE B N 1
ATOM 2818 C CA . ILE B 1 15 ? -14.844 6.691 -1.196 1 98.25 15 ILE B CA 1
ATOM 2819 C C . ILE B 1 15 ? -14.125 5.406 -1.614 1 98.25 15 ILE B C 1
ATOM 2821 O O . ILE B 1 15 ? -13.844 5.203 -2.797 1 98.25 15 ILE B O 1
ATOM 2825 N N . GLN B 1 16 ? -13.836 4.551 -0.618 1 96.5 16 GLN B N 1
ATOM 2826 C CA . GLN B 1 16 ? -13.195 3.262 -0.856 1 96.5 16 GLN B CA 1
ATOM 2827 C C . GLN B 1 16 ? -14.203 2.229 -1.348 1 96.5 16 GLN B C 1
ATOM 2829 O O . GLN B 1 16 ? -15.297 2.117 -0.801 1 96.5 16 GLN B O 1
ATOM 2834 N N . HIS B 1 17 ? -13.789 1.533 -2.35 1 92.62 17 HIS B N 1
ATOM 2835 C CA . HIS B 1 17 ? -14.492 0.337 -2.801 1 92.62 17 HIS B CA 1
ATOM 2836 C C . HIS B 1 17 ? -13.641 -0.911 -2.604 1 92.62 17 HIS B C 1
ATOM 2838 O O . HIS B 1 17 ? -12.617 -0.866 -1.916 1 92.62 17 HIS B O 1
ATOM 2844 N N . ASP B 1 18 ? -14.125 -2 -3.078 1 84.38 18 ASP B N 1
ATOM 2845 C CA . ASP B 1 18 ? -13.438 -3.27 -2.854 1 84.38 18 ASP B CA 1
ATOM 2846 C C . ASP B 1 18 ? -11.969 -3.166 -3.232 1 84.38 18 ASP B C 1
ATOM 2848 O O . ASP B 1 18 ? -11.617 -2.561 -4.246 1 84.38 18 ASP B O 1
ATOM 2852 N N . GLY B 1 19 ? -11.102 -3.699 -2.346 1 84.81 19 GLY B N 1
ATOM 2853 C CA . GLY B 1 19 ? -9.672 -3.703 -2.602 1 84.81 19 GLY B CA 1
ATOM 2854 C C . GLY B 1 19 ? -9 -2.387 -2.258 1 84.81 19 GLY B C 1
ATOM 2855 O O . GLY B 1 19 ? -7.812 -2.203 -2.521 1 84.81 19 GLY B O 1
ATOM 2856 N N . GLY B 1 20 ? -9.812 -1.473 -1.729 1 91.81 20 GLY B N 1
ATOM 2857 C CA . GLY B 1 20 ? -9.242 -0.18 -1.382 1 91.81 20 GLY B CA 1
ATOM 2858 C C . GLY B 1 20 ? -9.219 0.792 -2.547 1 91.81 20 GLY B C 1
ATOM 2859 O O . GLY B 1 20 ? -8.547 1.825 -2.484 1 91.81 20 GLY B O 1
ATOM 2860 N N . VAL B 1 21 ? -9.961 0.438 -3.586 1 92.31 21 VAL B N 1
ATOM 2861 C CA . VAL B 1 21 ? -9.984 1.272 -4.781 1 92.31 21 VAL B CA 1
ATOM 2862 C C . VAL B 1 21 ? -10.812 2.529 -4.523 1 92.31 21 VAL B C 1
ATOM 2864 O O . VAL B 1 21 ? -11.93 2.451 -4.02 1 92.31 21 VAL B O 1
ATOM 2867 N N . LEU B 1 22 ? -10.242 3.629 -4.879 1 97 22 LEU B N 1
ATOM 2868 C CA . LEU B 1 22 ? -10.93 4.902 -4.734 1 97 22 LEU B CA 1
ATOM 2869 C C . LEU B 1 22 ? -11.742 5.227 -5.984 1 97 22 LEU B C 1
ATOM 2871 O O . LEU B 1 22 ? -11.234 5.148 -7.102 1 97 22 LEU B O 1
ATOM 2875 N N . GLN B 1 23 ? -12.992 5.559 -5.766 1 97.06 23 GLN B N 1
ATOM 2876 C CA . GLN B 1 23 ? -13.867 5.875 -6.891 1 97.06 23 GLN B CA 1
ATOM 2877 C C . GLN B 1 23 ? -14.734 7.09 -6.586 1 97.06 23 GLN B C 1
ATOM 2879 O O . GLN B 1 23 ? -15.141 7.301 -5.441 1 97.06 23 GLN B O 1
ATOM 2884 N N . ILE B 1 24 ? -14.953 7.844 -7.637 1 98.19 24 ILE B N 1
ATOM 2885 C CA . ILE B 1 24 ? -15.953 8.906 -7.547 1 98.19 24 ILE B CA 1
ATOM 2886 C C . ILE B 1 24 ? -17.344 8.289 -7.371 1 98.19 24 ILE B C 1
ATOM 2888 O O . ILE B 1 24 ? -17.75 7.438 -8.156 1 98.19 24 ILE B O 1
ATOM 2892 N N . THR B 1 25 ? -18.016 8.688 -6.336 1 98.19 25 THR B N 1
ATOM 2893 C CA . THR B 1 25 ? -19.312 8.133 -6.004 1 98.19 25 THR B CA 1
ATOM 2894 C C . THR B 1 25 ? -20.344 9.242 -5.805 1 98.19 25 THR B C 1
ATOM 2896 O O . THR B 1 25 ? -20.125 10.164 -5.02 1 98.19 25 THR B O 1
ATOM 2899 N N . ALA B 1 26 ? -21.469 9.195 -6.488 1 97.69 26 ALA B N 1
ATOM 2900 C CA . ALA B 1 26 ? -22.547 10.164 -6.371 1 97.69 26 ALA B CA 1
ATOM 2901 C C . ALA B 1 26 ? -23.609 9.68 -5.395 1 97.69 26 ALA B C 1
ATOM 2903 O O . ALA B 1 26 ? -23.578 8.531 -4.945 1 97.69 26 ALA B O 1
ATOM 2904 N N . GLY B 1 27 ? -24.406 10.586 -5.004 1 97.81 27 GLY B N 1
ATOM 2905 C CA . GLY B 1 27 ? -25.578 10.227 -4.207 1 97.81 27 GLY B CA 1
ATOM 2906 C C . GLY B 1 27 ? -25.234 9.961 -2.752 1 97.81 27 GLY B C 1
ATOM 2907 O O . GLY B 1 27 ? -26 9.281 -2.051 1 97.81 27 GLY B O 1
ATOM 2908 N N . LEU B 1 28 ? -24.141 10.438 -2.264 1 97.81 28 LEU B N 1
ATOM 2909 C CA . LEU B 1 28 ? -23.75 10.266 -0.868 1 97.81 28 LEU B CA 1
ATOM 2910 C C . LEU B 1 28 ? -24.516 11.227 0.034 1 97.81 28 LEU B C 1
ATOM 2912 O O . LEU B 1 28 ? -24.844 12.344 -0.376 1 97.81 28 LEU B O 1
ATOM 2916 N N . PRO B 1 29 ? -24.766 10.859 1.229 1 96.38 29 PRO B N 1
ATOM 2917 C CA . PRO B 1 29 ? -25.484 11.758 2.133 1 96.38 29 PRO B CA 1
ATOM 2918 C C . PRO B 1 29 ? -24.641 12.945 2.588 1 96.38 29 PRO B C 1
ATOM 2920 O O . PRO B 1 29 ? -23.422 12.836 2.676 1 96.38 29 PRO B O 1
ATOM 2923 N N . ILE B 1 30 ? -25.328 14.031 2.844 1 95.75 30 ILE B N 1
ATOM 2924 C CA . ILE B 1 30 ? -24.688 15.102 3.596 1 95.75 30 ILE B CA 1
ATOM 2925 C C . ILE B 1 30 ? -24.562 14.703 5.062 1 95.75 30 ILE B C 1
ATOM 2927 O O . ILE B 1 30 ? -25.547 14.305 5.691 1 95.75 30 ILE B O 1
ATOM 2931 N N . PRO B 1 31 ? -23.391 14.75 5.605 1 92.06 31 PRO B N 1
ATOM 2932 C CA . PRO B 1 31 ? -23.25 14.289 6.988 1 92.06 31 PRO B CA 1
ATOM 2933 C C . PRO B 1 31 ? -24.094 15.102 7.969 1 92.06 31 PRO B C 1
ATOM 2935 O O . PRO B 1 31 ? -24.203 16.328 7.828 1 92.06 31 PRO B O 1
ATOM 2938 N N . LYS B 1 32 ? -24.688 14.375 8.891 1 90.06 32 LYS B N 1
ATOM 2939 C CA . LYS B 1 32 ? -25.375 15.055 9.984 1 90.06 32 LYS B CA 1
ATOM 2940 C C . LYS B 1 32 ? -24.375 15.688 10.953 1 90.06 32 LYS B C 1
ATOM 2942 O O . LYS B 1 32 ? -23.328 15.094 11.25 1 90.06 32 LYS B O 1
ATOM 2947 N N . LEU B 1 33 ? -24.734 16.859 11.43 1 94.5 33 LEU B N 1
ATOM 2948 C CA . LEU B 1 33 ? -23.797 17.578 12.289 1 94.5 33 LEU B CA 1
ATOM 2949 C C . LEU B 1 33 ? -24.109 17.297 13.758 1 94.5 33 LEU B C 1
ATOM 2951 O O . LEU B 1 33 ? -25.266 17.375 14.188 1 94.5 33 LEU B O 1
ATOM 2955 N N . GLY B 1 34 ? -23.078 16.953 14.492 1 94.94 34 GLY B N 1
ATOM 2956 C CA . GLY B 1 34 ? -23.156 17.016 15.945 1 94.94 34 GLY B CA 1
ATOM 2957 C C . GLY B 1 34 ? -23.062 18.438 16.469 1 94.94 34 GLY B C 1
ATOM 2958 O O . GLY B 1 34 ? -22.766 19.375 15.727 1 94.94 34 GLY B O 1
ATOM 2959 N N . PRO B 1 35 ? -23.234 18.625 17.781 1 96.06 35 PRO B N 1
ATOM 2960 C CA . PRO B 1 35 ? -23.266 19.969 18.359 1 96.06 35 PRO B CA 1
ATOM 2961 C C . PRO B 1 35 ? -21.938 20.703 18.234 1 96.06 35 PRO B C 1
ATOM 2963 O O . PRO B 1 35 ? -21.906 21.922 18.172 1 96.06 35 PRO B O 1
ATOM 2966 N N . HIS B 1 36 ? -20.875 19.938 18.172 1 95.88 36 HIS B N 1
ATOM 2967 C CA . HIS B 1 36 ? -19.562 20.562 18.188 1 95.88 36 HIS B CA 1
ATOM 2968 C C . HIS B 1 36 ? -18.953 20.594 16.781 1 95.88 36 HIS B C 1
ATOM 2970 O O . HIS B 1 36 ? -17.75 20.844 16.625 1 95.88 36 HIS B O 1
ATOM 2976 N N . GLN B 1 37 ? -19.766 20.391 15.742 1 97.62 37 GLN B N 1
ATOM 2977 C CA . GLN B 1 37 ? -19.25 20.234 14.383 1 97.62 37 GLN B CA 1
ATOM 2978 C C . GLN B 1 37 ? -19.75 21.359 13.477 1 97.62 37 GLN B C 1
ATOM 2980 O O . GLN B 1 37 ? -20.656 22.109 13.852 1 97.62 37 GLN B O 1
ATOM 2985 N N . MET B 1 38 ? -19.141 21.531 12.359 1 97.81 38 MET B N 1
ATOM 2986 C CA . MET B 1 38 ? -19.578 22.453 11.312 1 97.81 38 MET B CA 1
ATOM 2987 C C . MET B 1 38 ? -19.438 21.812 9.93 1 97.81 38 MET B C 1
ATOM 2989 O O . MET B 1 38 ? -18.766 20.797 9.781 1 97.81 38 MET B O 1
ATOM 2993 N N . LEU B 1 39 ? -20.125 22.344 9.008 1 98.12 39 LEU B N 1
ATOM 2994 C CA . LEU B 1 39 ? -20.109 21.891 7.617 1 98.12 39 LEU B CA 1
ATOM 2995 C C . LEU B 1 39 ? -19.438 22.922 6.719 1 98.12 39 LEU B C 1
ATOM 2997 O O . LEU B 1 39 ? -19.75 24.109 6.781 1 98.12 39 LEU B O 1
ATOM 3001 N N . VAL B 1 40 ? -18.547 22.484 5.941 1 98.44 40 VAL B N 1
ATOM 3002 C CA . VAL B 1 40 ? -17.797 23.359 5.047 1 98.44 40 VAL B CA 1
ATOM 3003 C C . VAL B 1 40 ? -18.062 22.969 3.596 1 98.44 40 VAL B C 1
ATOM 3005 O O . VAL B 1 40 ? -17.953 21.797 3.227 1 98.44 40 VAL B O 1
ATOM 3008 N N . LYS B 1 41 ? -18.484 23.891 2.816 1 98.31 41 LYS B N 1
ATOM 3009 C CA . LYS B 1 41 ? -18.562 23.672 1.374 1 98.31 41 LYS B CA 1
ATOM 3010 C C . LYS B 1 41 ? -17.172 23.75 0.734 1 98.31 41 LYS B C 1
ATOM 3012 O O . LYS B 1 41 ? -16.531 24.812 0.761 1 98.31 41 LYS B O 1
ATOM 3017 N N . THR B 1 42 ? -16.781 22.734 0.115 1 98.75 42 THR B N 1
ATOM 3018 C CA . THR B 1 42 ? -15.391 22.547 -0.301 1 98.75 42 THR B CA 1
ATOM 3019 C C . THR B 1 42 ? -15.039 23.484 -1.452 1 98.75 42 THR B C 1
ATOM 3021 O O . THR B 1 42 ? -15.781 23.578 -2.436 1 98.75 42 THR B O 1
ATOM 3024 N N . ALA B 1 43 ? -13.93 24.188 -1.337 1 98.88 43 ALA B N 1
ATOM 3025 C CA . ALA B 1 43 ? -13.398 25.031 -2.408 1 98.88 43 ALA B CA 1
ATOM 3026 C C . ALA B 1 43 ? -12.188 24.375 -3.07 1 98.88 43 ALA B C 1
ATOM 3028 O O . ALA B 1 43 ? -11.992 24.5 -4.281 1 98.88 43 ALA B O 1
ATOM 3029 N N . ALA B 1 44 ? -11.375 23.719 -2.277 1 98.88 44 ALA B N 1
ATOM 3030 C CA . 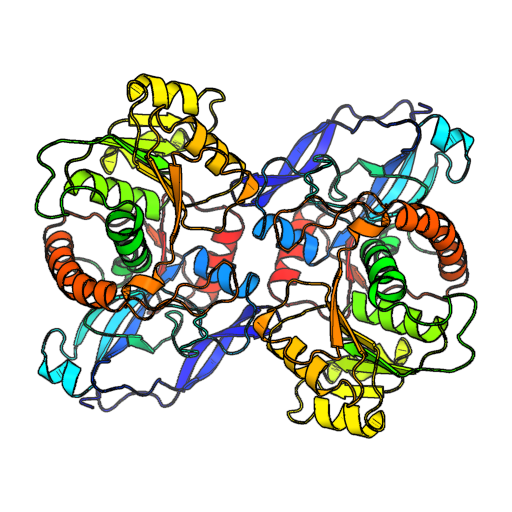ALA B 1 44 ? -10.203 23 -2.77 1 98.88 44 ALA B CA 1
ATOM 3031 C C . ALA B 1 44 ? -9.766 21.922 -1.782 1 98.88 44 ALA B C 1
ATOM 3033 O O . ALA B 1 44 ? -10.133 21.953 -0.606 1 98.88 44 ALA B O 1
ATOM 3034 N N . VAL B 1 45 ? -9.07 20.953 -2.295 1 98.88 45 VAL B N 1
ATOM 3035 C CA . VAL B 1 45 ? -8.438 19.938 -1.467 1 98.88 45 VAL B CA 1
ATOM 3036 C C . VAL B 1 45 ? -6.961 19.812 -1.824 1 98.88 45 VAL B C 1
ATOM 3038 O O . VAL B 1 45 ? -6.527 20.297 -2.875 1 98.88 45 VAL B O 1
ATOM 3041 N N . ALA B 1 46 ? -6.164 19.297 -0.946 1 98.88 46 ALA B N 1
ATOM 3042 C CA . ALA B 1 46 ? -4.773 18.953 -1.229 1 98.88 46 ALA B CA 1
ATOM 3043 C C . ALA B 1 46 ? -4.535 17.453 -1.024 1 98.88 46 ALA B C 1
ATOM 3045 O O . ALA B 1 46 ? -5.266 16.797 -0.282 1 98.88 46 ALA B O 1
ATOM 3046 N N . LEU B 1 47 ? -3.605 16.984 -1.727 1 98.62 47 LEU B N 1
ATOM 3047 C CA . LEU B 1 47 ? -3.383 15.547 -1.781 1 98.62 47 LEU B CA 1
ATOM 3048 C C . LEU B 1 47 ? -2.184 15.148 -0.927 1 98.62 47 LEU B C 1
ATOM 3050 O O . LEU B 1 47 ? -1.186 15.875 -0.875 1 98.62 47 LEU B O 1
ATOM 3054 N N . ASN B 1 48 ? -2.307 14.039 -0.236 1 97.56 48 ASN B N 1
ATOM 3055 C CA . ASN B 1 48 ? -1.267 13.508 0.637 1 97.56 48 ASN B CA 1
ATOM 3056 C C . ASN B 1 48 ? -0.989 12.031 0.344 1 97.56 48 ASN B C 1
ATOM 3058 O O . ASN B 1 48 ? -1.872 11.312 -0.124 1 97.56 48 ASN B O 1
ATOM 3062 N N . PRO B 1 49 ? 0.23 11.562 0.68 1 94.88 49 PRO B N 1
ATOM 3063 C CA . PRO B 1 49 ? 0.537 10.141 0.511 1 94.88 49 PRO B CA 1
ATOM 3064 C C . PRO B 1 49 ? -0.421 9.234 1.28 1 94.88 49 PRO B C 1
ATOM 3066 O O . PRO B 1 49 ? -0.815 8.18 0.778 1 94.88 49 PRO B O 1
ATOM 3069 N N . CYS B 1 50 ? -0.824 9.617 2.451 1 95.38 50 CYS B N 1
ATOM 3070 C CA . CYS B 1 50 ? -1.706 8.766 3.248 1 95.38 50 CYS B CA 1
ATOM 3071 C C . CYS B 1 50 ? -3.033 8.539 2.535 1 95.38 50 CYS B C 1
ATOM 3073 O O . CYS B 1 50 ? -3.711 7.539 2.779 1 95.38 50 CYS B O 1
ATOM 3075 N N . ASP B 1 51 ? -3.414 9.453 1.64 1 97.25 51 ASP B N 1
ATOM 3076 C CA . ASP B 1 51 ? -4.703 9.359 0.959 1 97.25 51 ASP B CA 1
ATOM 3077 C C . ASP B 1 51 ? -4.754 8.133 0.051 1 97.25 51 ASP B C 1
ATOM 3079 O O . ASP B 1 51 ? -5.832 7.586 -0.199 1 97.25 51 ASP B O 1
ATOM 3083 N N . PHE B 1 52 ? -3.57 7.688 -0.474 1 94.19 52 PHE B N 1
ATOM 3084 C CA . PHE B 1 52 ? -3.607 6.48 -1.29 1 94.19 52 PHE B CA 1
ATOM 3085 C C . PHE B 1 52 ? -2.998 5.301 -0.539 1 94.19 52 PHE B C 1
ATOM 3087 O O . PHE B 1 52 ? -3.324 4.148 -0.817 1 94.19 52 PHE B O 1
ATOM 3094 N N . LYS B 1 53 ? -2.176 5.516 0.373 1 92.62 53 LYS B N 1
ATOM 3095 C CA . LYS B 1 53 ? -1.499 4.434 1.078 1 92.62 53 LYS B CA 1
ATOM 3096 C C . LYS B 1 53 ? -2.455 3.715 2.027 1 92.62 53 LYS B C 1
ATOM 3098 O O . LYS B 1 53 ? -2.445 2.484 2.113 1 92.62 53 LYS B O 1
ATOM 3103 N N . MET B 1 54 ? -3.27 4.445 2.777 1 93.06 54 MET B N 1
ATOM 3104 C CA . MET B 1 54 ? -4.121 3.848 3.801 1 93.06 54 MET B CA 1
ATOM 3105 C C . MET B 1 54 ? -5.148 2.91 3.174 1 93.06 54 MET B C 1
ATOM 3107 O O . MET B 1 54 ? -5.289 1.763 3.6 1 93.06 54 MET B O 1
ATOM 3111 N N . PRO B 1 55 ? -5.84 3.354 2.08 1 92.88 55 PRO B N 1
ATOM 3112 C CA . PRO B 1 55 ? -6.762 2.412 1.442 1 92.88 55 PRO B CA 1
ATOM 3113 C C . PRO B 1 55 ? -6.062 1.153 0.934 1 92.88 55 PRO B C 1
ATOM 3115 O O . PRO B 1 55 ? -6.648 0.067 0.953 1 92.88 55 PRO B O 1
ATOM 3118 N N . LEU B 1 56 ? -4.883 1.359 0.483 1 87.06 56 LEU B N 1
ATOM 3119 C CA . LEU B 1 56 ? -4.148 0.217 -0.05 1 87.06 56 LEU B CA 1
ATOM 3120 C C . LEU B 1 56 ? -3.709 -0.72 1.071 1 87.06 56 LEU B C 1
ATOM 3122 O O . LEU B 1 56 ? -3.768 -1.942 0.922 1 87.06 56 LEU B O 1
ATOM 3126 N N . ARG B 1 57 ? -3.314 -0.17 2.117 1 86.88 57 ARG B N 1
ATOM 3127 C CA . ARG B 1 57 ? -2.832 -0.955 3.25 1 86.88 57 ARG B CA 1
ATOM 3128 C C . ARG B 1 57 ? -3.99 -1.608 3.996 1 86.88 57 ARG B C 1
ATOM 3130 O O . ARG B 1 57 ? -3.875 -2.746 4.457 1 86.88 57 ARG B O 1
ATOM 3137 N N . PHE B 1 58 ? -5.023 -0.806 4.156 1 88.94 58 PHE B N 1
ATOM 3138 C CA . PHE B 1 58 ? -6.188 -1.268 4.902 1 88.94 58 PHE B CA 1
ATOM 3139 C C . PHE B 1 58 ? -7.461 -1.095 4.082 1 88.94 58 PHE B C 1
ATOM 3141 O O . PHE B 1 58 ? -8.312 -0.264 4.41 1 88.94 58 PHE B O 1
ATOM 3148 N N . PRO B 1 59 ? -7.648 -1.912 3.068 1 89.94 59 PRO B N 1
ATOM 3149 C CA . PRO B 1 59 ? -8.859 -1.776 2.262 1 89.94 59 PRO B CA 1
ATOM 3150 C C . PRO B 1 59 ? -10.141 -1.975 3.08 1 89.94 59 PRO B C 1
ATOM 3152 O O . PRO B 1 59 ? -10.328 -3.029 3.689 1 89.94 59 PRO B O 1
ATOM 3155 N N . THR B 1 60 ? -11 -0.957 3.129 1 90.88 60 THR B N 1
ATOM 3156 C CA . THR B 1 60 ? -12.258 -0.935 3.863 1 90.88 60 THR B CA 1
ATOM 3157 C C . THR B 1 60 ? -13.336 -0.213 3.062 1 90.88 60 THR B C 1
ATOM 3159 O O . THR B 1 60 ? -13.523 0.997 3.211 1 90.88 60 THR B O 1
ATOM 3162 N N . PRO B 1 61 ? -14.102 -0.963 2.283 1 92 61 PRO B N 1
ATOM 3163 C CA . PRO B 1 61 ? -15.125 -0.348 1.433 1 92 61 PRO B CA 1
ATOM 3164 C C . PRO B 1 61 ? -16.094 0.52 2.221 1 92 61 PRO B C 1
ATOM 3166 O O . PRO B 1 61 ? -16.5 0.151 3.324 1 92 61 PRO B O 1
ATOM 3169 N N . GLY B 1 62 ? -16.391 1.664 1.646 1 94.94 62 GLY B N 1
ATOM 3170 C CA . GLY B 1 62 ? -17.375 2.551 2.236 1 94.94 62 GLY B CA 1
ATOM 3171 C C . GLY B 1 62 ? -16.766 3.746 2.939 1 94.94 62 GLY B C 1
ATOM 3172 O O . GLY B 1 62 ? -17.453 4.742 3.188 1 94.94 62 GLY B O 1
ATOM 3173 N N . LEU B 1 63 ? -15.508 3.639 3.293 1 97 63 LEU B N 1
ATOM 3174 C CA . LEU B 1 63 ? -14.859 4.762 3.967 1 97 63 LEU B CA 1
ATOM 3175 C C . LEU B 1 63 ? -14.633 5.918 3.002 1 97 63 LEU B C 1
ATOM 3177 O O . LEU B 1 63 ? -14.258 5.707 1.848 1 97 63 LEU B O 1
ATOM 3181 N N . TRP B 1 64 ? -14.969 7.152 3.453 1 98.44 64 TRP B N 1
ATOM 3182 C CA . TRP B 1 64 ? -14.641 8.344 2.678 1 98.44 64 TRP B CA 1
ATOM 3183 C C . TRP B 1 64 ? -13.148 8.648 2.744 1 98.44 64 TRP B C 1
ATOM 3185 O O . TRP B 1 64 ? -12.461 8.211 3.664 1 98.44 64 TRP B O 1
ATOM 3195 N N . ASP B 1 65 ? -12.609 9.359 1.678 1 98.5 65 ASP B N 1
ATOM 3196 C CA . ASP B 1 65 ? -11.164 9.531 1.603 1 98.5 65 ASP B CA 1
ATOM 3197 C C . ASP B 1 65 ? -10.797 11.016 1.535 1 98.5 65 ASP B C 1
ATOM 3199 O O . ASP B 1 65 ? -11.664 11.875 1.373 1 98.5 65 ASP B O 1
ATOM 3203 N N . GLY B 1 66 ? -9.484 11.273 1.837 1 98.69 66 GLY B N 1
ATOM 3204 C CA . GLY B 1 66 ? -8.953 12.625 1.763 1 98.69 66 GLY B CA 1
ATOM 3205 C C . GLY B 1 66 ? -8.844 13.297 3.117 1 98.69 66 GLY B C 1
ATOM 3206 O O . GLY B 1 66 ? -9.68 13.07 3.998 1 98.69 66 GLY B O 1
ATOM 3207 N N . CYS B 1 67 ? -7.832 14.281 3.174 1 98.75 67 CYS B N 1
ATOM 3208 C CA . CYS B 1 67 ? -7.602 14.883 4.48 1 98.75 67 CYS B CA 1
ATOM 3209 C C . CYS B 1 67 ? -7.645 16.406 4.395 1 98.75 67 CYS B C 1
ATOM 3211 O O . CYS B 1 67 ? -8.477 17.047 5.039 1 98.75 67 CYS B O 1
ATOM 3213 N N . ASP B 1 68 ? -6.934 17.016 3.561 1 98.88 68 ASP B N 1
ATOM 3214 C CA . ASP B 1 68 ? -6.746 18.469 3.529 1 98.88 68 ASP B CA 1
ATOM 3215 C C . ASP B 1 68 ? -7.852 19.141 2.723 1 98.88 68 ASP B C 1
ATOM 3217 O O . ASP B 1 68 ? -8.234 18.656 1.655 1 98.88 68 ASP B O 1
ATOM 3221 N N . PHE B 1 69 ? -8.32 20.297 3.246 1 98.88 69 PHE B N 1
ATOM 3222 C CA . PHE B 1 69 ? -9.406 20.969 2.549 1 98.88 69 PHE B CA 1
ATOM 3223 C C . PHE B 1 69 ? -9.359 22.469 2.812 1 98.88 69 PHE B C 1
ATOM 3225 O O . PHE B 1 69 ? -8.68 22.922 3.732 1 98.88 69 PHE B O 1
ATOM 3232 N N . SER B 1 70 ? -10.047 23.219 1.994 1 98.88 70 SER B N 1
ATOM 3233 C CA . SER B 1 70 ? -10.508 24.578 2.254 1 98.88 70 SER B CA 1
ATOM 3234 C C . SER B 1 70 ? -11.922 24.781 1.738 1 98.88 70 SER B C 1
ATOM 3236 O O . SER B 1 70 ? -12.398 24.031 0.879 1 98.88 70 SER B O 1
ATOM 3238 N N . GLY B 1 71 ? -12.594 25.734 2.328 1 98.75 71 GLY B N 1
ATOM 3239 C CA . GLY B 1 71 ? -13.945 26.016 1.89 1 98.75 71 GLY B CA 1
ATOM 3240 C C . GLY B 1 71 ? -14.633 27.078 2.736 1 98.75 71 GLY B C 1
ATOM 3241 O O . GLY B 1 71 ? -13.977 27.859 3.416 1 98.75 71 GLY B O 1
ATOM 3242 N N . THR B 1 72 ? -15.93 27.094 2.566 1 98.44 72 THR B N 1
ATOM 3243 C CA . THR B 1 72 ? -16.75 28.078 3.268 1 98.44 72 THR B CA 1
ATOM 3244 C C . THR B 1 72 ? -17.719 27.375 4.234 1 98.44 72 THR B C 1
ATOM 3246 O O . THR B 1 72 ? -18.359 26.391 3.875 1 98.44 72 THR B O 1
ATOM 3249 N N . VAL B 1 73 ? -17.812 27.938 5.473 1 98.38 73 VAL B N 1
ATOM 3250 C CA . VAL B 1 73 ? -18.703 27.375 6.48 1 98.38 73 VAL B CA 1
ATOM 3251 C C . VAL B 1 73 ? -20.156 27.625 6.082 1 98.38 73 VAL B C 1
ATOM 3253 O O . VAL B 1 73 ? -20.562 28.766 5.859 1 98.38 73 VAL B O 1
ATOM 3256 N N . VAL B 1 74 ? -20.969 26.531 6.035 1 97.69 74 VAL B N 1
ATOM 3257 C CA . VAL B 1 74 ? -22.328 26.703 5.527 1 97.69 74 VAL B CA 1
ATOM 3258 C C . VAL B 1 74 ? -23.328 26.188 6.551 1 97.69 74 VAL B C 1
ATOM 3260 O O . VAL B 1 74 ? -24.531 26.469 6.441 1 97.69 74 VAL B O 1
ATOM 3263 N N . ALA B 1 75 ? -22.922 25.453 7.547 1 97.19 75 ALA B N 1
ATOM 3264 C CA . ALA B 1 75 ? -23.766 25 8.648 1 97.19 75 ALA B CA 1
ATOM 3265 C C . ALA B 1 75 ? -22.938 24.766 9.914 1 97.19 75 ALA B C 1
ATOM 3267 O O . ALA B 1 75 ? -21.734 24.5 9.836 1 97.19 75 ALA B O 1
ATOM 3268 N N . MET B 1 76 ? -23.578 24.922 11.07 1 96.56 76 MET B N 1
ATOM 3269 C CA . MET B 1 76 ? -22.891 24.734 12.344 1 96.56 76 MET B CA 1
ATOM 3270 C C . MET B 1 76 ? -23.797 24.047 13.359 1 96.56 76 MET B C 1
ATOM 3272 O O . MET B 1 76 ? -25 24.312 13.406 1 96.56 76 MET B O 1
ATOM 3276 N N . GLY B 1 77 ? -23.156 23.156 14.109 1 96.5 77 GLY B N 1
ATOM 3277 C CA . GLY B 1 77 ? -23.844 22.656 15.289 1 96.5 77 GLY B CA 1
ATOM 3278 C C . GLY B 1 77 ? -24.078 23.719 16.344 1 96.5 77 GLY B C 1
ATOM 3279 O O . GLY B 1 77 ? -23.453 24.781 16.328 1 96.5 77 GLY B O 1
ATOM 3280 N N . SER B 1 78 ? -24.969 23.406 17.297 1 95.81 78 SER B N 1
ATOM 3281 C CA . SER B 1 78 ? -25.422 24.391 18.281 1 95.81 78 SER B CA 1
ATOM 3282 C C . SER B 1 78 ? -24.266 24.875 19.141 1 95.81 78 SER B C 1
ATOM 3284 O O . SER B 1 78 ? -24.078 26.078 19.328 1 95.81 78 SER B O 1
ATOM 3286 N N . ASP B 1 79 ? -23.484 23.969 19.656 1 96.69 79 ASP B N 1
ATOM 3287 C CA . ASP B 1 79 ? -22.391 24.328 20.547 1 96.69 79 ASP B CA 1
ATOM 3288 C C . ASP B 1 79 ? -21.281 25.031 19.781 1 96.69 79 ASP B C 1
ATOM 3290 O O . ASP B 1 79 ? -20.641 25.938 20.312 1 96.69 79 ASP B O 1
ATOM 3294 N N . ALA B 1 80 ? -21.047 24.609 18.562 1 96.5 80 ALA B N 1
ATOM 3295 C CA . ALA B 1 80 ? -20.062 25.25 17.719 1 96.5 80 ALA B CA 1
ATOM 3296 C C . ALA B 1 80 ? -20.438 26.703 17.438 1 96.5 80 ALA B C 1
ATOM 3298 O O . ALA B 1 80 ? -19.594 27.594 17.484 1 96.5 80 ALA B O 1
ATOM 3299 N N . ALA B 1 81 ? -21.688 26.938 17.172 1 95.69 81 ALA B N 1
ATOM 3300 C CA . ALA B 1 81 ? -22.188 28.297 16.922 1 95.69 81 ALA B CA 1
ATOM 3301 C C . ALA B 1 81 ? -22.047 29.172 18.172 1 95.69 81 ALA B C 1
ATOM 3303 O O . ALA B 1 81 ? -21.656 30.328 18.078 1 95.69 81 ALA B O 1
ATOM 3304 N N . ALA B 1 82 ? -22.328 28.531 19.203 1 96.12 82 ALA B N 1
ATOM 3305 C CA . ALA B 1 82 ? -22.297 29.266 20.469 1 96.12 82 ALA B CA 1
ATOM 3306 C C . ALA B 1 82 ? -20.859 29.656 20.828 1 96.12 82 ALA B C 1
ATOM 3308 O O . ALA B 1 82 ? -20.641 30.719 21.406 1 96.12 82 ALA B O 1
ATOM 3309 N N . GLN B 1 83 ? -19.953 28.781 20.594 1 94 83 GLN B N 1
ATOM 3310 C CA . GLN B 1 83 ? -18.547 29.047 20.891 1 94 83 GLN B CA 1
ATOM 3311 C C . GLN B 1 83 ? -18.031 30.234 20.094 1 94 83 GLN B C 1
ATOM 3313 O O . GLN B 1 83 ? -17.156 30.984 20.547 1 94 83 GLN B O 1
ATOM 3318 N N . GLY B 1 84 ? -18.438 30.359 18.812 1 94.75 84 GLY B N 1
ATOM 3319 C CA . GLY B 1 84 ? -18.219 31.578 18.047 1 94.75 84 GLY B CA 1
ATOM 3320 C C . GLY B 1 84 ? -16.875 31.609 17.359 1 94.75 84 GLY B C 1
ATOM 3321 O O . GLY B 1 84 ? -16.453 32.656 16.828 1 94.75 84 GLY B O 1
ATOM 3322 N N . ARG B 1 85 ? -16.156 30.531 17.406 1 95.88 85 ARG B N 1
ATOM 3323 C CA . ARG B 1 85 ? -14.867 30.516 16.734 1 95.88 85 ARG B CA 1
ATOM 3324 C C . ARG B 1 85 ? -15.031 30.719 15.227 1 95.88 85 ARG B C 1
ATOM 3326 O O . ARG B 1 85 ? -14.188 31.344 14.586 1 95.88 85 ARG B O 1
ATOM 3333 N N . PHE B 1 86 ? -16.094 30.141 14.695 1 97.88 86 PHE B N 1
ATOM 3334 C CA . PHE B 1 86 ? -16.469 30.312 13.297 1 97.88 86 PHE B CA 1
ATOM 3335 C C . PHE B 1 86 ? -17.922 30.766 13.188 1 97.88 86 PHE B C 1
ATOM 3337 O O . PHE B 1 86 ? -18.719 30.562 14.109 1 97.88 86 PHE B O 1
ATOM 3344 N N . ARG B 1 87 ? -18.219 31.422 12.039 1 96.94 87 ARG B N 1
ATOM 3345 C CA . ARG B 1 87 ? -19.578 31.797 11.664 1 96.94 87 ARG B CA 1
ATOM 3346 C C . ARG B 1 87 ? -19.891 31.359 10.234 1 96.94 87 ARG B C 1
ATOM 3348 O O . ARG B 1 87 ? -18.984 31.062 9.461 1 96.94 87 ARG B O 1
ATOM 3355 N N . LEU B 1 88 ? -21.188 31.297 9.969 1 96.81 88 LEU B N 1
ATOM 3356 C CA . LEU B 1 88 ? -21.594 31.031 8.594 1 96.81 88 LEU B CA 1
ATOM 3357 C C . LEU B 1 88 ? -20.953 32.031 7.637 1 96.81 88 LEU B C 1
ATOM 3359 O O . LEU B 1 88 ? -20.906 33.219 7.934 1 96.81 88 LEU B O 1
ATOM 3363 N N . GLY B 1 89 ? -20.312 31.5 6.562 1 97.38 89 GLY B N 1
ATOM 3364 C CA . GLY B 1 89 ? -19.703 32.375 5.57 1 97.38 89 GLY B CA 1
ATOM 3365 C C . GLY B 1 89 ? -18.203 32.5 5.742 1 97.38 89 GLY B C 1
ATOM 3366 O O . GLY B 1 89 ? -17.5 32.938 4.824 1 97.38 89 GLY B O 1
ATOM 3367 N N . ASP B 1 90 ? -17.703 32.156 6.918 1 98.06 90 ASP B N 1
ATOM 3368 C CA . ASP B 1 90 ? -16.266 32.188 7.133 1 98.06 90 ASP B CA 1
ATOM 3369 C C . ASP B 1 90 ? -15.531 31.234 6.199 1 98.06 90 ASP B C 1
ATOM 3371 O O . ASP B 1 90 ? -16.031 30.141 5.91 1 98.06 90 ASP B O 1
ATOM 3375 N N . GLN B 1 91 ? -14.375 31.656 5.715 1 98.62 91 GLN B N 1
ATOM 3376 C CA . GLN B 1 91 ? -13.484 30.781 4.969 1 98.62 91 GLN B CA 1
ATOM 3377 C C . GLN B 1 91 ? -12.578 30 5.906 1 98.62 91 GLN B C 1
ATOM 3379 O O . GLN B 1 91 ? -11.945 30.578 6.797 1 98.62 91 GLN B O 1
ATOM 3384 N N . ALA B 1 92 ? -12.57 28.688 5.73 1 98.81 92 ALA B N 1
ATOM 3385 C CA . ALA B 1 92 ? -11.844 27.797 6.629 1 98.81 92 ALA B CA 1
ATOM 3386 C C . ALA B 1 92 ? -10.961 26.828 5.848 1 98.81 92 ALA B C 1
ATOM 3388 O O . ALA B 1 92 ? -11.234 26.531 4.68 1 98.81 92 ALA B O 1
ATOM 3389 N N . PHE B 1 93 ? -9.906 26.391 6.406 1 98.81 93 PHE B N 1
ATOM 3390 C CA . PHE B 1 93 ? -9.109 25.266 5.918 1 98.81 93 PHE B CA 1
ATOM 3391 C C . PHE B 1 93 ? -8.656 24.375 7.07 1 98.81 93 PHE B C 1
ATOM 3393 O O . PHE B 1 93 ? -8.719 24.781 8.234 1 98.81 93 PHE B O 1
ATOM 3400 N N . GLY B 1 94 ? -8.266 23.172 6.809 1 98.56 94 GLY B N 1
ATOM 3401 C CA . GLY B 1 94 ? -7.816 22.219 7.805 1 98.56 94 GLY B CA 1
ATOM 3402 C C . GLY B 1 94 ? -7.684 20.797 7.262 1 98.56 94 GLY B C 1
ATOM 3403 O O . GLY B 1 94 ? -7.355 20.609 6.09 1 98.56 94 GLY B O 1
ATOM 3404 N N . ALA B 1 95 ? -7.75 19.875 8.219 1 98.62 95 ALA B N 1
ATOM 3405 C CA . ALA B 1 95 ? -7.652 18.469 7.848 1 98.62 95 ALA B CA 1
ATOM 3406 C C . ALA B 1 95 ? -8.664 17.625 8.617 1 98.62 95 ALA B C 1
ATOM 3408 O O . ALA B 1 95 ? -8.992 17.938 9.766 1 98.62 95 ALA B O 1
ATOM 3409 N N . VAL B 1 96 ? -9.188 16.703 7.941 1 97.94 96 VAL B N 1
ATOM 3410 C CA . VAL B 1 96 ? -9.945 15.625 8.555 1 97.94 96 VAL B CA 1
ATOM 3411 C C . VAL B 1 96 ? -9.273 14.281 8.266 1 97.94 96 VAL B C 1
ATOM 3413 O O . VAL B 1 96 ? -8.445 14.188 7.359 1 97.94 96 VAL B O 1
ATOM 3416 N N . GLN B 1 97 ? -9.547 13.336 9.109 1 96.56 97 GLN B N 1
ATOM 3417 C CA . GLN B 1 97 ? -8.945 12.031 8.875 1 96.56 97 GLN B CA 1
ATOM 3418 C C . GLN B 1 97 ? -9.75 11.227 7.852 1 96.56 97 GLN B C 1
ATOM 3420 O O . GLN B 1 97 ? -10.867 10.797 8.133 1 96.56 97 GLN B O 1
ATOM 3425 N N . GLY B 1 98 ? -9.188 11.094 6.648 1 96.81 98 GLY B N 1
ATOM 3426 C CA . GLY B 1 98 ? -9.773 10.18 5.676 1 96.81 98 GLY B CA 1
ATOM 3427 C C . GLY B 1 98 ? -9.461 8.727 5.961 1 96.81 98 GLY B C 1
ATOM 3428 O O . GLY B 1 98 ? -8.609 8.414 6.793 1 96.81 98 GLY B O 1
ATOM 3429 N N . SER B 1 99 ? -10.266 7.816 5.301 1 95.12 99 SER B N 1
ATOM 3430 C CA . SER B 1 99 ? -10.062 6.383 5.48 1 95.12 99 SER B CA 1
ATOM 3431 C C . SER B 1 99 ? -10.07 6.008 6.957 1 95.12 99 SER B C 1
ATOM 3433 O O . SER B 1 99 ? -9.227 5.23 7.41 1 95.12 99 SER B O 1
ATOM 3435 N N . ASN B 1 100 ? -10.992 6.645 7.68 1 93.5 100 ASN B N 1
ATOM 3436 C CA . ASN B 1 100 ? -11.117 6.5 9.125 1 93.5 100 ASN B CA 1
ATOM 3437 C C . ASN B 1 100 ? -12.141 5.43 9.492 1 93.5 100 ASN B C 1
ATOM 3439 O O . ASN B 1 100 ? -13.344 5.633 9.336 1 93.5 100 ASN B O 1
ATOM 3443 N N . MET B 1 101 ? -11.711 4.371 10.125 1 89.31 101 MET B N 1
ATOM 3444 C CA . MET B 1 101 ? -12.594 3.256 10.438 1 89.31 101 MET B CA 1
ATOM 3445 C C . MET B 1 101 ? -13.57 3.631 11.555 1 89.31 101 MET B C 1
ATOM 3447 O O . MET B 1 101 ? -14.688 3.121 11.602 1 89.31 101 MET B O 1
ATOM 3451 N N . SER B 1 102 ? -13.203 4.516 12.414 1 91.38 102 SER B N 1
ATOM 3452 C CA . SER B 1 102 ? -14.039 4.938 13.531 1 91.38 102 SER B CA 1
ATOM 3453 C C . SER B 1 102 ? -15.109 5.926 13.078 1 91.38 102 SER B C 1
ATOM 3455 O O . SER B 1 102 ? -16.156 6.062 13.727 1 91.38 102 SER B O 1
ATOM 3457 N N . GLU B 1 103 ? -14.844 6.629 12.016 1 93.88 103 GLU B N 1
ATOM 3458 C CA . GLU B 1 103 ? -15.766 7.59 11.43 1 93.88 103 GLU B CA 1
ATOM 3459 C C . GLU B 1 103 ? -15.82 7.445 9.906 1 93.88 103 GLU B C 1
ATOM 3461 O O . GLU B 1 103 ? -15.242 8.25 9.18 1 93.88 103 GLU B O 1
ATOM 3466 N N . PRO B 1 104 ? -16.594 6.551 9.422 1 94.56 104 PRO B N 1
ATOM 3467 C CA . PRO B 1 104 ? -16.547 6.125 8.023 1 94.56 104 PRO B CA 1
ATOM 3468 C C . PRO B 1 104 ? -16.844 7.266 7.051 1 94.56 104 PRO B C 1
ATOM 3470 O O . PRO B 1 104 ? -16.406 7.219 5.895 1 94.56 104 PRO B O 1
ATOM 3473 N N . THR B 1 105 ? -17.594 8.352 7.508 1 96.5 105 THR B N 1
ATOM 3474 C CA . THR B 1 105 ? -17.984 9.422 6.598 1 96.5 105 THR B CA 1
ATOM 3475 C C . THR B 1 105 ? -17.016 10.594 6.695 1 96.5 105 THR B C 1
ATOM 3477 O O . THR B 1 105 ? -17.281 11.672 6.148 1 96.5 105 THR B O 1
ATOM 3480 N N . SER B 1 106 ? -15.953 10.367 7.457 1 96.81 106 SER B N 1
ATOM 3481 C CA . SER B 1 106 ? -14.906 11.383 7.484 1 96.81 106 SER B CA 1
ATOM 3482 C C . SER B 1 106 ? -14.055 11.336 6.227 1 96.81 106 SER B C 1
ATOM 3484 O O . SER B 1 106 ? -13.578 10.273 5.828 1 96.81 106 SER B O 1
ATOM 3486 N N . GLY B 1 107 ? -13.891 12.5 5.562 1 98.31 107 GLY B N 1
ATOM 3487 C CA . GLY B 1 107 ? -13.078 12.633 4.363 1 98.31 107 GLY B CA 1
ATOM 3488 C C . GLY B 1 107 ? -13.234 13.984 3.682 1 98.31 107 GLY B C 1
ATOM 3489 O O . GLY B 1 107 ? -14.336 14.531 3.637 1 98.31 107 GLY B O 1
ATOM 3490 N N . ALA B 1 108 ? -12.172 14.398 3.098 1 98.81 108 ALA B N 1
ATOM 3491 C CA . ALA B 1 108 ? -12.18 15.742 2.529 1 98.81 108 ALA B CA 1
ATOM 3492 C C . ALA B 1 108 ? -12.57 15.719 1.056 1 98.81 108 ALA B C 1
ATOM 3494 O O . ALA B 1 108 ? -12.922 16.75 0.48 1 98.81 108 ALA B O 1
ATOM 3495 N N . TYR B 1 109 ? -12.438 14.586 0.398 1 98.88 109 TYR B N 1
ATOM 3496 C CA . TYR B 1 109 ? -12.727 14.508 -1.03 1 98.88 109 TYR B CA 1
ATOM 3497 C C . TYR B 1 109 ? -14.227 14.43 -1.282 1 98.88 109 TYR B C 1
ATOM 3499 O O . TYR B 1 109 ? -14.719 13.422 -1.807 1 98.88 109 TYR B O 1
ATOM 3507 N N . CYS B 1 110 ? -14.914 15.438 -0.919 1 98.75 110 CYS B N 1
ATOM 3508 C CA . CYS B 1 110 ? -16.359 15.57 -1.091 1 98.75 110 CYS B CA 1
ATOM 3509 C C . CYS B 1 110 ? -16.75 17.047 -1.196 1 98.75 110 CYS B C 1
ATOM 3511 O O . CYS B 1 110 ? -15.906 17.922 -1.058 1 98.75 110 CYS B O 1
ATOM 3513 N N . GLU B 1 111 ? -17.984 17.297 -1.461 1 98.44 111 GLU B N 1
ATOM 3514 C CA . GLU B 1 111 ? -18.438 18.672 -1.705 1 98.44 111 GLU B CA 1
ATOM 3515 C C . GLU B 1 111 ? -18.75 19.391 -0.395 1 98.44 111 GLU B C 1
ATOM 3517 O O . GLU B 1 111 ? -18.672 20.625 -0.329 1 98.44 111 GLU B O 1
ATOM 3522 N N . TYR B 1 112 ? -19.156 18.656 0.613 1 98.25 112 TYR B N 1
ATOM 3523 C CA . TYR B 1 112 ? -19.453 19.188 1.937 1 98.25 112 TYR B CA 1
ATOM 3524 C C . TYR B 1 112 ? -18.75 18.391 3.023 1 98.25 112 TYR B C 1
ATOM 3526 O O . TYR B 1 112 ? -19.031 17.203 3.23 1 98.25 112 TYR B O 1
ATOM 3534 N N . ILE B 1 113 ? -17.922 19.047 3.754 1 98.44 113 ILE B N 1
ATOM 3535 C CA . ILE B 1 113 ? -17.047 18.375 4.699 1 98.44 113 ILE B CA 1
ATOM 3536 C C . ILE B 1 113 ? -17.484 18.688 6.129 1 98.44 113 ILE B C 1
ATOM 3538 O O . ILE B 1 113 ? -17.672 19.844 6.492 1 98.44 113 ILE B O 1
ATOM 3542 N N . ARG B 1 114 ? -17.688 17.672 6.871 1 98 114 ARG B N 1
ATOM 3543 C CA . ARG B 1 114 ? -17.922 17.828 8.305 1 98 114 ARG B CA 1
ATOM 3544 C C . ARG B 1 114 ? -16.594 17.906 9.062 1 98 114 ARG B C 1
ATOM 3546 O O . ARG B 1 114 ? -15.711 17.062 8.867 1 98 114 ARG B O 1
ATOM 3553 N N . THR B 1 115 ? -16.422 18.906 9.852 1 97.94 115 THR B N 1
ATOM 3554 C CA . THR B 1 115 ? -15.211 19.047 10.648 1 97.94 115 THR B CA 1
ATOM 3555 C C . THR B 1 115 ? -15.516 19.75 11.969 1 97.94 115 THR B C 1
ATOM 3557 O O . THR B 1 115 ? -16.656 20.125 12.227 1 97.94 115 THR B O 1
ATOM 3560 N N . GLU B 1 116 ? -14.523 19.812 12.844 1 97 116 GLU B N 1
ATOM 3561 C CA . GLU B 1 116 ? -14.625 20.531 14.117 1 97 116 GLU B CA 1
ATOM 3562 C C . GLU B 1 116 ? -13.891 21.859 14.055 1 97 116 GLU B C 1
ATOM 3564 O O . GLU B 1 116 ? -12.727 21.922 13.664 1 97 116 GLU B O 1
ATOM 3569 N N . PRO B 1 117 ? -14.57 22.922 14.477 1 97.44 117 PRO B N 1
ATOM 3570 C CA . PRO B 1 117 ? -13.93 24.234 14.445 1 97.44 117 PRO B CA 1
ATOM 3571 C C . PRO B 1 117 ? -12.594 24.266 15.18 1 97.44 117 PRO B C 1
ATOM 3573 O O . PRO B 1 117 ? -11.664 24.953 14.766 1 97.44 117 PRO B O 1
ATOM 3576 N N . ASP B 1 118 ? -12.43 23.453 16.219 1 95.94 118 ASP B N 1
ATOM 3577 C CA . ASP B 1 118 ? -11.234 23.469 17.062 1 95.94 118 ASP B CA 1
ATOM 3578 C C . ASP B 1 118 ? -10.016 22.953 16.297 1 95.94 118 ASP B C 1
ATOM 3580 O O . ASP B 1 118 ? -8.875 23.219 16.688 1 95.94 118 ASP B O 1
ATOM 3584 N N . PHE B 1 119 ? -10.25 22.281 15.219 1 96.94 119 PHE B N 1
ATOM 3585 C CA . PHE B 1 119 ? -9.148 21.703 14.469 1 96.94 119 PHE B CA 1
ATOM 3586 C C . PHE B 1 119 ? -9.117 22.25 13.047 1 96.94 119 PHE B C 1
ATOM 3588 O O . PHE B 1 119 ? -8.594 21.594 12.141 1 96.94 119 PHE B O 1
ATOM 3595 N N . ALA B 1 120 ? -9.719 23.359 12.875 1 98.25 120 ALA B N 1
ATOM 3596 C CA . ALA B 1 120 ? -9.68 24.078 11.609 1 98.25 120 ALA B CA 1
ATOM 3597 C C . ALA B 1 120 ? -9.102 25.484 11.797 1 98.25 120 ALA B C 1
ATOM 3599 O O . ALA B 1 120 ? -8.93 25.938 12.93 1 98.25 120 ALA B O 1
ATOM 3600 N N . PHE B 1 121 ? -8.766 26.094 10.719 1 98.75 121 PHE B N 1
ATOM 3601 C CA . PHE B 1 121 ? -8.195 27.438 10.711 1 98.75 121 PHE B CA 1
ATOM 3602 C C . PHE B 1 121 ? -9.016 28.359 9.82 1 98.75 121 PHE B C 1
ATOM 3604 O O . PHE B 1 121 ? -9.586 27.938 8.82 1 98.75 121 PHE B O 1
ATOM 3611 N N . HIS B 1 122 ? -9.023 29.609 10.234 1 98.5 122 HIS B N 1
ATOM 3612 C CA . HIS B 1 122 ? -9.445 30.641 9.281 1 98.5 122 HIS B CA 1
ATOM 3613 C C . HIS B 1 122 ? -8.414 30.828 8.172 1 98.5 122 HIS B C 1
ATOM 3615 O O . HIS B 1 122 ? -7.211 30.797 8.43 1 98.5 122 HIS B O 1
ATOM 3621 N N . VAL B 1 123 ? -8.883 30.969 6.992 1 98.38 123 VAL B N 1
ATOM 3622 C CA . VAL B 1 123 ? -7.98 31.359 5.906 1 98.38 123 VAL B CA 1
ATOM 3623 C C . VAL B 1 123 ? -7.406 32.75 6.172 1 98.38 123 VAL B C 1
ATOM 3625 O O . VAL B 1 123 ? -8.148 33.688 6.461 1 98.38 123 VAL B O 1
ATOM 3628 N N . PRO B 1 124 ? -6.086 32.844 6.152 1 96.75 124 PRO B N 1
ATOM 3629 C CA . PRO B 1 124 ? -5.5 34.156 6.43 1 96.75 124 PRO B CA 1
ATOM 3630 C C . PRO B 1 124 ? -5.961 35.219 5.441 1 96.75 124 PRO B C 1
ATOM 3632 O O . PRO B 1 124 ? -6.199 34.938 4.27 1 96.75 124 PRO B O 1
ATOM 3635 N N . LYS B 1 125 ? -5.969 36.438 5.957 1 94.62 125 LYS B N 1
ATOM 3636 C CA . LYS B 1 125 ? -6.363 37.562 5.109 1 94.62 125 LYS B CA 1
ATOM 3637 C C . LYS B 1 125 ? -5.449 37.688 3.893 1 94.62 125 LYS B C 1
ATOM 3639 O O . LYS B 1 125 ? -4.227 37.594 4.02 1 94.62 125 LYS B O 1
ATOM 3644 N N . GLY B 1 126 ? -6.055 37.781 2.775 1 94.38 126 GLY B N 1
ATOM 3645 C CA . GLY B 1 126 ? -5.285 38 1.561 1 94.38 126 GLY B CA 1
ATOM 3646 C C . GLY B 1 126 ? -4.949 36.719 0.836 1 94.38 126 GLY B C 1
ATOM 3647 O O . GLY B 1 126 ? -4.547 36.75 -0.328 1 94.38 126 GLY B O 1
ATOM 3648 N N . MET B 1 127 ? -5.125 35.594 1.494 1 96.5 127 MET B N 1
ATOM 3649 C CA . MET B 1 127 ? -4.844 34.344 0.834 1 96.5 127 MET B CA 1
ATOM 3650 C C . MET B 1 127 ? -6.059 33.844 0.055 1 96.5 127 MET B C 1
ATOM 3652 O O . MET B 1 127 ? -7.188 33.938 0.544 1 96.5 127 MET B O 1
ATOM 3656 N N . ASP B 1 128 ? -5.703 33.406 -1.194 1 97.25 128 ASP B N 1
ATOM 3657 C CA . ASP B 1 128 ? -6.762 32.781 -1.989 1 97.25 128 ASP B CA 1
ATOM 3658 C C . ASP B 1 128 ? -7.273 31.5 -1.328 1 97.25 128 ASP B C 1
ATOM 3660 O O . ASP B 1 128 ? -6.484 30.641 -0.938 1 97.25 128 ASP B O 1
ATOM 3664 N N . LEU B 1 129 ? -8.578 31.406 -1.254 1 98.25 129 LEU B N 1
ATOM 3665 C CA . LEU B 1 129 ? -9.242 30.281 -0.621 1 98.25 129 LEU B CA 1
ATOM 3666 C C . LEU B 1 129 ? -8.781 28.969 -1.234 1 98.25 129 LEU B C 1
ATOM 3668 O O . LEU B 1 129 ? -8.57 27.984 -0.52 1 98.25 129 LEU B O 1
ATOM 3672 N N . VAL B 1 130 ? -8.547 28.906 -2.523 1 98.31 130 VAL B N 1
ATOM 3673 C CA . VAL B 1 130 ? -8.203 27.688 -3.244 1 98.31 130 VAL B CA 1
ATOM 3674 C C . VAL B 1 130 ? -6.77 27.266 -2.908 1 98.31 130 VAL B C 1
ATOM 3676 O O . VAL B 1 130 ? -6.418 26.094 -3.006 1 98.31 130 VAL B O 1
ATOM 3679 N N . ASN B 1 131 ? -5.945 28.188 -2.395 1 98 131 ASN B N 1
ATOM 3680 C CA . ASN B 1 131 ? -4.543 27.891 -2.109 1 98 131 ASN B CA 1
ATOM 3681 C C . ASN B 1 131 ? -4.336 27.516 -0.645 1 98 131 ASN B C 1
ATOM 3683 O O . ASN B 1 131 ? -3.271 27.031 -0.271 1 98 131 ASN B O 1
ATOM 3687 N N . ALA B 1 132 ? -5.328 27.672 0.184 1 98.38 132 ALA B N 1
ATOM 3688 C CA . ALA B 1 132 ? -5.191 27.547 1.632 1 98.38 132 ALA B CA 1
ATOM 3689 C C . ALA B 1 132 ? -4.746 26.125 2.014 1 98.38 132 ALA B C 1
ATOM 3691 O O . ALA B 1 132 ? -3.949 25.953 2.936 1 98.38 132 ALA B O 1
ATOM 3692 N N . PRO B 1 133 ? -5.164 25.094 1.273 1 98.44 133 PRO B N 1
ATOM 3693 C CA . PRO B 1 133 ? -4.738 23.734 1.657 1 98.44 133 PRO B CA 1
ATOM 3694 C C . PRO B 1 133 ? -3.229 23.547 1.539 1 98.44 133 PRO B C 1
ATOM 3696 O O . PRO B 1 133 ? -2.691 22.547 2.045 1 98.44 133 PRO B O 1
ATOM 3699 N N . SER B 1 134 ? -2.512 24.453 0.896 1 98 134 SER B N 1
ATOM 3700 C CA . SER B 1 134 ? -1.062 24.344 0.76 1 98 134 SER B CA 1
ATOM 3701 C C . SER B 1 134 ? -0.366 24.547 2.102 1 98 134 SER B C 1
ATOM 3703 O O . SER B 1 134 ? 0.816 24.234 2.248 1 98 134 SER B O 1
ATOM 3705 N N . ILE B 1 135 ? -1.052 25.109 3.104 1 96.88 135 ILE B N 1
ATOM 3706 C CA . ILE B 1 135 ? -0.514 25.234 4.453 1 96.88 135 ILE B CA 1
ATOM 3707 C C . ILE B 1 135 ? -0.511 23.875 5.133 1 96.88 135 ILE B C 1
ATOM 3709 O O . ILE B 1 135 ? 0.256 23.641 6.07 1 96.88 135 ILE B O 1
ATOM 3713 N N . SER B 1 136 ? -1.345 22.922 4.629 1 95.31 136 SER B N 1
ATOM 3714 C CA . SER B 1 136 ? -1.387 21.5 4.934 1 95.31 136 SER B CA 1
ATOM 3715 C C . SER B 1 136 ? -1.865 21.25 6.363 1 95.31 136 SER B C 1
ATOM 3717 O O . SER B 1 136 ? -1.062 20.969 7.25 1 95.31 136 SER B O 1
ATOM 3719 N N . GLY B 1 137 ? -3.137 21.219 6.57 1 97.75 137 GLY B N 1
ATOM 3720 C CA . GLY B 1 137 ? -3.705 20.844 7.852 1 97.75 137 GLY B CA 1
ATOM 3721 C C . GLY B 1 137 ? -3.238 19.484 8.328 1 97.75 137 GLY B C 1
ATOM 3722 O O . GLY B 1 137 ? -2.996 19.281 9.523 1 97.75 137 GLY B O 1
ATOM 3723 N N . THR B 1 138 ? -3.051 18.594 7.395 1 98.12 138 THR B N 1
ATOM 3724 C CA . THR B 1 138 ? -2.602 17.234 7.711 1 98.12 138 THR B CA 1
ATOM 3725 C C . THR B 1 138 ? -1.19 17.266 8.289 1 98.12 138 THR B C 1
ATOM 3727 O O . THR B 1 138 ? -0.92 16.609 9.305 1 98.12 138 THR B O 1
ATOM 3730 N N . ALA B 1 139 ? -0.295 17.984 7.664 1 98.25 139 ALA B N 1
ATOM 3731 C CA . ALA B 1 139 ? 1.075 18.078 8.156 1 98.25 139 ALA B CA 1
ATOM 3732 C C . ALA B 1 139 ? 1.118 18.734 9.531 1 98.25 139 ALA B C 1
ATOM 3734 O O . ALA B 1 139 ? 1.895 18.328 10.398 1 98.25 139 ALA B O 1
ATOM 3735 N N . ILE B 1 140 ? 0.277 19.75 9.711 1 98.44 140 ILE B N 1
ATOM 3736 C CA . ILE B 1 140 ? 0.212 20.438 10.992 1 98.44 140 ILE B CA 1
ATOM 3737 C C . ILE B 1 140 ? -0.179 19.453 12.086 1 98.44 140 ILE B C 1
ATOM 3739 O O . ILE B 1 140 ? 0.497 19.344 13.117 1 98.44 140 ILE B O 1
ATOM 3743 N N . ALA B 1 141 ? -1.239 18.703 11.844 1 98.5 141 ALA B N 1
ATOM 3744 C CA . ALA B 1 141 ? -1.691 17.719 12.82 1 98.5 141 ALA B CA 1
ATOM 3745 C C . ALA B 1 141 ? -0.602 16.688 13.109 1 98.5 141 ALA B C 1
ATOM 3747 O O . ALA B 1 141 ? -0.312 16.391 14.273 1 98.5 141 ALA B O 1
ATOM 3748 N N . THR B 1 142 ? 0.019 16.203 12.078 1 98.56 142 THR B N 1
ATOM 3749 C CA . THR B 1 142 ? 1.05 15.172 12.195 1 98.56 142 THR B CA 1
ATOM 3750 C C . THR B 1 142 ? 2.252 15.711 12.969 1 98.56 142 THR B C 1
ATOM 3752 O O . THR B 1 142 ? 2.742 15.055 13.898 1 98.56 142 THR B O 1
ATOM 3755 N N . LEU B 1 143 ? 2.68 16.906 12.688 1 98.81 143 LEU B N 1
ATOM 3756 C CA . LEU B 1 143 ? 3.877 17.484 13.297 1 98.81 143 LEU B CA 1
ATOM 3757 C C . LEU B 1 143 ? 3.613 17.891 14.742 1 98.81 143 LEU B C 1
ATOM 3759 O O . LEU B 1 143 ? 4.52 17.844 15.578 1 98.81 143 LEU B O 1
ATOM 3763 N N . GLY B 1 144 ? 2.367 18.281 15.039 1 98.69 144 GLY B N 1
ATOM 3764 C CA . GLY B 1 144 ? 2.039 18.516 16.438 1 98.69 144 GLY B CA 1
ATOM 3765 C C . GLY B 1 144 ? 2.316 17.312 17.328 1 98.69 144 GLY B C 1
ATOM 3766 O O . GLY B 1 144 ? 3 17.422 18.344 1 98.69 144 GLY B O 1
ATOM 3767 N N . VAL B 1 145 ? 1.857 16.156 16.891 1 98.62 145 VAL B N 1
ATOM 3768 C CA . VAL B 1 145 ? 2.059 14.945 17.656 1 98.62 145 VAL B CA 1
ATOM 3769 C C . VAL B 1 145 ? 3.529 14.531 17.609 1 98.62 145 VAL B C 1
ATOM 3771 O O . VAL B 1 145 ? 4.117 14.172 18.625 1 98.62 145 VAL B O 1
ATOM 3774 N N . ALA B 1 146 ? 4.156 14.68 16.469 1 98.75 146 ALA B N 1
ATOM 3775 C CA . ALA B 1 146 ? 5.52 14.195 16.25 1 98.75 146 ALA B CA 1
ATOM 3776 C C . ALA B 1 146 ? 6.527 15.023 17.047 1 98.75 146 ALA B C 1
ATOM 3778 O O . ALA B 1 146 ? 7.352 14.469 17.766 1 98.75 146 ALA B O 1
ATOM 3779 N N . LEU B 1 147 ? 6.441 16.344 16.969 1 98.81 147 LEU B N 1
ATOM 3780 C CA . LEU B 1 147 ? 7.465 17.219 17.547 1 98.81 147 LEU B CA 1
ATOM 3781 C C . LEU B 1 147 ? 7.27 17.375 19.047 1 98.81 147 LEU B C 1
ATOM 3783 O O . LEU B 1 147 ? 8.242 17.406 19.812 1 98.81 147 LEU B O 1
ATOM 3787 N N . PHE B 1 148 ? 6.012 17.344 19.5 1 98.62 148 PHE B N 1
ATOM 3788 C CA . PHE B 1 148 ? 5.793 17.781 20.875 1 98.62 148 PHE B CA 1
ATOM 3789 C C . PHE B 1 148 ? 5.391 16.625 21.766 1 98.62 148 PHE B C 1
ATOM 3791 O O . PHE B 1 148 ? 5.539 16.688 22.984 1 98.62 148 PHE B O 1
ATOM 3798 N N . TRP B 1 149 ? 4.91 15.539 21.219 1 98.44 149 TRP B N 1
ATOM 3799 C CA . TRP B 1 149 ? 4.469 14.445 22.078 1 98.44 149 TRP B CA 1
ATOM 3800 C C . TRP B 1 149 ? 5.348 13.211 21.875 1 98.44 149 TRP B C 1
ATOM 3802 O O . TRP B 1 149 ? 5.539 12.422 22.812 1 98.44 149 TRP B O 1
ATOM 3812 N N . SER B 1 150 ? 5.895 13.055 20.688 1 98.38 150 SER B N 1
ATOM 3813 C CA . SER B 1 150 ? 6.824 11.953 20.438 1 98.38 150 SER B CA 1
ATOM 3814 C C . SER B 1 150 ? 8.266 12.375 20.703 1 98.38 150 SER B C 1
ATOM 3816 O O . SER B 1 150 ? 8.859 11.984 21.719 1 98.38 150 SER B O 1
ATOM 3818 N N . LEU B 1 151 ? 8.742 13.352 19.922 1 98.75 151 LEU B N 1
ATOM 3819 C CA . LEU B 1 151 ? 10.117 13.812 20.094 1 98.75 151 LEU B CA 1
ATOM 3820 C C . LEU B 1 151 ? 10.266 14.633 21.359 1 98.75 151 LEU B C 1
ATOM 3822 O O . LEU B 1 151 ? 11.359 14.719 21.922 1 98.75 151 LEU B O 1
ATOM 3826 N N . GLN B 1 152 ? 9.164 15.273 21.797 1 98.31 152 GLN B N 1
ATOM 3827 C CA . GLN B 1 152 ? 9.148 16.125 22.984 1 98.31 152 GLN B CA 1
ATOM 3828 C C . GLN B 1 152 ? 10.227 17.203 22.906 1 98.31 152 GLN B C 1
ATOM 3830 O O . GLN B 1 152 ? 11.023 17.359 23.844 1 98.31 152 GLN B O 1
ATOM 3835 N N . LEU B 1 153 ? 10.234 17.875 21.844 1 98.25 153 LEU B N 1
ATOM 3836 C CA . LEU B 1 153 ? 11.203 18.938 21.594 1 98.25 153 LEU B CA 1
ATOM 3837 C C . LEU B 1 153 ? 11.039 20.062 22.609 1 98.25 153 LEU B C 1
ATOM 3839 O O . LEU B 1 153 ? 9.922 20.5 22.891 1 98.25 153 LEU B O 1
ATOM 3843 N N . PRO B 1 154 ? 12.211 20.562 23.156 1 97.94 154 PRO B N 1
ATOM 3844 C CA . PRO B 1 154 ? 12.109 21.719 24.047 1 97.94 154 PRO B CA 1
ATOM 3845 C C . PRO B 1 154 ? 11.633 22.984 23.312 1 97.94 154 PRO B C 1
ATOM 3847 O O . PRO B 1 154 ? 11.898 23.156 22.125 1 97.94 154 PRO B O 1
ATOM 3850 N N . GLY B 1 155 ? 10.906 23.828 24.062 1 97.56 155 GLY B N 1
ATOM 3851 C CA . GLY B 1 155 ? 10.391 25.062 23.484 1 97.56 155 GLY B CA 1
ATOM 3852 C C . GLY B 1 155 ? 9.008 24.906 22.875 1 97.56 155 GLY B C 1
ATOM 3853 O O . GLY B 1 155 ? 8.422 23.812 22.938 1 97.56 155 GLY B O 1
ATOM 3854 N N . THR B 1 156 ? 8.453 25.953 22.453 1 97.31 156 THR B N 1
ATOM 3855 C CA . THR B 1 156 ? 7.184 26 21.734 1 97.31 156 THR B CA 1
ATOM 3856 C C . THR B 1 156 ? 7.305 26.859 20.484 1 97.31 156 THR B C 1
ATOM 3858 O O . THR B 1 156 ? 8.344 27.469 20.234 1 97.31 156 THR B O 1
ATOM 3861 N N . LEU B 1 157 ? 6.328 26.875 19.703 1 97.31 157 LEU B N 1
ATOM 3862 C CA . LEU B 1 157 ? 6.363 27.656 18.469 1 97.31 157 LEU B CA 1
ATOM 3863 C C . LEU B 1 157 ? 6.434 29.156 18.766 1 97.31 157 LEU B C 1
ATOM 3865 O O . LEU B 1 157 ? 6.934 29.938 17.953 1 97.31 157 LEU B O 1
ATOM 3869 N N . LEU B 1 158 ? 5.98 29.562 19.969 1 96.31 158 LEU B N 1
ATOM 3870 C CA . LEU B 1 158 ? 5.926 30.969 20.328 1 96.31 158 LEU B CA 1
ATOM 3871 C C . LEU B 1 158 ? 7.066 31.328 21.281 1 96.31 158 LEU B C 1
ATOM 3873 O O . LEU B 1 158 ? 7.414 32.5 21.422 1 96.31 158 LEU B O 1
ATOM 3877 N N . THR B 1 159 ? 7.574 30.312 21.969 1 96.94 159 THR B N 1
ATOM 3878 C CA . THR B 1 159 ? 8.656 30.531 22.922 1 96.94 159 THR B CA 1
ATOM 3879 C C . THR B 1 159 ? 9.82 29.594 22.641 1 96.94 159 THR B C 1
ATOM 3881 O O . THR B 1 159 ? 9.852 28.469 23.141 1 96.94 159 THR B O 1
ATOM 3884 N N . PRO B 1 160 ? 10.836 30.109 21.969 1 97.25 160 PRO B N 1
ATOM 3885 C CA . PRO B 1 160 ? 11.992 29.281 21.656 1 97.25 160 PRO B CA 1
ATOM 3886 C C . PRO B 1 160 ? 12.695 28.734 22.891 1 97.25 160 PRO B C 1
ATOM 3888 O O . PRO B 1 160 ? 12.664 29.375 23.953 1 97.25 160 PRO B O 1
ATOM 3891 N N . ALA B 1 161 ? 13.289 27.641 22.703 1 97.81 161 ALA B N 1
ATOM 3892 C CA . ALA B 1 161 ? 14.07 27.031 23.781 1 97.81 161 ALA B CA 1
ATOM 3893 C C . ALA B 1 161 ? 15.25 27.922 24.156 1 97.81 161 ALA B C 1
ATOM 3895 O O . ALA B 1 161 ? 15.789 28.641 23.328 1 97.81 161 ALA B O 1
ATOM 3896 N N . SER B 1 162 ? 15.617 27.797 25.453 1 97.19 162 SER B N 1
ATOM 3897 C CA . SER B 1 162 ? 16.766 28.547 25.922 1 97.19 162 SER B CA 1
ATOM 3898 C C . SER B 1 162 ? 18.062 28.016 25.328 1 97.19 162 SER B C 1
ATOM 3900 O O . SER B 1 162 ? 19 28.781 25.094 1 97.19 162 SER B O 1
ATOM 3902 N N . LYS B 1 163 ? 18.094 26.766 25.156 1 97.12 163 LYS B N 1
ATOM 3903 C CA . LYS B 1 163 ? 19.25 26.109 24.531 1 97.12 163 LYS B CA 1
ATOM 3904 C C . LYS B 1 163 ? 18.844 25.406 23.234 1 97.12 163 LYS B C 1
ATOM 3906 O O . LYS B 1 163 ? 17.938 24.594 23.219 1 97.12 163 LYS B O 1
ATOM 3911 N N . ALA B 1 164 ? 19.562 25.75 22.234 1 97.56 164 ALA B N 1
ATOM 3912 C CA . ALA B 1 164 ? 19.281 25.141 20.938 1 97.56 164 ALA B CA 1
ATOM 3913 C C . ALA B 1 164 ? 19.812 23.719 20.859 1 97.56 164 ALA B C 1
ATOM 3915 O O . ALA B 1 164 ? 20.891 23.422 21.375 1 97.56 164 ALA B O 1
ATOM 3916 N N . GLU B 1 165 ? 19.031 22.875 20.25 1 97.94 165 GLU B N 1
ATOM 3917 C CA . GLU B 1 165 ? 19.422 21.516 19.938 1 97.94 165 GLU B CA 1
ATOM 3918 C C . GLU B 1 165 ? 19.5 21.281 18.438 1 97.94 165 GLU B C 1
ATOM 3920 O O . GLU B 1 165 ? 18.875 22.016 17.656 1 97.94 165 GLU B O 1
ATOM 3925 N N . ASP B 1 166 ? 20.281 20.281 18.078 1 98.31 166 ASP B N 1
ATOM 3926 C CA . ASP B 1 166 ? 20.25 19.828 16.688 1 98.31 166 ASP B CA 1
ATOM 3927 C C . ASP B 1 166 ? 19.078 18.891 16.438 1 98.31 166 ASP B C 1
ATOM 3929 O O . ASP B 1 166 ? 18.844 17.953 17.219 1 98.31 166 ASP B O 1
ATOM 3933 N N . VAL B 1 167 ? 18.328 19.172 15.43 1 98.88 167 VAL B N 1
ATOM 3934 C CA . VAL B 1 167 ? 17.203 18.312 15.047 1 98.88 167 VAL B CA 1
ATOM 3935 C C . VAL B 1 167 ? 17.344 17.922 13.578 1 98.88 167 VAL B C 1
ATOM 3937 O O . VAL B 1 167 ? 17.469 18.781 12.703 1 98.88 167 VAL B O 1
ATOM 3940 N N . LEU B 1 168 ? 17.344 16.625 13.297 1 98.94 168 LEU B N 1
ATOM 3941 C CA . LEU B 1 168 ? 17.391 16.141 11.922 1 98.94 168 LEU B CA 1
ATOM 3942 C C . LEU B 1 168 ? 15.977 15.922 11.375 1 98.94 168 LEU B C 1
ATOM 3944 O O . LEU B 1 168 ? 15.195 15.156 11.938 1 98.94 168 LEU B O 1
ATOM 3948 N N . VAL B 1 169 ? 15.656 16.656 10.391 1 98.88 169 VAL B N 1
ATOM 3949 C CA . VAL B 1 169 ? 14.477 16.406 9.57 1 98.88 169 VAL B CA 1
ATOM 3950 C C . VAL B 1 169 ? 14.875 15.703 8.281 1 98.88 169 VAL B C 1
ATOM 3952 O O . VAL B 1 169 ? 15.336 16.344 7.328 1 98.88 169 VAL B O 1
ATOM 3955 N N . TYR B 1 170 ? 14.688 14.383 8.242 1 98.5 170 TYR B N 1
ATOM 3956 C CA . TYR B 1 170 ? 15.039 13.656 7.031 1 98.5 170 TYR B CA 1
ATOM 3957 C C . TYR B 1 170 ? 14.086 14.008 5.891 1 98.5 170 TYR B C 1
ATOM 3959 O O . TYR B 1 170 ? 12.867 14.023 6.078 1 98.5 170 TYR B O 1
ATOM 3967 N N . GLY B 1 171 ? 14.703 14.242 4.738 1 96.88 171 GLY B N 1
ATOM 3968 C CA . GLY B 1 171 ? 13.859 14.523 3.584 1 96.88 171 GLY B CA 1
ATOM 3969 C C . GLY B 1 171 ? 13.164 15.867 3.666 1 96.88 171 GLY B C 1
ATOM 3970 O O . GLY B 1 171 ? 11.953 15.961 3.465 1 96.88 171 GLY B O 1
ATOM 3971 N N . GLY B 1 172 ? 13.883 16.891 3.932 1 97.94 172 GLY B N 1
ATOM 3972 C CA . GLY B 1 172 ? 13.312 18.203 4.164 1 97.94 172 GLY B CA 1
ATOM 3973 C C . GLY B 1 172 ? 12.609 18.781 2.947 1 97.94 172 GLY B C 1
ATOM 3974 O O . GLY B 1 172 ? 11.805 19.703 3.066 1 97.94 172 GLY B O 1
ATOM 3975 N N . GLY B 1 173 ? 12.875 18.234 1.772 1 96.56 173 GLY B N 1
ATOM 3976 C CA . GLY B 1 173 ? 12.281 18.734 0.542 1 96.56 173 GLY B CA 1
ATOM 3977 C C . GLY B 1 173 ? 10.844 18.297 0.344 1 96.56 173 GLY B C 1
ATOM 3978 O O . GLY B 1 173 ? 10.164 18.766 -0.562 1 96.56 173 GLY B O 1
ATOM 3979 N N . SER B 1 174 ? 10.383 17.344 1.163 1 96 174 SER B N 1
ATOM 3980 C CA . SER B 1 174 ? 8.969 16.984 1.138 1 96 174 SER B CA 1
ATOM 3981 C C . SER B 1 174 ? 8.102 18.078 1.746 1 96 174 SER B C 1
ATOM 3983 O O . SER B 1 174 ? 8.602 18.953 2.451 1 96 174 SER B O 1
ATOM 3985 N N . THR B 1 175 ? 6.793 18.047 1.469 1 96.62 175 THR B N 1
ATOM 3986 C CA . THR B 1 175 ? 5.918 19.094 1.993 1 96.62 175 THR B CA 1
ATOM 3987 C C . THR B 1 175 ? 5.859 19.031 3.516 1 96.62 175 THR B C 1
ATOM 3989 O O . THR B 1 175 ? 5.867 20.078 4.184 1 96.62 175 THR B O 1
ATOM 3992 N N . ILE B 1 176 ? 5.848 17.875 4.086 1 97.62 176 ILE B N 1
ATOM 3993 C CA . ILE B 1 176 ? 5.863 17.781 5.539 1 97.62 176 ILE B CA 1
ATOM 3994 C C . ILE B 1 176 ? 7.23 18.188 6.07 1 97.62 176 ILE B C 1
ATOM 3996 O O . ILE B 1 176 ? 7.332 18.781 7.148 1 97.62 176 ILE B O 1
ATOM 4000 N N . GLY B 1 177 ? 8.281 17.906 5.328 1 98.25 177 GLY B N 1
ATOM 4001 C CA . GLY B 1 177 ? 9.625 18.344 5.707 1 98.25 177 GLY B CA 1
ATOM 4002 C C . GLY B 1 177 ? 9.766 19.844 5.754 1 98.25 177 GLY B C 1
ATOM 4003 O O . GLY B 1 177 ? 10.367 20.391 6.691 1 98.25 177 GLY B O 1
ATOM 4004 N N . LEU B 1 178 ? 9.211 20.516 4.77 1 98.38 178 LEU B N 1
ATOM 4005 C CA . LEU B 1 178 ? 9.281 21.969 4.715 1 98.38 178 LEU B CA 1
ATOM 4006 C C . LEU B 1 178 ? 8.602 22.594 5.93 1 98.38 178 LEU B C 1
ATOM 4008 O O . LEU B 1 178 ? 9.125 23.531 6.527 1 98.38 178 LEU B O 1
ATOM 4012 N N . LEU B 1 179 ? 7.473 22.047 6.262 1 98.31 179 LEU B N 1
ATOM 4013 C CA . LEU B 1 179 ? 6.773 22.562 7.43 1 98.31 179 LEU B CA 1
ATOM 4014 C C . LEU B 1 179 ? 7.535 22.234 8.711 1 98.31 179 LEU B C 1
ATOM 4016 O O . LEU B 1 179 ? 7.625 23.062 9.617 1 98.31 179 LEU B O 1
ATOM 4020 N N . ALA B 1 180 ? 8.07 21.047 8.789 1 98.81 180 ALA B N 1
ATOM 4021 C CA . ALA B 1 180 ? 8.844 20.656 9.961 1 98.81 180 ALA B CA 1
ATOM 4022 C C . ALA B 1 180 ? 10.039 21.578 10.18 1 98.81 180 ALA B C 1
ATOM 4024 O O . ALA B 1 180 ? 10.328 21.969 11.305 1 98.81 180 ALA B O 1
ATOM 4025 N N . ILE B 1 181 ? 10.719 21.906 9.109 1 98.81 181 ILE B N 1
ATOM 4026 C CA . ILE B 1 181 ? 11.867 22.797 9.172 1 98.81 181 ILE B CA 1
ATOM 4027 C C . ILE B 1 181 ? 11.461 24.125 9.812 1 98.81 181 ILE B C 1
ATOM 4029 O O . ILE B 1 181 ? 12.109 24.594 10.75 1 98.81 181 ILE B O 1
ATOM 4033 N N . GLN B 1 182 ? 10.359 24.656 9.391 1 98.62 182 GLN B N 1
ATOM 4034 C CA . GLN B 1 182 ? 9.891 25.938 9.93 1 98.62 182 GLN B CA 1
ATOM 4035 C C . GLN B 1 182 ? 9.555 25.812 11.414 1 98.62 182 GLN B C 1
ATOM 4037 O O . GLN B 1 182 ? 9.922 26.672 12.211 1 98.62 182 GLN B O 1
ATOM 4042 N N . MET B 1 183 ? 8.859 24.75 11.773 1 98.69 183 MET B N 1
ATOM 4043 C CA . MET B 1 183 ? 8.414 24.609 13.156 1 98.69 183 MET B CA 1
ATOM 4044 C C . MET B 1 183 ? 9.594 24.375 14.094 1 98.69 183 MET B C 1
ATOM 4046 O O . MET B 1 183 ? 9.633 24.938 15.188 1 98.69 183 MET B O 1
ATOM 4050 N N . VAL B 1 184 ? 10.523 23.562 13.664 1 98.88 184 VAL B N 1
ATOM 4051 C CA . VAL B 1 184 ? 11.711 23.312 14.469 1 98.88 184 VAL B CA 1
ATOM 4052 C C . VAL B 1 184 ? 12.477 24.625 14.664 1 98.88 184 VAL B C 1
ATOM 4054 O O . VAL B 1 184 ? 12.953 24.906 15.766 1 98.88 184 VAL B O 1
ATOM 4057 N N . LYS B 1 185 ? 12.555 25.469 13.633 1 98.44 185 LYS B N 1
ATOM 4058 C CA . LYS B 1 185 ? 13.195 26.766 13.727 1 98.44 185 LYS B CA 1
ATOM 4059 C C . LYS B 1 185 ? 12.469 27.672 14.719 1 98.44 185 LYS B C 1
ATOM 4061 O O . LYS B 1 185 ? 13.109 28.344 15.531 1 98.44 185 LYS B O 1
ATOM 4066 N N . LEU B 1 186 ? 11.203 27.719 14.664 1 97.94 186 LEU B N 1
ATOM 4067 C CA . LEU B 1 186 ? 10.406 28.547 15.562 1 97.94 186 LEU B CA 1
ATOM 4068 C C . LEU B 1 186 ? 10.617 28.141 17.016 1 97.94 186 LEU B C 1
ATOM 4070 O O . LEU B 1 186 ? 10.547 28.969 17.906 1 97.94 186 LEU B O 1
ATOM 4074 N N . CYS B 1 187 ? 10.922 26.844 17.234 1 98.31 187 CYS B N 1
ATOM 4075 C CA . CYS B 1 187 ? 11.164 26.344 18.578 1 98.31 187 CYS B CA 1
ATOM 4076 C C . CYS B 1 187 ? 12.562 26.719 19.062 1 98.31 187 CYS B C 1
ATOM 4078 O O . CYS B 1 187 ? 12.914 26.469 20.219 1 98.31 187 CYS B O 1
ATOM 4080 N N . GLY B 1 188 ? 13.406 27.266 18.156 1 98.31 188 GLY B N 1
ATOM 4081 C CA . GLY B 1 188 ? 14.711 27.766 18.531 1 98.31 188 GLY B CA 1
ATOM 4082 C C . GLY B 1 188 ? 15.836 26.781 18.281 1 98.31 188 GLY B C 1
ATOM 4083 O O . GLY B 1 188 ? 16.922 26.922 18.859 1 98.31 188 GLY B O 1
ATOM 4084 N N . HIS B 1 189 ? 15.578 25.828 17.484 1 98.75 189 HIS B N 1
ATOM 4085 C CA . HIS B 1 189 ? 16.562 24.766 17.297 1 98.75 189 HIS B CA 1
ATOM 4086 C C . HIS B 1 189 ? 17.281 24.891 15.953 1 98.75 189 HIS B C 1
ATOM 4088 O O . HIS B 1 189 ? 16.844 25.656 15.094 1 98.75 189 HIS B O 1
ATOM 4094 N N . ARG B 1 190 ? 18.453 24.297 15.867 1 98.62 190 ARG B N 1
ATOM 4095 C CA . ARG B 1 190 ? 19.188 24.188 14.617 1 98.62 190 ARG B CA 1
ATOM 4096 C C . ARG B 1 190 ? 18.656 23.016 13.781 1 98.62 190 ARG B C 1
ATOM 4098 O O . ARG B 1 190 ? 18.641 21.875 14.242 1 98.62 190 ARG B O 1
ATOM 4105 N N . VAL B 1 191 ? 18.234 23.312 12.539 1 98.81 191 VAL B N 1
ATOM 4106 C CA . VAL B 1 191 ? 17.625 22.312 11.688 1 98.81 191 VAL B CA 1
ATOM 4107 C C . VAL B 1 191 ? 18.672 21.703 10.758 1 98.81 191 VAL B C 1
ATOM 4109 O O . VAL B 1 191 ? 19.266 22.406 9.938 1 98.81 191 VAL B O 1
ATOM 4112 N N . ILE B 1 192 ? 18.891 20.484 10.875 1 98.88 192 ILE B N 1
ATOM 4113 C CA . ILE B 1 192 ? 19.656 19.656 9.938 1 98.88 192 ILE B CA 1
ATOM 4114 C C . ILE B 1 192 ? 18.688 18.875 9.047 1 98.88 192 ILE B C 1
ATOM 4116 O O . ILE B 1 192 ? 17.719 18.281 9.539 1 98.88 192 ILE B O 1
ATOM 4120 N N . THR B 1 193 ? 18.906 18.906 7.711 1 98.88 193 THR B N 1
ATOM 4121 C CA . THR B 1 193 ? 18 18.172 6.84 1 98.88 193 THR B CA 1
ATOM 4122 C C . THR B 1 193 ? 18.766 17.484 5.707 1 98.88 193 THR B C 1
ATOM 4124 O O . THR B 1 193 ? 19.953 17.734 5.52 1 98.88 193 THR B O 1
ATOM 4127 N N . THR B 1 194 ? 18.156 16.469 5.172 1 98.5 194 THR B N 1
ATOM 4128 C CA . THR B 1 194 ? 18.656 15.812 3.969 1 98.5 194 THR B CA 1
ATOM 4129 C C . THR B 1 194 ? 17.688 16.016 2.803 1 98.5 194 THR B C 1
ATOM 4131 O O . THR B 1 194 ? 16.484 16.125 3.004 1 98.5 194 THR B O 1
ATOM 4134 N N . CYS B 1 195 ? 18.219 16.141 1.643 1 96.75 195 CYS B N 1
ATOM 4135 C CA . CYS B 1 195 ? 17.422 16.203 0.428 1 96.75 195 CYS B CA 1
ATOM 4136 C C . CYS B 1 195 ? 18.281 15.984 -0.809 1 96.75 195 CYS B C 1
ATOM 4138 O O . CYS B 1 195 ? 19.5 15.875 -0.708 1 96.75 195 CYS B O 1
ATOM 4140 N N . SER B 1 196 ? 17.625 15.828 -1.885 1 92.75 196 SER B N 1
ATOM 4141 C CA . SER B 1 196 ? 18.359 15.844 -3.15 1 92.75 196 SER B CA 1
ATOM 4142 C C . SER B 1 196 ? 18.969 17.219 -3.422 1 92.75 196 SER B C 1
ATOM 4144 O O . SER B 1 196 ? 18.453 18.234 -2.947 1 92.75 196 SER B O 1
ATOM 4146 N N . PRO B 1 197 ? 19.969 17.25 -4.211 1 93.88 197 PRO B N 1
ATOM 4147 C CA . PRO B 1 197 ? 20.656 18.516 -4.477 1 93.88 197 PRO B CA 1
ATOM 4148 C C . PRO B 1 197 ? 19.719 19.562 -5.082 1 93.88 197 PRO B C 1
ATOM 4150 O O . PRO B 1 197 ? 19.844 20.75 -4.77 1 93.88 197 PRO B O 1
ATOM 4153 N N . HIS B 1 198 ? 18.812 19.219 -5.875 1 94.06 198 HIS B N 1
ATOM 4154 C CA . HIS B 1 198 ? 17.953 20.172 -6.566 1 94.06 198 HIS B CA 1
ATOM 4155 C C . HIS B 1 198 ? 16.984 20.859 -5.59 1 94.06 198 HIS B C 1
ATOM 4157 O O . HIS B 1 198 ? 16.406 21.891 -5.91 1 94.06 198 HIS B O 1
ATOM 4163 N N . ASN B 1 199 ? 16.859 20.312 -4.379 1 96.38 199 ASN B N 1
ATOM 4164 C CA . ASN B 1 199 ? 15.961 20.891 -3.385 1 96.38 199 ASN B CA 1
ATOM 4165 C C . ASN B 1 199 ? 16.734 21.688 -2.338 1 96.38 199 ASN B C 1
ATOM 4167 O O . ASN B 1 199 ? 16.141 22.219 -1.39 1 96.38 199 ASN B O 1
ATOM 4171 N N . ARG B 1 200 ? 18.016 21.812 -2.473 1 97.5 200 ARG B N 1
ATOM 4172 C CA . ARG B 1 200 ? 18.859 22.438 -1.46 1 97.5 200 ARG B CA 1
ATOM 4173 C C . ARG B 1 200 ? 18.422 23.875 -1.188 1 97.5 200 ARG B C 1
ATOM 4175 O O . ARG B 1 200 ? 18.219 24.266 -0.034 1 97.5 200 ARG B O 1
ATOM 4182 N N . ASP B 1 201 ? 18.234 24.672 -2.242 1 98 201 ASP B N 1
ATOM 4183 C CA . ASP B 1 201 ? 17.859 26.078 -2.068 1 98 201 ASP B CA 1
ATOM 4184 C C . ASP B 1 201 ? 16.469 26.203 -1.443 1 98 201 ASP B C 1
ATOM 4186 O O . ASP B 1 201 ? 16.219 27.109 -0.635 1 98 201 ASP B O 1
ATOM 4190 N N . LEU B 1 202 ? 15.648 25.297 -1.833 1 97.75 202 LEU B N 1
ATOM 4191 C CA . LEU B 1 202 ? 14.289 25.312 -1.308 1 97.75 202 LEU B CA 1
ATOM 4192 C C . LEU B 1 202 ? 14.281 25.109 0.203 1 97.75 202 LEU B C 1
ATOM 4194 O O . LEU B 1 202 ? 13.703 25.906 0.942 1 97.75 202 LEU B O 1
ATOM 4198 N N . VAL B 1 203 ? 14.969 24.109 0.683 1 98.5 203 VAL B N 1
ATOM 4199 C CA . VAL B 1 203 ? 14.922 23.781 2.105 1 98.5 203 VAL B CA 1
ATOM 4200 C C . VAL B 1 203 ? 15.617 24.891 2.906 1 98.5 203 VAL B C 1
ATOM 4202 O O . VAL B 1 203 ? 15.203 25.203 4.023 1 98.5 203 VAL B O 1
ATOM 4205 N N . ILE B 1 204 ? 16.656 25.5 2.389 1 98.69 204 ILE B N 1
ATOM 4206 C CA . ILE B 1 204 ? 17.328 26.609 3.047 1 98.69 204 ILE B CA 1
ATOM 4207 C C . ILE B 1 204 ? 16.375 27.797 3.158 1 98.69 204 ILE B C 1
ATOM 4209 O O . ILE B 1 204 ? 16.297 28.438 4.207 1 98.69 204 ILE B O 1
ATOM 4213 N N . SER B 1 205 ? 15.633 28.016 2.086 1 98.25 205 SER B N 1
ATOM 4214 C CA . SER B 1 205 ? 14.703 29.141 2.08 1 98.25 205 SER B CA 1
ATOM 4215 C C . SER B 1 205 ? 13.594 28.953 3.115 1 98.25 205 SER B C 1
ATOM 4217 O O . SER B 1 205 ? 12.953 29.922 3.533 1 98.25 205 SER B O 1
ATOM 4219 N N . TYR B 1 206 ? 13.453 27.766 3.564 1 98 206 TYR B N 1
ATOM 4220 C CA . TYR B 1 206 ? 12.43 27.484 4.574 1 98 206 TYR B CA 1
ATOM 4221 C C . TYR B 1 206 ? 13.047 27.438 5.965 1 98 206 TYR B C 1
ATOM 4223 O O . TYR B 1 206 ? 12.336 27.266 6.961 1 98 206 TYR B O 1
ATOM 4231 N N . GLY B 1 207 ? 14.344 27.5 6.098 1 98.31 207 GLY B N 1
ATOM 4232 C CA . GLY B 1 207 ? 14.938 27.703 7.41 1 98.31 207 GLY B CA 1
ATOM 4233 C C . GLY B 1 207 ? 15.984 26.672 7.766 1 98.31 207 GLY B C 1
ATOM 4234 O O . GLY B 1 207 ? 16.562 26.719 8.852 1 98.31 207 GLY B O 1
ATOM 4235 N N . ALA B 1 208 ? 16.281 25.734 6.863 1 98.75 208 ALA B N 1
ATOM 4236 C CA . ALA B 1 208 ? 17.281 24.719 7.16 1 98.75 208 ALA B CA 1
ATOM 4237 C C . ALA B 1 208 ? 18.656 25.359 7.41 1 98.75 208 ALA B C 1
ATOM 4239 O O . ALA B 1 208 ? 19.047 26.281 6.699 1 98.75 208 ALA B O 1
ATOM 4240 N N . ASP B 1 209 ? 19.344 24.891 8.414 1 98.81 209 ASP B N 1
ATOM 4241 C CA . ASP B 1 209 ? 20.672 25.422 8.766 1 98.81 209 ASP B CA 1
ATOM 4242 C C . ASP B 1 209 ? 21.781 24.609 8.094 1 98.81 209 ASP B C 1
ATOM 4244 O O . ASP B 1 209 ? 22.781 25.172 7.641 1 98.81 209 ASP B O 1
ATOM 4248 N N . LEU B 1 210 ? 21.641 23.297 8.094 1 98.75 210 LEU B N 1
ATOM 4249 C CA . LEU B 1 210 ? 22.562 22.391 7.418 1 98.75 210 LEU B CA 1
ATOM 4250 C C . LEU B 1 210 ? 21.812 21.438 6.5 1 98.75 210 LEU B C 1
ATOM 4252 O O . LEU B 1 210 ? 20.75 20.922 6.859 1 98.75 210 LEU B O 1
ATOM 4256 N N . VAL B 1 211 ? 22.359 21.281 5.305 1 98.81 211 VAL B N 1
ATOM 4257 C CA . VAL B 1 211 ? 21.719 20.453 4.297 1 98.81 211 VAL B CA 1
ATOM 4258 C C . VAL B 1 211 ? 22.703 19.406 3.783 1 98.81 211 VAL B C 1
ATOM 4260 O O . VAL B 1 211 ? 23.828 19.734 3.402 1 98.81 211 VAL B O 1
ATOM 4263 N N . PHE B 1 212 ? 22.297 18.188 3.82 1 98.75 212 PHE B N 1
ATOM 4264 C CA . PHE B 1 212 ? 23.125 17.078 3.338 1 98.75 212 PHE B CA 1
ATOM 4265 C C . PHE B 1 212 ? 22.406 16.312 2.229 1 98.75 212 PHE B C 1
ATOM 4267 O O . PHE B 1 212 ? 21.172 16.266 2.203 1 98.75 212 PHE B O 1
ATOM 4274 N N . ASP B 1 213 ? 23.172 15.781 1.333 1 97.44 213 ASP B N 1
ATOM 4275 C CA . ASP B 1 213 ? 22.656 14.93 0.266 1 97.44 213 ASP B CA 1
ATOM 4276 C C . ASP B 1 213 ? 22.484 13.492 0.749 1 97.44 213 ASP B C 1
ATOM 4278 O O . ASP B 1 213 ? 23.453 12.789 0.994 1 97.44 213 ASP B O 1
ATOM 4282 N N . TYR B 1 214 ? 21.234 13.023 0.82 1 93.62 214 TYR B N 1
ATOM 4283 C CA . TYR B 1 214 ? 21 11.688 1.361 1 93.62 214 TYR B CA 1
ATOM 4284 C C . TYR B 1 214 ? 21.5 10.609 0.411 1 93.62 214 TYR B C 1
ATOM 4286 O O . TYR B 1 214 ? 21.594 9.438 0.781 1 93.62 214 TYR B O 1
ATOM 4294 N N . ASN B 1 215 ? 21.891 10.984 -0.781 1 90.19 215 ASN B N 1
ATOM 4295 C CA . ASN B 1 215 ? 22.453 10.023 -1.717 1 90.19 215 ASN B CA 1
ATOM 4296 C C . ASN B 1 215 ? 23.938 9.781 -1.436 1 90.19 215 ASN B C 1
ATOM 4298 O O . ASN B 1 215 ? 24.531 8.828 -1.953 1 90.19 215 ASN B O 1
ATOM 4302 N N . SER B 1 216 ? 24.531 10.648 -0.683 1 94.88 216 SER B N 1
ATOM 4303 C CA . SER B 1 216 ? 25.938 10.469 -0.325 1 94.88 216 SER B CA 1
ATOM 4304 C C . SER B 1 216 ? 26.141 9.25 0.568 1 94.88 216 SER B C 1
ATOM 4306 O O . SER B 1 216 ? 25.422 9.086 1.563 1 94.88 216 SER B O 1
ATOM 4308 N N . PRO B 1 217 ? 27.141 8.406 0.249 1 92.56 217 PRO B N 1
ATOM 4309 C CA . PRO B 1 217 ? 27.391 7.227 1.083 1 92.56 217 PRO B CA 1
ATOM 4310 C C . PRO B 1 217 ? 27.891 7.59 2.48 1 92.56 217 PRO B C 1
ATOM 4312 O O . PRO B 1 217 ? 27.844 6.758 3.389 1 92.56 217 PRO B O 1
ATOM 4315 N N . THR B 1 218 ? 28.297 8.805 2.65 1 96.94 218 THR B N 1
ATOM 4316 C CA . THR B 1 218 ? 28.828 9.211 3.949 1 96.94 218 THR B CA 1
ATOM 4317 C C . THR B 1 218 ? 27.875 10.188 4.637 1 96.94 218 THR B C 1
ATOM 4319 O O . THR B 1 218 ? 28.281 10.914 5.551 1 96.94 218 THR B O 1
ATOM 4322 N N . CYS B 1 219 ? 26.672 10.242 4.215 1 97.88 219 CYS B N 1
ATOM 4323 C CA . CYS B 1 219 ? 25.719 11.234 4.695 1 97.88 219 CYS B CA 1
ATOM 4324 C C . CYS B 1 219 ? 25.594 11.18 6.215 1 97.88 219 CYS B C 1
ATOM 4326 O O . CYS B 1 219 ? 25.672 12.211 6.887 1 97.88 219 CYS B O 1
ATOM 4328 N N . ALA B 1 220 ? 25.406 9.992 6.777 1 98.25 220 ALA B N 1
ATOM 4329 C CA . ALA B 1 220 ? 25.25 9.836 8.219 1 98.25 220 ALA B CA 1
ATOM 4330 C C . ALA B 1 220 ? 26.5 10.305 8.961 1 98.25 220 ALA B C 1
ATOM 4332 O O . ALA B 1 220 ? 26.406 11.008 9.969 1 98.25 220 ALA B O 1
ATOM 4333 N N . GLU B 1 221 ? 27.625 9.898 8.492 1 97.94 221 GLU B N 1
ATOM 4334 C CA . GLU B 1 221 ? 28.891 10.281 9.094 1 97.94 221 GLU B CA 1
ATOM 4335 C C . GLU B 1 221 ? 29.094 11.797 9.055 1 97.94 221 GLU B C 1
ATOM 4337 O O . GLU B 1 221 ? 29.594 12.383 10.016 1 97.94 221 GLU B O 1
ATOM 4342 N N . ASP B 1 222 ? 28.75 12.367 7.941 1 98.62 222 ASP B N 1
ATOM 4343 C CA . ASP B 1 222 ? 28.875 13.812 7.789 1 98.62 222 ASP B CA 1
ATOM 4344 C C . ASP B 1 222 ? 27.969 14.547 8.781 1 98.62 222 ASP B C 1
ATOM 4346 O O . ASP B 1 222 ? 28.375 15.57 9.344 1 98.62 222 ASP B O 1
ATOM 4350 N N . ILE B 1 223 ? 26.781 14.031 8.992 1 98.81 223 ILE B N 1
ATOM 4351 C CA . ILE B 1 223 ? 25.859 14.633 9.953 1 98.81 223 ILE B CA 1
ATOM 4352 C C . ILE B 1 223 ? 26.422 14.492 11.367 1 98.81 223 ILE B C 1
ATOM 4354 O O . ILE B 1 223 ? 26.375 15.438 12.156 1 98.81 223 ILE B O 1
ATOM 4358 N N . ARG B 1 224 ? 26.922 13.391 11.703 1 98.31 224 ARG B N 1
ATOM 4359 C CA . ARG B 1 224 ? 27.531 13.18 13.016 1 98.31 224 ARG B CA 1
ATOM 4360 C C . ARG B 1 224 ? 28.656 14.172 13.258 1 98.31 224 ARG B C 1
ATOM 4362 O O . ARG B 1 224 ? 28.781 14.719 14.359 1 98.31 224 ARG B O 1
ATOM 4369 N N . ALA B 1 225 ? 29.469 14.312 12.25 1 98.31 225 ALA B N 1
ATOM 4370 C CA . ALA B 1 225 ? 30.578 15.25 12.367 1 98.31 225 ALA B CA 1
ATOM 4371 C C . ALA B 1 225 ? 30.062 16.672 12.586 1 98.31 225 ALA B C 1
ATOM 4373 O O . ALA B 1 225 ? 30.562 17.391 13.453 1 98.31 225 ALA B O 1
ATOM 4374 N N . ALA B 1 226 ? 29.078 17.031 11.867 1 98.38 226 ALA B N 1
ATOM 4375 C CA . ALA B 1 226 ? 28.547 18.375 11.914 1 98.38 226 ALA B CA 1
ATOM 4376 C C . ALA B 1 226 ? 27.891 18.656 13.266 1 98.38 226 ALA B C 1
ATOM 4378 O O . ALA B 1 226 ? 27.812 19.797 13.711 1 98.38 226 ALA B O 1
ATOM 4379 N N . THR B 1 227 ? 27.375 17.578 13.922 1 98.38 227 THR B N 1
ATOM 4380 C CA . THR B 1 227 ? 26.688 17.734 15.188 1 98.38 227 THR B CA 1
ATOM 4381 C C . THR B 1 227 ? 27.578 17.328 16.359 1 98.38 227 THR B C 1
ATOM 4383 O O . THR B 1 227 ? 27.109 17.219 17.484 1 98.38 227 THR B O 1
ATOM 4386 N N . LYS B 1 228 ? 28.844 17.047 16 1 97.94 228 LYS B N 1
ATOM 4387 C CA . LYS B 1 228 ? 29.828 16.625 17 1 97.94 228 LYS B CA 1
ATOM 4388 C C . LYS B 1 228 ? 29.344 15.391 17.766 1 97.94 228 LYS B C 1
ATOM 4390 O O . LYS B 1 228 ? 29.5 15.312 18.984 1 97.94 228 LYS B O 1
ATOM 4395 N N . ASN B 1 229 ? 28.562 14.594 17.031 1 97.81 229 ASN B N 1
ATOM 4396 C CA . ASN B 1 229 ? 28.109 13.305 17.547 1 97.81 229 ASN B CA 1
ATOM 4397 C C . ASN B 1 229 ? 27.141 13.477 18.703 1 97.81 229 ASN B C 1
ATOM 4399 O O . ASN B 1 229 ? 27.141 12.672 19.641 1 97.81 229 ASN B O 1
ATOM 4403 N N . THR B 1 230 ? 26.359 14.523 18.625 1 97.5 230 THR B N 1
ATOM 4404 C CA . THR B 1 230 ? 25.453 14.781 19.734 1 97.5 230 THR B CA 1
ATOM 4405 C C . THR B 1 230 ? 24.016 14.883 19.25 1 97.5 230 THR B C 1
ATOM 4407 O O . THR B 1 230 ? 23.125 15.305 20 1 97.5 230 THR B O 1
ATOM 4410 N N . LEU B 1 231 ? 23.75 14.477 18.016 1 98.62 231 LEU B N 1
ATOM 4411 C CA . LEU B 1 231 ? 22.391 14.539 17.5 1 98.62 231 LEU B CA 1
ATOM 4412 C C . LEU B 1 231 ? 21.453 13.664 18.328 1 98.62 231 LEU B C 1
ATOM 4414 O O . LEU B 1 231 ? 21.719 12.477 18.531 1 98.62 231 LEU B O 1
ATOM 4418 N N . ARG B 1 232 ? 20.281 14.297 18.734 1 97.62 232 ARG B N 1
ATOM 4419 C CA . ARG B 1 232 ? 19.422 13.547 19.656 1 97.62 232 ARG B CA 1
ATOM 4420 C C . ARG B 1 232 ? 18.016 13.414 19.078 1 97.62 232 ARG B C 1
ATOM 4422 O O . ARG B 1 232 ? 17.25 12.531 19.484 1 97.62 232 ARG B O 1
ATOM 4429 N N . TYR B 1 233 ? 17.578 14.289 18.234 1 98.88 233 TYR B N 1
ATOM 4430 C CA . TYR B 1 233 ? 16.203 14.312 17.75 1 98.88 233 TYR B CA 1
ATOM 4431 C C . TYR B 1 233 ? 16.156 14.102 16.25 1 98.88 233 TYR B C 1
ATOM 4433 O O . TYR B 1 233 ? 16.812 14.82 15.484 1 98.88 233 TYR B O 1
ATOM 4441 N N . VAL B 1 234 ? 15.359 13.094 15.789 1 98.94 234 VAL B N 1
ATOM 4442 C CA . VAL B 1 234 ? 15.266 12.781 14.359 1 98.94 234 VAL B CA 1
ATOM 4443 C C . VAL B 1 234 ? 13.805 12.57 13.977 1 98.94 234 VAL B C 1
ATOM 4445 O O . VAL B 1 234 ? 13.102 11.781 14.609 1 98.94 234 VAL B O 1
ATOM 4448 N N . LEU B 1 235 ? 13.359 13.297 13.016 1 98.94 235 LEU B N 1
ATOM 4449 C CA . LEU B 1 235 ? 12.078 13.086 12.352 1 98.94 235 LEU B CA 1
ATOM 4450 C C . LEU B 1 235 ? 12.273 12.43 10.984 1 98.94 235 LEU B C 1
ATOM 4452 O O . LEU B 1 235 ? 12.977 12.969 10.133 1 98.94 235 LEU B O 1
ATOM 4456 N N . ASP B 1 236 ? 11.68 11.266 10.797 1 98.44 236 ASP B N 1
ATOM 4457 C CA . ASP B 1 236 ? 11.781 10.516 9.547 1 98.44 236 ASP B CA 1
ATOM 4458 C C . ASP B 1 236 ? 10.398 10.25 8.953 1 98.44 236 ASP B C 1
ATOM 4460 O O . ASP B 1 236 ? 9.781 9.227 9.25 1 98.44 236 ASP B O 1
ATOM 4464 N N . PRO B 1 237 ? 9.945 11.133 8.016 1 96.62 237 PRO B N 1
ATOM 4465 C CA . PRO B 1 237 ? 8.617 10.969 7.434 1 96.62 237 PRO B CA 1
ATOM 4466 C C . PRO B 1 237 ? 8.508 9.734 6.547 1 96.62 237 PRO B C 1
ATOM 4468 O O . PRO B 1 237 ? 7.402 9.336 6.164 1 96.62 237 PRO B O 1
ATOM 4471 N N . PHE B 1 238 ? 9.508 9 6.234 1 92.88 238 PHE B N 1
ATOM 4472 C CA . PHE B 1 238 ? 9.508 7.926 5.25 1 92.88 238 PHE B CA 1
ATOM 4473 C C . PHE B 1 238 ? 9.641 6.566 5.93 1 92.88 238 PHE B C 1
ATOM 4475 O O . PHE B 1 238 ? 8.914 5.629 5.598 1 92.88 238 PHE B O 1
ATOM 4482 N N . ALA B 1 239 ? 10.586 6.41 6.789 1 93.25 239 ALA B N 1
ATOM 4483 C CA . ALA B 1 239 ? 10.789 5.262 7.668 1 93.25 239 ALA B CA 1
ATOM 4484 C C . ALA B 1 239 ? 11.086 4 6.863 1 93.25 239 ALA B C 1
ATOM 4486 O O . ALA B 1 239 ? 10.781 2.889 7.301 1 93.25 239 ALA B O 1
ATOM 4487 N N . GLU B 1 240 ? 11.609 4.129 5.695 1 89.69 240 GLU B N 1
ATOM 4488 C CA . GLU B 1 240 ? 12.102 2.982 4.938 1 89.69 240 GLU B CA 1
ATOM 4489 C C . GLU B 1 240 ? 13.367 2.406 5.566 1 89.69 240 GLU B C 1
ATOM 4491 O O . GLU B 1 240 ? 14.008 3.061 6.391 1 89.69 240 GLU B O 1
ATOM 4496 N N . ALA B 1 241 ? 13.742 1.203 5.191 1 87.12 241 ALA B N 1
ATOM 4497 C CA . ALA B 1 241 ? 14.938 0.58 5.762 1 87.12 241 ALA B CA 1
ATOM 4498 C C . ALA B 1 241 ? 16.156 1.473 5.582 1 87.12 241 ALA B C 1
ATOM 4500 O O . ALA B 1 241 ? 16.922 1.683 6.527 1 87.12 241 ALA B O 1
ATOM 4501 N N . LYS B 1 242 ? 16.297 1.994 4.398 1 88.5 242 LYS B N 1
ATOM 4502 C CA . LYS B 1 242 ? 17.453 2.838 4.098 1 88.5 242 LYS B CA 1
ATOM 4503 C C . LYS B 1 242 ? 17.438 4.105 4.945 1 88.5 242 LYS B C 1
ATOM 4505 O O . LYS B 1 242 ? 18.469 4.508 5.488 1 88.5 242 LYS B O 1
ATOM 4510 N N . THR B 1 243 ? 16.281 4.734 5.02 1 94.88 243 THR B N 1
ATOM 4511 C CA . THR B 1 243 ? 16.203 5.984 5.77 1 94.88 243 THR B CA 1
ATOM 4512 C C . THR B 1 243 ? 16.359 5.73 7.266 1 94.88 243 THR B C 1
ATOM 4514 O O . THR B 1 243 ? 17.016 6.5 7.969 1 94.88 243 THR B O 1
ATOM 4517 N N . LEU B 1 244 ? 15.781 4.684 7.723 1 95.19 244 LEU B N 1
ATOM 4518 C CA . LEU B 1 244 ? 15.922 4.289 9.125 1 95.19 244 LEU B CA 1
ATOM 4519 C C . LEU B 1 244 ? 17.391 4.062 9.484 1 95.19 244 LEU B C 1
ATOM 4521 O O . LEU B 1 244 ? 17.875 4.598 10.484 1 95.19 244 LEU B O 1
ATOM 4525 N N . ARG B 1 245 ? 18.109 3.332 8.656 1 94 245 ARG B N 1
ATOM 4526 C CA . ARG B 1 245 ? 19.516 3.045 8.906 1 94 245 ARG B CA 1
ATOM 4527 C C . ARG B 1 245 ? 20.328 4.328 8.938 1 94 245 ARG B C 1
ATOM 4529 O O . ARG B 1 245 ? 21.188 4.508 9.805 1 94 245 ARG B O 1
ATOM 4536 N N . MET B 1 246 ? 20.062 5.109 8.008 1 96.19 246 MET B N 1
ATOM 4537 C CA . MET B 1 246 ? 20.797 6.371 7.926 1 96.19 246 MET B CA 1
ATOM 4538 C C . MET B 1 246 ? 20.531 7.23 9.156 1 96.19 246 MET B C 1
ATOM 4540 O O . MET B 1 246 ? 21.469 7.781 9.75 1 96.19 246 MET B O 1
ATOM 4544 N N . CYS B 1 247 ? 19.266 7.375 9.57 1 98.19 247 CYS B N 1
ATOM 4545 C CA . CYS B 1 247 ? 18.891 8.18 10.719 1 98.19 247 CYS B CA 1
ATOM 4546 C C . CYS B 1 247 ? 19.516 7.633 12 1 98.19 247 CYS B C 1
ATOM 4548 O O . CYS B 1 247 ? 20.062 8.391 12.805 1 98.19 247 CYS B O 1
ATOM 4550 N N . TYR B 1 248 ? 19.484 6.355 12.164 1 97.69 248 TYR B N 1
ATOM 4551 C CA . TYR B 1 248 ? 20.062 5.719 13.336 1 97.69 248 TYR B CA 1
ATOM 4552 C C . TYR B 1 248 ? 21.578 5.934 13.383 1 97.69 248 TYR B C 1
ATOM 4554 O O . TYR B 1 248 ? 22.141 6.168 14.453 1 97.69 248 TYR B O 1
ATOM 4562 N N . ALA B 1 249 ? 22.188 5.871 12.211 1 97.38 249 ALA B N 1
ATOM 4563 C CA . ALA B 1 249 ? 23.625 6.059 12.125 1 97.38 249 ALA B CA 1
ATOM 4564 C C . ALA B 1 249 ? 24.016 7.508 12.414 1 97.38 249 ALA B C 1
ATOM 4566 O O . ALA B 1 249 ? 25.109 7.781 12.906 1 97.38 249 ALA B O 1
ATOM 4567 N N . ALA B 1 250 ? 23.109 8.383 12.18 1 98.5 250 ALA B N 1
ATOM 4568 C CA . ALA B 1 250 ? 23.391 9.812 12.359 1 98.5 250 ALA B CA 1
ATOM 4569 C C . ALA B 1 250 ? 23.219 10.227 13.82 1 98.5 250 ALA B C 1
ATOM 4571 O O . ALA B 1 250 ? 23.828 11.203 14.258 1 98.5 250 ALA B O 1
ATOM 4572 N N . ILE B 1 251 ? 22.375 9.508 14.562 1 98.56 251 ILE B N 1
ATOM 4573 C CA . ILE B 1 251 ? 22.125 9.836 15.961 1 98.56 251 ILE B CA 1
ATOM 4574 C C . ILE B 1 251 ? 23.422 9.648 16.766 1 98.56 251 ILE B C 1
ATOM 4576 O O . ILE B 1 251 ? 24.156 8.695 16.547 1 98.56 251 ILE B O 1
ATOM 4580 N N . GLY B 1 252 ? 23.688 10.531 17.688 1 97.88 252 GLY B N 1
ATOM 4581 C CA . GLY B 1 252 ? 24.906 10.555 18.469 1 97.88 252 GLY B CA 1
ATOM 4582 C C . GLY B 1 252 ? 25.062 9.344 19.375 1 97.88 252 GLY B C 1
ATOM 4583 O O . GLY B 1 252 ? 24.109 8.57 19.547 1 97.88 252 GLY B O 1
ATOM 4584 N N . ARG B 1 253 ? 26.203 9.281 19.969 1 94.94 253 ARG B N 1
ATOM 4585 C CA . ARG B 1 253 ? 26.625 8.125 20.75 1 94.94 253 ARG B CA 1
ATOM 4586 C C . ARG B 1 253 ? 25.734 7.922 21.969 1 94.94 253 ARG B C 1
ATOM 4588 O O . ARG B 1 253 ? 25.469 6.785 22.359 1 94.94 253 ARG B O 1
ATOM 4595 N N . THR B 1 254 ? 25.203 8.984 22.5 1 96.38 254 THR B N 1
ATOM 4596 C CA . THR B 1 254 ? 24.453 8.891 23.734 1 96.38 254 THR B CA 1
ATOM 4597 C C . THR B 1 254 ? 22.984 8.531 23.453 1 96.38 254 THR B C 1
ATOM 4599 O O . THR B 1 254 ? 22.203 8.312 24.391 1 96.38 254 THR B O 1
ATOM 4602 N N . GLY B 1 255 ? 22.578 8.492 22.234 1 97.81 255 GLY B N 1
ATOM 4603 C CA . GLY B 1 255 ? 21.219 8.133 21.859 1 97.81 255 GLY B CA 1
ATOM 4604 C C . GLY B 1 255 ? 20.312 9.336 21.703 1 97.81 255 GLY B C 1
ATOM 4605 O O . GLY B 1 255 ? 20.781 10.461 21.547 1 97.81 255 GLY B O 1
ATOM 4606 N N . GLY B 1 256 ? 19 9.016 21.656 1 98.12 256 GLY B N 1
ATOM 4607 C CA . GLY B 1 256 ? 18.031 10.078 21.438 1 98.12 256 GLY B CA 1
ATOM 4608 C C . GLY B 1 256 ? 16.641 9.547 21.094 1 98.12 256 GLY B C 1
ATOM 4609 O O . GLY B 1 256 ? 16.219 8.523 21.625 1 98.12 256 GLY B O 1
ATOM 4610 N N . ARG B 1 257 ? 15.938 10.359 20.359 1 98.69 257 ARG B N 1
ATOM 4611 C CA . ARG B 1 257 ? 14.57 10.023 19.969 1 98.69 257 ARG B CA 1
ATOM 4612 C C . ARG B 1 257 ? 14.414 10.016 18.453 1 98.69 257 ARG B C 1
ATOM 4614 O O . ARG B 1 257 ? 14.883 10.93 17.781 1 98.69 257 ARG B O 1
ATOM 4621 N N . TYR B 1 258 ? 13.844 8.992 17.953 1 98.69 258 TYR B N 1
ATOM 4622 C CA . TYR B 1 258 ? 13.508 8.797 16.547 1 98.69 258 TYR B CA 1
ATOM 4623 C C . TYR B 1 258 ? 12 8.688 16.344 1 98.69 258 TYR B C 1
ATOM 4625 O O . TYR B 1 258 ? 11.352 7.812 16.922 1 98.69 258 TYR B O 1
ATOM 4633 N N . CYS B 1 259 ? 11.492 9.609 15.555 1 98.75 259 CYS B N 1
ATOM 4634 C CA . CYS B 1 259 ? 10.062 9.602 15.258 1 98.75 259 CYS B CA 1
ATOM 4635 C C . CYS B 1 259 ? 9.805 9.281 13.789 1 98.75 259 CYS B C 1
ATOM 4637 O O . CYS B 1 259 ? 10.273 10 12.906 1 98.75 259 CYS B O 1
ATOM 4639 N N . ALA B 1 260 ? 9.102 8.227 13.562 1 97.62 260 ALA B N 1
ATOM 4640 C CA . ALA B 1 260 ? 8.719 7.816 12.211 1 97.62 260 ALA B CA 1
ATOM 4641 C C . ALA B 1 260 ? 7.27 8.195 11.914 1 97.62 260 ALA B C 1
ATOM 4643 O O . ALA B 1 260 ? 6.41 8.141 12.805 1 97.62 260 ALA B O 1
ATOM 4644 N N . LEU B 1 261 ? 7.008 8.539 10.625 1 96.5 261 LEU B N 1
ATOM 4645 C CA . LEU B 1 261 ? 5.637 8.859 10.242 1 96.5 261 LEU B CA 1
ATOM 4646 C C . LEU B 1 261 ? 5.055 7.758 9.352 1 96.5 261 LEU B C 1
ATOM 4648 O O . LEU B 1 261 ? 3.941 7.895 8.836 1 96.5 261 LEU B O 1
ATOM 4652 N N . GLU B 1 262 ? 5.766 6.77 9.062 1 92.31 262 GLU B N 1
ATOM 4653 C CA . GLU B 1 262 ? 5.363 5.531 8.406 1 92.31 262 GLU B CA 1
ATOM 4654 C C . GLU B 1 262 ? 5.867 4.309 9.172 1 92.31 262 GLU B C 1
ATOM 4656 O O . GLU B 1 262 ? 6.812 4.406 9.953 1 92.31 262 GLU B O 1
ATOM 4661 N N . GLN B 1 263 ? 5.234 3.195 8.93 1 88.06 263 GLN B N 1
ATOM 4662 C CA . GLN B 1 263 ? 5.699 1.957 9.547 1 88.06 263 GLN B CA 1
ATOM 4663 C C . GLN B 1 263 ? 7.16 1.688 9.203 1 88.06 263 GLN B C 1
ATOM 4665 O O . GLN B 1 263 ? 7.586 1.88 8.062 1 88.06 263 GLN B O 1
ATOM 4670 N N . TYR B 1 264 ? 7.898 1.27 10.219 1 89.88 264 TYR B N 1
ATOM 4671 C CA . TYR B 1 264 ? 9.312 0.958 10.039 1 89.88 264 TYR B CA 1
ATOM 4672 C C . TYR B 1 264 ? 9.617 -0.46 10.508 1 89.88 264 TYR B C 1
ATOM 4674 O O . TYR B 1 264 ? 8.812 -1.078 11.211 1 89.88 264 TYR B O 1
ATOM 4682 N N . GLN B 1 265 ? 10.766 -0.961 10.047 1 85.69 265 GLN B N 1
ATOM 4683 C CA . GLN B 1 265 ? 11.219 -2.293 10.438 1 85.69 265 GLN B CA 1
ATOM 4684 C C . GLN B 1 265 ? 11.844 -2.281 11.828 1 85.69 265 GLN B C 1
ATOM 4686 O O . GLN B 1 265 ? 12.992 -1.881 12 1 85.69 265 GLN B O 1
ATOM 4691 N N . GLU B 1 266 ? 11.148 -2.877 12.773 1 87 266 GLU B N 1
ATOM 4692 C CA . GLU B 1 266 ? 11.57 -2.848 14.172 1 87 266 GLU B CA 1
ATOM 4693 C C . GLU B 1 266 ? 12.922 -3.535 14.352 1 87 266 GLU B C 1
ATOM 4695 O O . GLU B 1 266 ? 13.711 -3.137 15.211 1 87 266 GLU B O 1
ATOM 4700 N N . SER B 1 267 ? 13.211 -4.473 13.562 1 84.81 267 SER B N 1
ATOM 4701 C CA . SER B 1 267 ? 14.438 -5.254 13.703 1 84.81 267 SER B CA 1
ATOM 4702 C C . SER B 1 267 ? 15.672 -4.406 13.398 1 84.81 267 SER B C 1
ATOM 4704 O O . SER B 1 267 ? 16.781 -4.77 13.781 1 84.81 267 SER B O 1
ATOM 4706 N N . LEU B 1 268 ? 15.453 -3.307 12.719 1 88.38 268 LEU B N 1
ATOM 4707 C CA . LEU B 1 268 ? 16.578 -2.436 12.375 1 88.38 268 LEU B CA 1
ATOM 4708 C C . LEU B 1 268 ? 16.859 -1.449 13.5 1 88.38 268 LEU B C 1
ATOM 4710 O O . LEU B 1 268 ? 17.891 -0.767 13.492 1 88.38 268 LEU B O 1
ATOM 4714 N N . CYS B 1 269 ? 15.93 -1.388 14.438 1 93.31 269 CYS B N 1
ATOM 4715 C CA . CYS B 1 269 ? 16.094 -0.515 15.594 1 93.31 269 CYS B CA 1
ATOM 4716 C C . CYS B 1 269 ? 16.906 -1.202 16.688 1 93.31 269 CYS B C 1
ATOM 4718 O O . CYS B 1 269 ? 16.375 -1.494 17.766 1 93.31 269 CYS B O 1
ATOM 4720 N N . SER B 1 270 ? 18.25 -1.202 16.516 1 90.56 270 SER B N 1
ATOM 4721 C CA . SER B 1 270 ? 19.109 -2.072 17.328 1 90.56 270 SER B CA 1
ATOM 4722 C C . SER B 1 270 ? 19.719 -1.312 18.5 1 90.56 270 SER B C 1
ATOM 4724 O O . SER B 1 270 ? 20.203 -1.921 19.453 1 90.56 270 SER B O 1
ATOM 4726 N N . ARG B 1 271 ? 19.641 0.003 18.516 1 95.56 271 ARG B N 1
ATOM 4727 C CA . ARG B 1 271 ? 20.25 0.789 19.578 1 95.56 271 ARG B CA 1
ATOM 4728 C C . ARG B 1 271 ? 19.25 1.051 20.703 1 95.56 271 ARG B C 1
ATOM 4730 O O . ARG B 1 271 ? 18.312 1.825 20.531 1 95.56 271 ARG B O 1
ATOM 4737 N N . LYS B 1 272 ? 19.531 0.555 21.859 1 94.62 272 LYS B N 1
ATOM 4738 C CA . LYS B 1 272 ? 18.625 0.627 23 1 94.62 272 LYS B CA 1
ATOM 4739 C C . LYS B 1 272 ? 18.531 2.051 23.531 1 94.62 272 LYS B C 1
ATOM 4741 O O . LYS B 1 272 ? 17.562 2.4 24.219 1 94.62 272 LYS B O 1
ATOM 4746 N N . THR B 1 273 ? 19.5 2.836 23.281 1 97.5 273 THR B N 1
ATOM 4747 C CA . THR B 1 273 ? 19.562 4.199 23.812 1 97.5 273 THR B CA 1
ATOM 4748 C C . THR B 1 273 ? 18.688 5.129 22.969 1 97.5 273 THR B C 1
ATOM 4750 O O . THR B 1 273 ? 18.516 6.301 23.312 1 97.5 273 THR B O 1
ATOM 4753 N N . ILE B 1 274 ? 18.172 4.621 21.875 1 98.38 274 ILE B N 1
ATOM 4754 C CA . ILE B 1 274 ? 17.297 5.414 21.016 1 98.38 274 ILE B CA 1
ATOM 4755 C C . ILE B 1 274 ? 15.844 5.012 21.25 1 98.38 274 ILE B C 1
ATOM 4757 O O . ILE B 1 274 ? 15.477 3.85 21.062 1 98.38 274 ILE B O 1
ATOM 4761 N N . LYS B 1 275 ? 15.055 5.91 21.734 1 98.19 275 LYS B N 1
ATOM 4762 C CA . LYS B 1 275 ? 13.609 5.699 21.781 1 98.19 275 LYS B CA 1
ATOM 4763 C C . LYS B 1 275 ? 12.977 5.93 20.406 1 98.19 275 LYS B C 1
ATOM 4765 O O . LYS B 1 275 ? 13.148 6.996 19.812 1 98.19 275 LYS B O 1
ATOM 4770 N N . HIS B 1 276 ? 12.375 4.965 19.844 1 97.31 276 HIS B N 1
ATOM 4771 C CA . HIS B 1 276 ? 11.734 5.094 18.547 1 97.31 276 HIS B CA 1
ATOM 4772 C C . HIS B 1 276 ? 10.227 4.93 18.641 1 97.31 276 HIS B C 1
ATOM 4774 O O . HIS B 1 276 ? 9.734 4.164 19.484 1 97.31 276 HIS B O 1
ATOM 4780 N N . GLU B 1 277 ? 9.469 5.707 17.797 1 96.62 277 GLU B N 1
ATOM 4781 C CA . GLU B 1 277 ? 8.008 5.691 17.859 1 96.62 277 GLU B CA 1
ATOM 4782 C C . GLU B 1 277 ? 7.406 6 16.484 1 96.62 277 GLU B C 1
ATOM 4784 O O . GLU B 1 277 ? 7.922 6.84 15.75 1 96.62 277 GLU B O 1
ATOM 4789 N N . LEU B 1 278 ? 6.355 5.305 16.141 1 95.69 278 LEU B N 1
ATOM 4790 C CA . LEU B 1 278 ? 5.512 5.629 15.008 1 95.69 278 LEU B CA 1
ATOM 4791 C C . LEU B 1 278 ? 4.379 6.566 15.414 1 95.69 278 LEU B C 1
ATOM 4793 O O . LEU B 1 278 ? 3.678 6.305 16.391 1 95.69 278 LEU B O 1
ATOM 4797 N N . VAL B 1 279 ? 4.211 7.633 14.648 1 95.88 279 VAL B N 1
ATOM 4798 C CA . VAL B 1 279 ? 3.174 8.609 14.961 1 95.88 279 VAL B CA 1
ATOM 4799 C C . VAL B 1 279 ? 2.18 8.703 13.805 1 95.88 279 VAL B C 1
ATOM 4801 O O . VAL B 1 279 ? 2.557 8.555 12.641 1 95.88 279 VAL B O 1
ATOM 4804 N N . MET B 1 280 ? 0.919 8.938 14.172 1 95.75 280 MET B N 1
ATOM 4805 C CA . MET B 1 280 ? -0.151 9.234 13.219 1 95.75 280 MET B CA 1
ATOM 4806 C C . MET B 1 280 ? -0.789 10.586 13.523 1 95.75 280 MET B C 1
ATOM 4808 O O . MET B 1 280 ? -1.111 10.883 14.68 1 95.75 280 MET B O 1
ATOM 4812 N N . GLY B 1 281 ? -1.017 11.344 12.445 1 96.5 281 GLY B N 1
ATOM 4813 C CA . GLY B 1 281 ? -1.566 12.68 12.625 1 96.5 281 GLY B CA 1
ATOM 4814 C C . GLY B 1 281 ? -2.943 12.68 13.266 1 96.5 281 GLY B C 1
ATOM 4815 O O . GLY B 1 281 ? -3.303 13.617 13.977 1 96.5 281 GLY B O 1
ATOM 4816 N N . GLY B 1 282 ? -3.691 11.625 13.016 1 95.81 282 GLY B N 1
ATOM 4817 C CA . GLY B 1 282 ? -5.039 11.531 13.555 1 95.81 282 GLY B CA 1
ATOM 4818 C C . GLY B 1 282 ? -5.082 11.539 15.07 1 95.81 282 GLY B C 1
ATOM 4819 O O . GLY B 1 282 ? -6.113 11.852 15.664 1 95.81 282 GLY B O 1
ATOM 4820 N N . ALA B 1 283 ? -3.99 11.266 15.711 1 97 283 ALA B N 1
ATOM 4821 C CA . ALA B 1 283 ? -3.918 11.211 17.172 1 97 283 ALA B CA 1
ATOM 4822 C C . ALA B 1 283 ? -4.031 12.609 17.766 1 97 283 ALA B C 1
ATOM 4824 O O . ALA B 1 283 ? -4.234 12.758 18.969 1 97 283 ALA B O 1
ATOM 4825 N N . ILE B 1 284 ? -3.963 13.602 16.953 1 98.12 284 ILE B N 1
ATOM 4826 C CA . ILE B 1 284 ? -3.988 14.992 17.406 1 98.12 284 ILE B CA 1
ATOM 4827 C C . ILE B 1 284 ? -5.312 15.281 18.109 1 98.12 284 ILE B C 1
ATOM 4829 O O . ILE B 1 284 ? -5.379 16.141 19 1 98.12 284 ILE B O 1
ATOM 4833 N N . SER B 1 285 ? -6.367 14.578 17.781 1 95.94 285 SER B N 1
ATOM 4834 C CA . SER B 1 285 ? -7.695 14.797 18.344 1 95.94 285 SER B CA 1
ATOM 4835 C C . SER B 1 285 ? -7.766 14.297 19.781 1 95.94 285 SER B C 1
ATOM 4837 O O . SER B 1 285 ? -8.703 14.625 20.516 1 95.94 285 SER B O 1
ATOM 4839 N N . GLY B 1 286 ? -6.859 13.438 20.125 1 97.12 286 GLY B N 1
ATOM 4840 C CA . GLY B 1 286 ? -6.879 12.805 21.438 1 97.12 286 GLY B CA 1
ATOM 4841 C C . GLY B 1 286 ? -7.707 11.531 21.469 1 97.12 286 GLY B C 1
ATOM 4842 O O . GLY B 1 286 ? -7.758 10.844 22.5 1 97.12 286 GLY B O 1
ATOM 4843 N N . LYS B 1 287 ? -8.258 11.195 20.344 1 94.62 287 LYS B N 1
ATOM 4844 C CA . LYS B 1 287 ? -9.148 10.039 20.297 1 94.62 287 LYS B CA 1
ATOM 4845 C C . LYS B 1 287 ? -8.422 8.805 19.781 1 94.62 287 LYS B C 1
ATOM 4847 O O . LYS B 1 287 ? -9.023 7.734 19.656 1 94.62 287 LYS B O 1
ATOM 4852 N N . GLY B 1 288 ? -7.188 8.945 19.562 1 93.69 288 GLY B N 1
ATOM 4853 C CA . GLY B 1 288 ? -6.43 7.84 19 1 93.69 288 GLY B CA 1
ATOM 4854 C C . GLY B 1 288 ? -6.688 7.629 17.516 1 93.69 288 GLY B C 1
ATOM 4855 O O . GLY B 1 288 ? -7.203 8.523 16.844 1 93.69 288 GLY B O 1
ATOM 4856 N N . VAL B 1 289 ? -6.152 6.609 16.938 1 92.44 289 VAL B N 1
ATOM 4857 C CA . VAL B 1 289 ? -6.359 6.176 15.555 1 92.44 289 VAL B CA 1
ATOM 4858 C C . VAL B 1 289 ? -6.703 4.688 15.531 1 92.44 289 VAL B C 1
ATOM 4860 O O . VAL B 1 289 ? -5.887 3.85 15.93 1 92.44 289 VAL B O 1
ATOM 4863 N N . GLU B 1 290 ? -7.914 4.426 15.086 1 88.19 290 GLU B N 1
ATOM 4864 C CA . GLU B 1 290 ? -8.352 3.037 15.008 1 88.19 290 GLU B CA 1
ATOM 4865 C C . GLU B 1 290 ? -7.922 2.402 13.68 1 88.19 290 GLU B C 1
ATOM 4867 O O . GLU B 1 290 ? -8.609 2.547 12.672 1 88.19 290 GLU B O 1
ATOM 4872 N N . LEU B 1 291 ? -6.875 1.665 13.672 1 84.38 291 LEU B N 1
ATOM 4873 C CA . LEU B 1 291 ? -6.32 0.899 12.562 1 84.38 291 LEU B CA 1
ATOM 4874 C C . LEU B 1 291 ? -5.699 -0.402 13.055 1 84.38 291 LEU B C 1
ATOM 4876 O O . LEU B 1 291 ? -5.34 -0.518 14.227 1 84.38 291 LEU B O 1
ATOM 4880 N N . PRO B 1 292 ? -5.688 -1.401 12.227 1 78.06 292 PRO B N 1
ATOM 4881 C CA . PRO B 1 292 ? -4.969 -2.621 12.602 1 78.06 292 PRO B CA 1
ATOM 4882 C C . PRO B 1 292 ? -3.496 -2.369 12.906 1 78.06 292 PRO B C 1
ATOM 4884 O O . PRO B 1 292 ? -2.93 -1.37 12.461 1 78.06 292 PRO B O 1
ATOM 4887 N N . GLU B 1 293 ? -2.955 -3.309 13.719 1 75.25 293 GLU B N 1
ATOM 4888 C CA . GLU B 1 293 ? -1.524 -3.238 14 1 75.25 293 GLU B CA 1
ATOM 4889 C C . GLU B 1 293 ? -0.706 -3.32 12.711 1 75.25 293 GLU B C 1
ATOM 4891 O O . GLU B 1 293 ? -1.079 -4.027 11.773 1 75.25 293 GLU B O 1
ATOM 4896 N N . PRO B 1 294 ? 0.345 -2.453 12.719 1 72.94 294 PRO B N 1
ATOM 4897 C CA . PRO B 1 294 ? 1.011 -1.675 13.766 1 72.94 294 PRO B CA 1
ATOM 4898 C C . PRO B 1 294 ? 0.602 -0.203 13.758 1 72.94 294 PRO B C 1
ATOM 4900 O O . PRO B 1 294 ? 1.189 0.609 14.477 1 72.94 294 PRO B O 1
ATOM 4903 N N . TYR B 1 295 ? -0.429 0.154 13.086 1 79.38 295 TYR B N 1
ATOM 4904 C CA . TYR B 1 295 ? -0.752 1.562 12.891 1 79.38 295 TYR B CA 1
ATOM 4905 C C . TYR B 1 295 ? -1.728 2.051 13.953 1 79.38 295 TYR B C 1
ATOM 4907 O O . TYR B 1 295 ? -1.926 3.256 14.117 1 79.38 295 TYR B O 1
ATOM 4915 N N . GLY B 1 296 ? -2.26 1.215 14.711 1 86.06 296 GLY B N 1
ATOM 4916 C CA . GLY B 1 296 ? -3.221 1.604 15.734 1 86.06 296 GLY B CA 1
ATOM 4917 C C . GLY B 1 296 ? -2.605 2.42 16.859 1 86.06 296 GLY B C 1
ATOM 4918 O O . GLY B 1 296 ? -1.506 2.113 17.328 1 86.06 296 GLY B O 1
ATOM 4919 N N . ILE B 1 297 ? -3.254 3.576 17.188 1 91.88 297 ILE B N 1
ATOM 4920 C CA . ILE B 1 297 ? -2.826 4.445 18.281 1 91.88 297 ILE B CA 1
ATOM 4921 C C . ILE B 1 297 ? -3.945 4.566 19.312 1 91.88 297 ILE B C 1
ATOM 4923 O O . ILE B 1 297 ? -5.059 4.988 18.984 1 91.88 297 ILE B O 1
ATOM 4927 N N . PRO B 1 298 ? -3.691 4.16 20.531 1 93 298 PRO B N 1
ATOM 4928 C CA . PRO B 1 298 ? -4.727 4.297 21.562 1 93 298 PRO B CA 1
ATOM 4929 C C . PRO B 1 298 ? -5.07 5.754 21.859 1 93 298 PRO B C 1
ATOM 4931 O O . PRO B 1 298 ? -4.242 6.641 21.656 1 93 298 PRO B O 1
ATOM 4934 N N . PRO B 1 299 ? -6.309 5.984 22.406 1 95.56 299 PRO B N 1
ATOM 4935 C CA . PRO B 1 299 ? -6.707 7.348 22.766 1 95.56 299 PRO B CA 1
ATOM 4936 C C . PRO B 1 299 ? -5.844 7.945 23.875 1 95.56 299 PRO B C 1
ATOM 4938 O O . PRO B 1 299 ? -5.457 7.238 24.797 1 95.56 299 PRO B O 1
ATOM 4941 N N . ARG B 1 300 ? -5.492 9.195 23.766 1 96.69 300 ARG B N 1
ATOM 4942 C CA . ARG B 1 300 ? -4.836 10.031 24.766 1 96.69 300 ARG B CA 1
ATOM 4943 C C . ARG B 1 300 ? -5.484 11.414 24.828 1 96.69 300 ARG B C 1
ATOM 4945 O O . ARG B 1 300 ? -5 12.359 24.219 1 96.69 300 ARG B O 1
ATOM 4952 N N . PRO B 1 301 ? -6.5 11.531 25.641 1 97.12 301 PRO B N 1
ATOM 4953 C CA . PRO B 1 301 ? -7.289 12.766 25.688 1 97.12 301 PRO B CA 1
ATOM 4954 C C . PRO B 1 301 ? -6.441 14 25.953 1 97.12 301 PRO B C 1
ATOM 4956 O O . PRO B 1 301 ? -6.781 15.102 25.5 1 97.12 301 PRO B O 1
ATOM 4959 N N . GLU B 1 302 ? -5.379 13.828 26.656 1 97.81 302 GLU B N 1
ATOM 4960 C CA . GLU B 1 302 ? -4.508 14.953 27 1 97.81 302 GLU B CA 1
ATOM 4961 C C . GLU B 1 302 ? -3.947 15.602 25.734 1 97.81 302 GLU B C 1
ATOM 4963 O O . GLU B 1 302 ? -3.709 16.812 25.719 1 97.81 302 GLU B O 1
ATOM 4968 N N . ILE B 1 303 ? -3.721 14.844 24.719 1 98.06 303 ILE B N 1
ATOM 4969 C CA . ILE B 1 303 ? -3.24 15.391 23.453 1 98.06 303 ILE B CA 1
ATOM 4970 C C . ILE B 1 303 ? -4.305 16.312 22.859 1 98.06 303 ILE B C 1
ATOM 4972 O O . ILE B 1 303 ? -3.99 17.406 22.375 1 98.06 303 ILE B O 1
ATOM 4976 N N . GLY B 1 304 ? -5.512 15.891 22.922 1 97.44 304 GLY B N 1
ATOM 4977 C CA . GLY B 1 304 ? -6.613 16.688 22.406 1 97.44 304 GLY B CA 1
ATOM 4978 C C . GLY B 1 304 ? -6.781 18.016 23.109 1 97.44 304 GLY B C 1
ATOM 4979 O O . GLY B 1 304 ? -7.012 19.047 22.469 1 97.44 304 GLY B O 1
ATOM 4980 N N . VAL B 1 305 ? -6.691 17.953 24.359 1 97.12 305 VAL B N 1
ATOM 4981 C CA . VAL B 1 305 ? -6.809 19.172 25.156 1 97.12 305 VAL B CA 1
ATOM 4982 C C . VAL B 1 305 ? -5.68 20.141 24.812 1 97.12 305 VAL B C 1
ATOM 4984 O O . VAL B 1 305 ? -5.926 21.312 24.547 1 97.12 305 VAL B O 1
ATOM 4987 N N . TRP B 1 306 ? -4.562 19.641 24.766 1 97.94 306 TRP B N 1
ATOM 4988 C CA . TRP B 1 306 ? -3.395 20.422 24.391 1 97.94 306 TRP B CA 1
ATOM 4989 C C . TRP B 1 306 ? -3.551 21 22.984 1 97.94 306 TRP B C 1
ATOM 4991 O O . TRP B 1 306 ? -3.275 22.172 22.75 1 97.94 306 TRP B O 1
ATOM 5001 N N . ALA B 1 307 ? -3.984 20.219 22.094 1 98.19 307 ALA B N 1
ATOM 5002 C CA . ALA B 1 307 ? -4.059 20.562 20.672 1 98.19 307 ALA B CA 1
ATOM 5003 C C . ALA B 1 307 ? -4.992 21.75 20.453 1 98.19 307 ALA B C 1
ATOM 5005 O O . ALA B 1 307 ? -4.75 22.594 19.594 1 98.19 307 ALA B O 1
ATOM 5006 N N . ARG B 1 308 ? -6.023 21.875 21.188 1 95.94 308 ARG B N 1
ATOM 5007 C CA . ARG B 1 308 ? -6.977 22.969 21.016 1 95.94 308 ARG B CA 1
ATOM 5008 C C . ARG B 1 308 ? -6.312 24.328 21.266 1 95.94 308 ARG B C 1
ATOM 5010 O O . ARG B 1 308 ? -6.527 25.266 20.516 1 95.94 308 ARG B O 1
ATOM 5017 N N . SER B 1 309 ? -5.504 24.344 22.297 1 96.38 309 SER B N 1
ATOM 5018 C CA . SER B 1 309 ? -4.754 25.562 22.578 1 96.38 309 SER B CA 1
ATOM 5019 C C . SER B 1 309 ? -3.664 25.781 21.531 1 96.38 309 SER B C 1
ATOM 5021 O O . SER B 1 309 ? -3.426 26.922 21.094 1 96.38 309 SER B O 1
ATOM 5023 N N . TRP B 1 310 ? -3.105 24.719 21.156 1 98.06 310 TRP B N 1
ATOM 5024 C CA . TRP B 1 310 ? -2.012 24.781 20.188 1 98.06 310 TRP B CA 1
ATOM 5025 C C . TRP B 1 310 ? -2.51 25.266 18.828 1 98.06 310 TRP B C 1
ATOM 5027 O O . TRP B 1 310 ? -1.829 26.031 18.156 1 98.06 310 TRP B O 1
ATOM 5037 N N . TYR B 1 311 ? -3.668 24.875 18.422 1 98.06 311 TYR B N 1
ATOM 5038 C CA . TYR B 1 311 ? -4.25 25.297 17.156 1 98.06 311 TYR B CA 1
ATOM 5039 C C . TYR B 1 311 ? -4.535 26.797 17.156 1 98.06 311 TYR B C 1
ATOM 5041 O O . TYR B 1 311 ? -4.391 27.469 16.141 1 98.06 311 TYR B O 1
ATOM 5049 N N . LEU B 1 312 ? -4.91 27.281 18.25 1 95.75 312 LEU B N 1
ATOM 5050 C CA . LEU B 1 312 ? -5.137 28.719 18.359 1 95.75 312 LEU B CA 1
ATOM 5051 C C . LEU B 1 312 ? -3.828 29.484 18.203 1 95.75 312 LEU B C 1
ATOM 5053 O O . LEU B 1 312 ? -3.793 30.516 17.531 1 95.75 312 LEU B O 1
ATOM 5057 N N . GLU B 1 313 ? -2.799 28.953 18.828 1 95.44 313 GLU B N 1
ATOM 5058 C CA . GLU B 1 313 ? -1.479 29.562 18.672 1 95.44 313 GLU B CA 1
ATOM 5059 C C . GLU B 1 313 ? -1.033 29.531 17.203 1 95.44 313 GLU B C 1
ATOM 5061 O O . GLU B 1 313 ? -0.495 30.516 16.703 1 95.44 313 GLU B O 1
ATOM 5066 N N . LEU B 1 314 ? -1.273 28.469 16.594 1 97.75 314 LEU B N 1
ATOM 5067 C CA . LEU B 1 314 ? -0.888 28.281 15.203 1 97.75 314 LEU B CA 1
ATOM 5068 C C . LEU B 1 314 ? -1.629 29.266 14.305 1 97.75 314 LEU B C 1
ATOM 5070 O O . LEU B 1 314 ? -1.069 29.766 13.32 1 97.75 314 LEU B O 1
ATOM 5074 N N . GLN B 1 315 ? -2.914 29.531 14.609 1 97.19 315 GLN B N 1
ATOM 5075 C CA . GLN B 1 315 ? -3.674 30.516 13.836 1 97.19 315 GLN B CA 1
ATOM 5076 C C . GLN B 1 315 ? -2.955 31.859 13.797 1 97.19 315 GLN B C 1
ATOM 5078 O O . GLN B 1 315 ? -2.881 32.5 12.742 1 97.19 315 GLN B O 1
ATOM 5083 N N . GLY B 1 316 ? -2.447 32.25 14.953 1 96.56 316 GLY B N 1
ATOM 5084 C CA . GLY B 1 316 ? -1.702 33.5 15.008 1 96.56 316 GLY B CA 1
ATOM 5085 C C . GLY B 1 316 ? -0.467 33.469 14.125 1 96.56 316 GLY B C 1
ATOM 5086 O O . GLY B 1 316 ? -0.19 34.469 13.438 1 96.56 316 GLY B O 1
ATOM 5087 N N . LEU B 1 317 ? 0.25 32.375 14.18 1 97.12 317 LEU B N 1
ATOM 5088 C CA . LEU B 1 317 ? 1.459 32.25 13.383 1 97.12 317 LEU B CA 1
ATOM 5089 C C . LEU B 1 317 ? 1.127 32.25 11.891 1 97.12 317 LEU B C 1
ATOM 5091 O O . LEU B 1 317 ? 1.848 32.875 11.094 1 97.12 317 LEU B O 1
ATOM 5095 N N . ILE B 1 318 ? 0.051 31.641 11.5 1 97 318 ILE B N 1
ATOM 5096 C CA . ILE B 1 318 ? -0.402 31.594 10.109 1 97 318 ILE B CA 1
ATOM 5097 C C . ILE B 1 318 ? -0.833 33 9.664 1 97 318 ILE B C 1
ATOM 5099 O O . ILE B 1 318 ? -0.439 33.438 8.586 1 97 318 ILE B O 1
ATOM 5103 N N . ASP B 1 319 ? -1.493 33.719 10.5 1 96.44 319 ASP B N 1
ATOM 5104 C CA . ASP B 1 319 ? -1.991 35.062 10.188 1 96.44 319 ASP B CA 1
ATOM 5105 C C . ASP B 1 319 ? -0.839 36.031 10 1 96.44 319 ASP B C 1
ATOM 5107 O O . ASP B 1 319 ? -0.92 36.938 9.172 1 96.44 319 ASP B O 1
ATOM 5111 N N . SER B 1 320 ? 0.21 35.844 10.75 1 95.38 320 SER B N 1
ATOM 5112 C CA . SER B 1 320 ? 1.326 36.781 10.727 1 95.38 320 SER B CA 1
ATOM 5113 C C . SER B 1 320 ? 2.348 36.375 9.664 1 95.38 320 SER B C 1
ATOM 5115 O O . SER B 1 320 ? 3.381 37.031 9.516 1 95.38 320 SER B O 1
ATOM 5117 N N . GLY B 1 321 ? 2.141 35.25 9.047 1 94.12 321 GLY B N 1
ATOM 5118 C CA . GLY B 1 321 ? 3.018 34.844 7.961 1 94.12 321 GLY B CA 1
ATOM 5119 C C . GLY B 1 321 ? 4.273 34.125 8.445 1 94.12 321 GLY B C 1
ATOM 5120 O O . GLY B 1 321 ? 5.211 33.938 7.672 1 94.12 321 GLY B O 1
ATOM 5121 N N . LYS B 1 322 ? 4.305 33.781 9.656 1 95.06 322 LYS B N 1
ATOM 5122 C CA . LYS B 1 322 ? 5.473 33.094 10.234 1 95.06 322 LYS B CA 1
ATOM 5123 C C . LYS B 1 322 ? 5.531 31.641 9.812 1 95.06 322 LYS B C 1
ATOM 5125 O O . LYS B 1 322 ? 6.574 30.984 9.938 1 95.06 322 LYS B O 1
ATOM 5130 N N . LEU B 1 323 ? 4.469 31.109 9.375 1 95.12 323 LEU B N 1
ATOM 5131 C CA . LEU B 1 323 ? 4.418 29.797 8.727 1 95.12 323 LEU B CA 1
ATOM 5132 C C . LEU B 1 323 ? 4.012 29.938 7.266 1 95.12 323 LEU B C 1
ATOM 5134 O O . LEU B 1 323 ? 2.869 30.297 6.965 1 95.12 323 LEU B O 1
ATOM 5138 N N . LYS B 1 324 ? 4.98 29.641 6.473 1 92.25 324 LYS B N 1
ATOM 5139 C CA . LYS B 1 324 ? 4.777 29.781 5.035 1 92.25 324 LYS B CA 1
ATOM 5140 C C . LYS B 1 324 ? 4.137 28.516 4.449 1 92.25 324 LYS B C 1
ATOM 5142 O O . LYS B 1 324 ? 4.488 27.406 4.836 1 92.25 324 LYS B O 1
ATOM 5147 N N . PRO B 1 325 ? 3.211 28.766 3.5 1 96.38 325 PRO B N 1
ATOM 5148 C CA . PRO B 1 325 ? 2.672 27.594 2.795 1 96.38 325 PRO B CA 1
ATOM 5149 C C . PRO B 1 325 ? 3.703 26.922 1.892 1 96.38 325 PRO B C 1
ATOM 5151 O O . PRO B 1 325 ? 4.715 27.531 1.54 1 96.38 325 PRO B O 1
ATOM 5154 N N . CYS B 1 326 ? 3.449 25.688 1.538 1 96.56 326 CYS B N 1
ATOM 5155 C CA . CYS B 1 326 ? 4.281 24.984 0.572 1 96.56 326 CYS B CA 1
ATOM 5156 C C . CYS B 1 326 ? 4.07 25.531 -0.834 1 96.56 326 CYS B C 1
ATOM 5158 O O . CYS B 1 326 ? 3.014 26.078 -1.14 1 96.56 326 CYS B O 1
ATOM 5160 N N . PRO B 1 327 ? 5.152 25.391 -1.668 1 97.62 327 PRO B N 1
ATOM 5161 C CA . PRO B 1 327 ? 4.891 25.625 -3.09 1 97.62 327 PRO B CA 1
ATOM 5162 C C . PRO B 1 327 ? 3.752 24.766 -3.629 1 97.62 327 PRO B C 1
ATOM 5164 O O . PRO B 1 327 ? 3.584 23.625 -3.199 1 97.62 327 PRO B O 1
ATOM 5167 N N . ILE B 1 328 ? 2.998 25.375 -4.602 1 98.06 328 ILE B N 1
ATOM 5168 C CA . ILE B 1 328 ? 1.771 24.719 -5.035 1 98.06 328 ILE B CA 1
ATOM 5169 C C . ILE B 1 328 ? 1.934 24.219 -6.465 1 98.06 328 ILE B C 1
ATOM 5171 O O . ILE B 1 328 ? 2.523 24.891 -7.309 1 98.06 328 ILE B O 1
ATOM 5175 N N . GLN B 1 329 ? 1.502 23.047 -6.738 1 98.12 329 GLN B N 1
ATOM 5176 C CA . GLN B 1 329 ? 1.141 22.578 -8.07 1 98.12 329 GLN B CA 1
ATOM 5177 C C . GLN B 1 329 ? -0.36 22.312 -8.172 1 98.12 329 GLN B C 1
ATOM 5179 O O . GLN B 1 329 ? -0.886 21.422 -7.512 1 98.12 329 GLN B O 1
ATOM 5184 N N . THR B 1 330 ? -1.034 23.094 -8.984 1 98.25 330 THR B N 1
ATOM 5185 C CA . THR B 1 330 ? -2.48 22.969 -9.133 1 98.25 330 THR B CA 1
ATOM 5186 C C . THR B 1 330 ? -2.832 21.875 -10.125 1 98.25 330 THR B C 1
ATOM 5188 O O . THR B 1 330 ? -2.24 21.797 -11.203 1 98.25 330 THR B O 1
ATOM 5191 N N . ILE B 1 331 ? -3.738 21 -9.773 1 98.31 331 ILE B N 1
ATOM 5192 C CA . ILE B 1 331 ? -4.242 19.953 -10.648 1 98.31 331 ILE B CA 1
ATOM 5193 C C . ILE B 1 331 ? -5.695 20.234 -11.016 1 98.31 331 ILE B C 1
ATOM 5195 O O . ILE B 1 331 ? -6.582 20.172 -10.156 1 98.31 331 ILE B O 1
ATOM 5199 N N . PRO B 1 332 ? -5.992 20.5 -12.273 1 97.69 332 PRO B N 1
ATOM 5200 C CA . PRO B 1 332 ? -7.383 20.734 -12.68 1 97.69 332 PRO B CA 1
ATOM 5201 C C . PRO B 1 332 ? -8.211 19.453 -12.711 1 97.69 332 PRO B C 1
ATOM 5203 O O . PRO B 1 332 ? -7.672 18.359 -12.555 1 97.69 332 PRO B O 1
ATOM 5206 N N . GLY B 1 333 ? -9.578 19.609 -12.711 1 97.75 333 GLY B N 1
ATOM 5207 C CA . GLY B 1 333 ? -10.43 18.469 -13.023 1 97.75 333 GLY B CA 1
ATOM 5208 C C . GLY B 1 333 ? -11.25 17.984 -11.836 1 97.75 333 GLY B C 1
ATOM 5209 O O . GLY B 1 333 ? -11.891 16.938 -11.898 1 97.75 333 GLY B O 1
ATOM 5210 N N . LYS B 1 334 ? -11.273 18.672 -10.766 1 98.25 334 LYS B N 1
ATOM 5211 C CA . LYS B 1 334 ? -12.062 18.359 -9.578 1 98.25 334 LYS B CA 1
ATOM 5212 C C . LYS B 1 334 ? -11.836 16.922 -9.141 1 98.25 334 LYS B C 1
ATOM 5214 O O . LYS B 1 334 ? -10.695 16.484 -8.945 1 98.25 334 LYS B O 1
ATOM 5219 N N . PHE B 1 335 ? -12.867 16.094 -9.094 1 98.62 335 PHE B N 1
ATOM 5220 C CA . PHE B 1 335 ? -12.734 14.742 -8.586 1 98.62 335 PHE B CA 1
ATOM 5221 C C . PHE B 1 335 ? -11.805 13.914 -9.469 1 98.62 335 PHE B C 1
ATOM 5223 O O . PHE B 1 335 ? -11 13.125 -8.961 1 98.62 335 PHE B O 1
ATOM 5230 N N . ASP B 1 336 ? -11.922 14.055 -10.797 1 97.81 336 ASP B N 1
ATOM 5231 C CA . ASP B 1 336 ? -10.992 13.375 -11.695 1 97.81 336 ASP B CA 1
ATOM 5232 C C . ASP B 1 336 ? -9.555 13.828 -11.453 1 97.81 336 ASP B C 1
ATOM 5234 O O . ASP B 1 336 ? -8.625 13.031 -11.531 1 97.81 336 ASP B O 1
ATOM 5238 N N . GLY B 1 337 ? -9.43 15.109 -11.203 1 98.38 337 GLY B N 1
ATOM 5239 C CA . GLY B 1 337 ? -8.117 15.648 -10.891 1 98.38 337 GLY B CA 1
ATOM 5240 C C . GLY B 1 337 ? -7.512 15.062 -9.625 1 98.38 337 GLY B C 1
ATOM 5241 O O . GLY B 1 337 ? -6.297 14.859 -9.555 1 98.38 337 GLY B O 1
ATOM 5242 N N . ILE B 1 338 ? -8.375 14.789 -8.617 1 98.75 338 ILE B N 1
ATOM 5243 C CA . ILE B 1 338 ? -7.91 14.172 -7.379 1 98.75 338 ILE B CA 1
ATOM 5244 C C . ILE B 1 338 ? -7.305 12.805 -7.68 1 98.75 338 ILE B C 1
ATOM 5246 O O . ILE B 1 338 ? -6.188 12.508 -7.246 1 98.75 338 ILE B O 1
ATOM 5250 N N . LEU B 1 339 ? -8.016 12.016 -8.461 1 97.44 339 LEU B N 1
ATOM 5251 C CA . LEU B 1 339 ? -7.547 10.672 -8.781 1 97.44 339 LEU B CA 1
ATOM 5252 C C . LEU B 1 339 ? -6.254 10.727 -9.586 1 97.44 339 LEU B C 1
ATOM 5254 O O . LEU B 1 339 ? -5.324 9.961 -9.336 1 97.44 339 LEU B O 1
ATOM 5258 N N . GLU B 1 340 ? -6.164 11.633 -10.516 1 95.88 340 GLU B N 1
ATOM 5259 C CA . GLU B 1 340 ? -4.949 11.812 -11.305 1 95.88 340 GLU B CA 1
ATOM 5260 C C . GLU B 1 340 ? -3.777 12.242 -10.43 1 95.88 340 GLU B C 1
ATOM 5262 O O . GLU B 1 340 ? -2.66 11.75 -10.594 1 95.88 340 GLU B O 1
ATOM 5267 N N . GLY B 1 341 ? -4.023 13.188 -9.555 1 97.75 341 GLY B N 1
ATOM 5268 C CA . GLY B 1 341 ? -2.982 13.656 -8.656 1 97.75 341 GLY B CA 1
ATOM 5269 C C . GLY B 1 341 ? -2.477 12.586 -7.715 1 97.75 341 GLY B C 1
ATOM 5270 O O . GLY B 1 341 ? -1.281 12.516 -7.422 1 97.75 341 GLY B O 1
ATOM 5271 N N . LEU B 1 342 ? -3.371 11.766 -7.234 1 96.88 342 LEU B N 1
ATOM 5272 C CA . LEU B 1 342 ? -2.961 10.664 -6.371 1 96.88 342 LEU B CA 1
ATOM 5273 C C . LEU B 1 342 ? -2.072 9.68 -7.129 1 96.88 342 LEU B C 1
ATOM 5275 O O . LEU B 1 342 ? -1.112 9.148 -6.57 1 96.88 342 LEU B O 1
ATOM 5279 N N . ASP B 1 343 ? -2.371 9.469 -8.391 1 93.56 343 ASP B N 1
ATOM 5280 C CA . ASP B 1 343 ? -1.514 8.641 -9.234 1 93.56 343 ASP B CA 1
ATOM 5281 C C . ASP B 1 343 ? -0.125 9.258 -9.383 1 93.56 343 ASP B C 1
ATOM 5283 O O . ASP B 1 343 ? 0.881 8.547 -9.375 1 93.56 343 ASP B O 1
ATOM 5287 N N . MET B 1 344 ? -0.078 10.547 -9.508 1 93.25 344 MET B N 1
ATOM 5288 C CA . MET B 1 344 ? 1.201 11.242 -9.609 1 93.25 344 MET B CA 1
ATOM 5289 C C . MET B 1 344 ? 2.033 11.039 -8.344 1 93.25 344 MET B C 1
ATOM 5291 O O . MET B 1 344 ? 3.236 10.789 -8.43 1 93.25 344 MET B O 1
ATOM 5295 N N . LEU B 1 345 ? 1.382 11.164 -7.195 1 94.31 345 LEU B N 1
ATOM 5296 C CA . LEU B 1 345 ? 2.08 10.953 -5.934 1 94.31 345 LEU B CA 1
ATOM 5297 C C . LEU B 1 345 ? 2.609 9.523 -5.832 1 94.31 345 LEU B C 1
ATOM 5299 O O . LEU B 1 345 ? 3.773 9.312 -5.484 1 94.31 345 LEU B O 1
ATOM 5303 N N . ARG B 1 346 ? 1.779 8.625 -6.172 1 90.31 346 ARG B N 1
ATOM 5304 C CA . ARG B 1 346 ? 2.111 7.211 -6.07 1 90.31 346 ARG B CA 1
ATOM 5305 C C . ARG B 1 346 ? 3.307 6.863 -6.953 1 90.31 346 ARG B C 1
ATOM 5307 O O . ARG B 1 346 ? 4.129 6.02 -6.59 1 90.31 346 ARG B O 1
ATOM 5314 N N . ASN B 1 347 ? 3.412 7.539 -8.039 1 88.31 347 ASN B N 1
ATOM 5315 C CA . ASN B 1 347 ? 4.449 7.242 -9.016 1 88.31 347 ASN B CA 1
ATOM 5316 C C . ASN B 1 347 ? 5.688 8.109 -8.812 1 88.31 347 ASN B C 1
ATOM 5318 O O . ASN B 1 347 ? 6.598 8.109 -9.641 1 88.31 347 ASN B O 1
ATOM 5322 N N . GLY B 1 348 ? 5.688 8.938 -7.73 1 85.88 348 GLY B N 1
ATOM 5323 C CA . GLY B 1 348 ? 6.875 9.68 -7.348 1 85.88 348 GLY B CA 1
ATOM 5324 C C . GLY B 1 348 ? 7.164 10.859 -8.258 1 85.88 348 GLY B C 1
ATOM 5325 O O . GLY B 1 348 ? 8.312 11.273 -8.406 1 85.88 348 GLY B O 1
ATOM 5326 N N . LYS B 1 349 ? 6.176 11.406 -8.812 1 82.62 349 LYS B N 1
ATOM 5327 C CA . LYS B 1 349 ? 6.355 12.453 -9.812 1 82.62 349 LYS B CA 1
ATOM 5328 C C . LYS B 1 349 ? 6.344 13.836 -9.172 1 82.62 349 LYS B C 1
ATOM 5330 O O . LYS B 1 349 ? 6.434 14.852 -9.867 1 82.62 349 LYS B O 1
ATOM 5335 N N . VAL B 1 350 ? 6.277 13.953 -7.852 1 87.5 350 VAL B N 1
ATOM 5336 C CA . VAL B 1 350 ? 6.098 15.25 -7.199 1 87.5 350 VAL B CA 1
ATOM 5337 C C . VAL B 1 350 ? 7.18 15.445 -6.141 1 87.5 350 VAL B C 1
ATOM 5339 O O . VAL B 1 350 ? 7.469 14.531 -5.363 1 87.5 350 VAL B O 1
ATOM 5342 N N . SER B 1 351 ? 7.844 16.562 -6.199 1 87 351 SER B N 1
ATOM 5343 C CA . SER B 1 351 ? 8.852 16.938 -5.215 1 87 351 SER B CA 1
ATOM 5344 C C . SER B 1 351 ? 8.758 18.422 -4.859 1 87 351 SER B C 1
ATOM 5346 O O . SER B 1 351 ? 8.68 19.266 -5.746 1 87 351 SER B O 1
ATOM 5348 N N . GLY B 1 352 ? 8.664 18.656 -3.615 1 92.19 352 GLY B N 1
ATOM 5349 C CA . GLY B 1 352 ? 8.789 20.031 -3.137 1 92.19 352 GLY B CA 1
ATOM 5350 C C . GLY B 1 352 ? 7.523 20.844 -3.33 1 92.19 352 GLY B C 1
ATOM 5351 O O . GLY B 1 352 ? 7.516 22.047 -3.088 1 92.19 352 GLY B O 1
ATOM 5352 N N . LYS B 1 353 ? 6.484 20.188 -3.82 1 96.5 353 LYS B N 1
ATOM 5353 C CA . LYS B 1 353 ? 5.246 20.922 -4.078 1 96.5 353 LYS B CA 1
ATOM 5354 C C . LYS B 1 353 ? 4.043 20.172 -3.52 1 96.5 353 LYS B C 1
ATOM 5356 O O . LYS B 1 353 ? 4.012 18.938 -3.531 1 96.5 353 LYS B O 1
ATOM 5361 N N . LYS B 1 354 ? 3.129 20.938 -3.061 1 98.06 354 LYS B N 1
ATOM 5362 C CA . LYS B 1 354 ? 1.837 20.391 -2.648 1 98.06 354 LYS B CA 1
ATOM 5363 C C . LYS B 1 354 ? 0.854 20.359 -3.814 1 98.06 354 LYS B C 1
ATOM 5365 O O . LYS B 1 354 ? 0.664 21.375 -4.496 1 98.06 354 LYS B O 1
ATOM 5370 N N . LEU B 1 355 ? 0.262 19.234 -4.094 1 98.56 355 LEU B N 1
ATOM 5371 C CA . LEU B 1 355 ? -0.781 19.141 -5.109 1 98.56 355 LEU B CA 1
ATOM 5372 C C . LEU B 1 355 ? -2.111 19.656 -4.57 1 98.56 355 LEU B C 1
A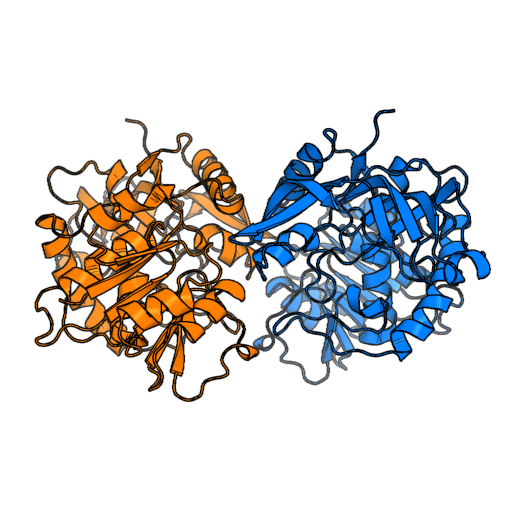TOM 5374 O O . LEU B 1 355 ? -2.633 19.125 -3.586 1 98.56 355 LEU B O 1
ATOM 5378 N N . VAL B 1 356 ? -2.615 20.672 -5.184 1 98.81 356 VAL B N 1
ATOM 5379 C CA . VAL B 1 356 ? -3.887 21.266 -4.793 1 98.81 356 VAL B CA 1
ATOM 5380 C C . VAL B 1 356 ? -4.895 21.141 -5.934 1 98.81 356 VAL B C 1
ATOM 5382 O O . VAL B 1 356 ? -4.57 21.422 -7.09 1 98.81 356 VAL B O 1
ATOM 5385 N N . VAL B 1 357 ? -6.109 20.688 -5.629 1 98.88 357 VAL B N 1
ATOM 5386 C CA . VAL B 1 357 ? -7.16 20.5 -6.625 1 98.88 357 VAL B CA 1
ATOM 5387 C C . VAL B 1 357 ? -8.32 21.453 -6.336 1 98.88 357 VAL B C 1
ATOM 5389 O O . VAL B 1 357 ? -9.062 21.25 -5.371 1 98.88 357 VAL B O 1
ATOM 5392 N N . PRO B 1 358 ? -8.539 22.453 -7.156 1 98.75 358 PRO B N 1
ATOM 5393 C CA . PRO B 1 358 ? -9.734 23.281 -7.016 1 98.75 358 PRO B CA 1
ATOM 5394 C C . PRO B 1 358 ? -11.031 22.516 -7.242 1 98.75 358 PRO B C 1
ATOM 5396 O O . PRO B 1 358 ? -11.125 21.719 -8.188 1 98.75 358 PRO B O 1
ATOM 5399 N N . MET B 1 359 ? -12 22.688 -6.41 1 98.5 359 MET B N 1
ATOM 5400 C CA . MET B 1 359 ? -13.281 21.984 -6.477 1 98.5 359 MET B CA 1
ATOM 5401 C C . MET B 1 359 ? -14.391 22.922 -6.941 1 98.5 359 MET B C 1
ATOM 5403 O O . MET B 1 359 ? -15.547 22.531 -7.043 1 98.5 359 MET B O 1
ATOM 5407 N N . ILE B 1 360 ? -14.039 24.125 -7.117 1 92.94 360 ILE B N 1
ATOM 5408 C CA . ILE B 1 360 ? -14.969 25.125 -7.621 1 92.94 360 ILE B CA 1
ATOM 5409 C C . ILE B 1 360 ? -14.391 25.781 -8.875 1 92.94 360 ILE B C 1
ATOM 5411 O O . ILE B 1 360 ? -13.188 25.719 -9.109 1 92.94 360 ILE B O 1
ATOM 5415 N N . THR B 1 361 ? -15.289 26.094 -9.773 1 79.31 361 THR B N 1
ATOM 5416 C CA . THR B 1 361 ? -14.867 26.828 -10.961 1 79.31 361 THR B CA 1
ATOM 5417 C C . THR B 1 361 ? -14.703 28.328 -10.648 1 79.31 361 THR B C 1
ATOM 5419 O O . THR B 1 361 ? -15.523 28.906 -9.938 1 79.31 361 THR B O 1
ATOM 5422 N N . LYS B 1 362 ? -13.516 28.922 -10.969 1 60.28 362 LYS B N 1
ATOM 5423 C CA . LYS B 1 362 ? -13.367 30.359 -10.844 1 60.28 362 LYS B CA 1
ATOM 5424 C C . LYS B 1 362 ? -14.367 31.094 -11.734 1 60.28 362 LYS B C 1
ATOM 5426 O O . LYS B 1 362 ? -14.633 30.672 -12.859 1 60.28 362 LYS B O 1
#

Solvent-accessible surface area (backbone atoms only — not comparable to full-atom values): 36364 Å² total; per-residue (Å²): 100,66,55,55,92,77,68,67,78,50,37,47,32,33,26,24,32,77,80,20,17,72,39,85,40,72,74,36,71,60,77,83,71,50,45,61,20,31,31,24,40,41,31,13,30,28,67,56,70,64,58,59,47,46,28,58,74,54,35,48,60,66,17,17,27,27,28,17,20,11,25,32,28,48,29,31,11,56,54,32,50,69,69,52,86,58,51,79,67,38,49,34,26,22,41,43,56,31,66,23,72,85,42,38,83,29,26,32,43,33,49,63,30,73,46,42,66,67,61,43,36,70,56,41,89,90,57,56,61,58,56,44,22,37,62,27,33,48,46,51,34,29,46,52,39,41,45,56,68,64,57,49,51,72,49,37,72,88,45,47,29,93,66,63,46,56,34,37,34,48,44,20,36,38,59,56,24,40,50,47,34,38,49,46,43,40,14,38,31,46,31,32,30,23,29,57,77,90,36,48,68,58,33,43,75,43,51,39,71,41,80,40,44,67,83,43,93,52,36,30,60,52,47,18,60,76,47,70,39,58,26,33,40,36,41,28,66,61,23,32,64,67,54,44,51,40,52,59,62,24,39,12,86,82,26,34,32,38,35,24,54,32,82,57,62,68,85,73,65,74,55,85,57,41,51,70,47,75,50,61,34,57,34,36,66,10,68,17,34,74,46,62,86,89,66,42,38,76,62,42,58,68,45,21,59,50,37,43,58,49,43,54,53,48,47,54,36,44,61,71,56,75,52,72,57,48,48,76,42,78,36,68,64,32,73,64,18,48,56,52,49,52,50,37,55,64,59,59,74,65,77,49,42,34,43,29,27,42,58,53,86,133,102,66,54,57,92,80,66,68,77,48,34,47,31,31,29,24,31,77,82,20,17,74,40,84,40,71,75,34,72,60,76,82,73,50,46,62,19,31,31,26,39,41,30,13,30,28,68,56,71,64,57,59,47,47,28,59,74,54,35,47,60,65,16,17,28,27,28,17,20,10,24,32,28,46,29,30,10,57,54,32,49,68,69,52,85,57,53,78,68,39,49,34,26,24,41,41,57,32,64,24,71,86,43,38,81,29,25,32,44,33,51,63,29,74,46,42,66,65,59,43,36,70,57,40,87,90,56,58,63,58,55,45,23,37,63,29,32,47,45,50,33,28,44,52,40,40,44,56,67,67,56,49,50,70,49,36,71,88,45,48,29,93,68,63,47,56,33,37,35,48,44,20,34,37,60,57,24,39,49,47,33,37,49,44,42,40,13,38,31,45,32,33,29,23,29,58,76,90,35,48,66,58,33,42,74,44,52,39,72,41,80,41,43,68,82,44,94,52,38,29,60,52,48,18,60,75,46,70,40,59,27,33,40,37,41,29,64,63,24,31,65,69,55,43,51,40,52,60,60,22,39,11,85,83,27,35,32,39,35,22,54,31,80,58,60,67,85,75,66,74,56,83,57,40,50,70,48,75,49,60,34,57,34,36,67,9,68,18,33,75,47,60,86,88,66,44,37,76,61,41,59,69,46,21,60,51,39,45,58,48,42,56,54,47,47,53,36,45,62,71,56,76,52,72,57,47,49,75,40,79,36,70,62,31,72,62,17,48,57,52,51,52,52,37,55,65,58,57,73,64,76,52,42,34,46,29,26,41,58,54,84,131